Protein AF-A0A482X8L8-F1 (afdb_monomer)

Foldseek 3Di:
DDDDDDDDDPPPVDDDDDDDDDDPDDDPDPDDPPPDPDDPDDDDDQDDDPVVVVVVPPPDPDDDDDDPVDDPDDPPPVPPDDDRDPLVVDDPLPNDPPDDPVVCPVVVVCVVCCVVVVVVVVVVVVVVVVVVVVVVVLDDDPVVVVLQDDDDDPVVDDAQDWDWDQRPNWTKIKHQYDPVRLVVQQPDDQVPDPHRDHVVVQDVDSRIGIDTPDDCVVVVVVVVVVVVVVVVVVVPDPDDDDDDDDPVVVVVVVVVVVSVVSVLDDDPDDPVVLVVLLVVLLVVLVVPDPPPLVPLQSSLVSLLVLQPDDDVPDRVVLVVCLVPVVSLLVLLCCLVPPSNLLSSLSNLLSLLLDPSNLLSCLPDPSLLCLLVQLQDPPPVRNVSSLVSNLSSLPVPLLSNLVSCVVCVVVVVVSLVCQCVHPDPVSNLSSLLSVLVQLPDPSNVVSVVVQLQDLVSLVSLVVQCVDPDLSSVVSSLSSNLSNLPDPDHDQSSLVVLLVCLVVLLVSLVPRPPVPPVCPVVVVSSVVSSVSSVPRDHDDDDPDD

Sequence (543 aa):
MNIVSKSGNISPFIKATSQTVASSIKPLIPPCVVKSESISVDPKPTSVLSYKLSKLLPNRDIKLQHGVPVTTQVRWAHTDLKVPSFDDYRKKSTLDPTAKNAKTADERRNFTYFIVGGGSVLGVYSAKTVVYDLVSYLSASADVLAMAKIEVKLNEIPEGKNVTFKWRGKPLFIRHRAPAEISNEQAVDVASLRDPQHDSERARNPEWLVVIGVNSVATTALVTALTTMLQAESARGQHPPTWKFLPTSLSAITCLFLLTMPLFGKSQKSPAEVVKALKEAVNCLERGDKKADKGKKDVAQVFNNILRRQIGTRSPTVEYICTKPEILFTLMNGYEHQDIALNCGTMLRECARYEALAKIMLHSEDFFNFFRYVEVSTFDIASDAFSTFKELLTRHKLLCAEFLELNYDKVFSHYQRLLNSENYVTRRQSLKLLGELLLDRHNFTVMTRYISNPDNLKLMMNMLKEKSRNIQFEAFHVFKVFVANPNKPKPILEILLRNQDKLVEFLTKFHTDRSEDEQFNDEKAYLIKQIKELKPLPSPPDH

Secondary structure (DSSP, 8-state):
----------TTS-------PPP----SS-----------PPPPPPP--HHHHHHHS--S-------TT--------TTS-PPPP-GGGS-GGG--SSS-GGGGHHHHHHHHHHHHHHHHHHHHHHHHHHHHHHHHHHSPPHHHHHTT-----GGGS-TT-EEEEEETTEEEEEEE--HHHHHHHHTS-GGGSSS---HHHH-SSTTEEEEE---HHHHHHHHHHHHHHHHHHHTTS-S-------THHHHHHHHHHHHHTT-SS-----HHHHHHHHHHHHHHHHT--TT-HHHHHHHHHHHHHHHT--BTTB-HHHHHHHH-THHHHHHHHGGGSHHHHHHHHHHHHHHHTSHHHHHHHHSSGGGGGHHHHTT-S-HHHHHHHHHHHHHHHHSSHHHHHHHHHHTHHHHHHHHHHHHT-S-HHHHHHHHHHHHHHHS-GGGHHHHHHHHT-HHHHHHHHHHTTSS-HHHHHHHHHHHHHHHH-SS--HHHHHHHHHTHHHHHHHHHTTTTT-TT-HHHHHHHHHHHHHHHT--PPPPPPP-

Nearest PDB structures (foldseek):
  1upk-assembly1_A  TM=9.303E-01  e=1.492E-25  Homo sapiens
  4kzg-assembly3_C  TM=9.298E-01  e=7.968E-25  Danio rerio
  3zhp-assembly1_A  TM=9.200E-01  e=1.544E-24  Homo sapiens
  4kzg-assembly2_B  TM=9.228E-01  e=3.266E-24  Danio rerio
  3zhp-assembly2_B  TM=9.152E-01  e=2.296E-24  Homo sapiens

Solvent-accessible surface area (backbone atoms only — not comparable to full-atom values): 33349 Å² total; per-residue (Å²): 135,89,80,90,78,90,81,76,90,72,81,81,81,82,76,94,70,94,71,85,79,86,71,95,67,85,75,96,62,84,82,80,78,77,77,73,79,78,78,83,71,75,80,78,76,83,85,88,50,72,79,57,54,64,67,70,44,83,89,58,87,86,76,86,81,85,53,96,90,58,84,90,74,83,80,81,68,81,81,78,73,73,79,75,86,57,62,94,78,41,54,82,89,60,58,60,89,86,59,66,67,74,81,48,43,60,64,56,49,49,53,52,48,48,54,54,51,54,51,47,54,55,50,51,51,52,49,48,52,54,53,49,51,56,52,56,71,72,42,82,51,69,70,58,57,50,55,70,59,82,89,76,76,66,88,80,59,58,76,68,44,75,49,79,44,80,48,87,90,37,49,31,39,42,31,30,49,42,74,71,54,49,58,53,58,66,68,53,66,41,88,79,43,98,73,70,64,59,56,76,79,72,25,93,47,79,53,46,46,76,46,68,71,67,74,62,71,62,55,54,52,50,52,52,53,51,51,52,51,53,54,59,57,58,73,77,54,97,72,86,91,87,75,88,80,62,81,63,56,62,55,50,52,53,46,51,57,64,61,51,73,58,71,83,68,82,82,89,60,52,76,67,51,43,52,49,50,48,53,49,45,52,53,57,62,75,63,68,64,87,90,40,75,70,54,51,56,53,40,35,52,50,52,49,55,51,56,67,40,63,61,87,94,44,41,65,49,54,57,50,41,68,78,42,56,63,62,57,53,54,38,62,57,28,60,79,39,79,94,45,20,68,48,27,43,56,42,47,47,58,44,47,71,38,66,76,51,32,50,56,51,64,76,36,77,70,43,63,50,49,73,56,42,36,67,43,88,54,59,70,56,11,53,46,43,41,52,42,53,50,48,60,63,59,66,54,52,68,65,29,30,56,52,47,58,76,40,37,73,64,52,52,58,55,47,53,48,43,61,68,41,89,50,66,65,47,20,42,52,48,41,44,50,49,28,57,51,49,72,33,81,72,24,48,69,51,29,54,58,52,61,60,37,53,65,55,53,53,50,34,59,50,34,53,68,45,93,47,69,68,45,20,54,35,25,45,61,44,46,49,54,54,69,68,42,88,83,62,45,69,70,47,47,54,56,49,62,78,39,35,70,62,50,44,57,48,58,71,66,51,70,70,86,53,72,85,42,56,69,59,51,51,54,51,53,51,49,45,50,52,56,70,68,64,71,83,78,81,75,78,79,91,127

pLDDT: mean 75.75, std 21.17, range [27.45, 96.94]

Organism: Laodelphax striatellus (NCBI:txid195883)

Structure (mmCIF, N/CA/C/O backbone):
data_AF-A0A482X8L8-F1
#
_entry.id   AF-A0A482X8L8-F1
#
loop_
_atom_site.group_PDB
_atom_site.id
_atom_site.type_symbol
_atom_site.label_atom_id
_atom_site.label_alt_id
_atom_site.label_comp_id
_atom_site.label_asym_id
_atom_site.label_entity_id
_atom_site.label_seq_id
_atom_site.pdbx_PDB_ins_code
_atom_site.Cartn_x
_atom_site.Cartn_y
_atom_site.Cartn_z
_atom_site.occupancy
_atom_site.B_iso_or_equiv
_atom_site.auth_seq_id
_atom_site.auth_comp_id
_atom_site.auth_asym_id
_atom_site.auth_atom_id
_atom_site.pdbx_PDB_model_num
ATOM 1 N N . MET A 1 1 ? 107.599 11.763 -59.116 1.00 37.16 1 MET A N 1
ATOM 2 C CA . MET A 1 1 ? 108.138 11.098 -60.321 1.00 37.16 1 MET A CA 1
ATOM 3 C C . MET A 1 1 ? 106.970 10.583 -61.138 1.00 37.16 1 MET A C 1
ATOM 5 O O . MET A 1 1 ? 106.258 9.706 -60.672 1.00 37.16 1 MET A O 1
ATOM 9 N N . ASN A 1 2 ? 106.743 11.189 -62.303 1.00 29.38 2 ASN A N 1
ATOM 10 C CA . ASN A 1 2 ? 105.783 10.717 -63.297 1.00 29.38 2 ASN A CA 1
ATOM 11 C C . ASN A 1 2 ? 106.365 9.496 -64.009 1.00 29.38 2 ASN A C 1
ATOM 13 O O . ASN A 1 2 ? 107.455 9.591 -64.567 1.00 29.38 2 ASN A O 1
ATOM 17 N N . ILE A 1 3 ? 105.620 8.395 -64.045 1.00 33.38 3 ILE A N 1
ATOM 18 C CA . ILE A 1 3 ? 105.828 7.329 -65.025 1.00 33.38 3 ILE A CA 1
ATOM 19 C C . ILE A 1 3 ? 104.497 7.128 -65.738 1.00 33.38 3 ILE A C 1
ATOM 21 O O . ILE A 1 3 ? 103.538 6.591 -65.191 1.00 33.38 3 ILE A O 1
ATOM 25 N N . VAL A 1 4 ? 104.454 7.632 -66.967 1.00 32.22 4 VAL A N 1
ATOM 26 C CA . VAL A 1 4 ? 103.414 7.360 -67.953 1.00 32.22 4 VAL A CA 1
ATOM 27 C C . VAL A 1 4 ? 103.827 6.079 -68.671 1.00 32.22 4 VAL A C 1
ATOM 29 O O . VAL A 1 4 ? 104.802 6.086 -69.417 1.00 32.22 4 VAL A O 1
ATOM 32 N N . SER A 1 5 ? 103.090 4.988 -68.472 1.00 37.38 5 SER A N 1
ATOM 33 C CA . SER A 1 5 ? 103.145 3.818 -69.350 1.00 37.38 5 SER A CA 1
ATOM 34 C C . SER A 1 5 ? 101.771 3.621 -69.996 1.00 37.38 5 SER A C 1
ATOM 36 O O . SER A 1 5 ? 100.755 3.426 -69.334 1.00 37.38 5 SER A O 1
ATOM 38 N N . LYS A 1 6 ? 101.729 3.748 -71.325 1.00 36.88 6 LYS A N 1
ATOM 39 C CA . LYS A 1 6 ? 100.557 3.423 -72.145 1.00 36.88 6 LYS A CA 1
ATOM 40 C C . LYS A 1 6 ? 100.391 1.901 -72.162 1.00 36.88 6 LYS A C 1
ATOM 42 O O . LYS A 1 6 ? 101.229 1.216 -72.742 1.00 36.88 6 LYS A O 1
ATOM 47 N N . SER A 1 7 ? 99.318 1.376 -71.577 1.00 42.09 7 SER A N 1
ATOM 48 C CA . SER A 1 7 ? 98.865 0.005 -71.829 1.00 42.09 7 SER A CA 1
ATOM 49 C C . SER A 1 7 ? 97.928 -0.011 -73.042 1.00 42.09 7 SER A C 1
ATOM 51 O O . SER A 1 7 ? 97.001 0.792 -73.156 1.00 42.09 7 SER A O 1
ATOM 53 N N . GLY A 1 8 ? 98.241 -0.880 -74.005 1.00 40.50 8 GLY A N 1
ATOM 54 C CA . GLY A 1 8 ? 97.512 -1.034 -75.262 1.00 40.50 8 GLY A CA 1
ATOM 55 C C . GLY A 1 8 ? 96.146 -1.710 -75.102 1.00 40.50 8 GLY A C 1
ATOM 56 O O . GLY A 1 8 ? 95.879 -2.395 -74.120 1.00 40.50 8 GLY A O 1
ATOM 57 N N . ASN A 1 9 ? 95.294 -1.507 -76.109 1.00 45.25 9 ASN A N 1
ATOM 58 C CA . ASN A 1 9 ? 93.957 -2.084 -76.275 1.00 45.25 9 ASN A CA 1
ATOM 59 C C . ASN A 1 9 ? 93.922 -3.610 -76.048 1.00 45.25 9 ASN A C 1
ATOM 61 O O . ASN A 1 9 ? 94.305 -4.376 -76.929 1.00 45.25 9 ASN A O 1
ATOM 65 N N . ILE A 1 10 ? 93.366 -4.057 -74.917 1.00 46.81 10 ILE A N 1
ATOM 66 C CA . ILE A 1 10 ? 93.019 -5.474 -74.652 1.00 46.81 10 ILE A CA 1
ATOM 67 C C . ILE A 1 10 ? 91.521 -5.735 -74.932 1.00 46.81 10 ILE A C 1
ATOM 69 O O . ILE A 1 10 ? 90.917 -6.703 -74.481 1.00 46.81 10 ILE A O 1
ATOM 73 N N . SER A 1 11 ? 90.894 -4.866 -75.723 1.00 47.69 11 SER A N 1
ATOM 74 C CA . SER A 1 11 ? 89.475 -4.909 -76.080 1.00 47.69 11 SER A CA 1
ATOM 75 C C . SER A 1 11 ? 89.018 -6.022 -77.054 1.00 47.69 11 SER A C 1
ATOM 77 O O . SER A 1 11 ? 87.801 -6.178 -77.163 1.00 47.69 11 SER A O 1
ATOM 79 N N . PRO A 1 12 ? 89.869 -6.852 -77.708 1.00 44.19 12 PRO A N 1
ATOM 80 C CA . PRO A 1 12 ? 89.365 -7.968 -78.518 1.00 44.19 12 PRO A CA 1
ATOM 81 C C . PRO A 1 12 ? 89.441 -9.356 -77.853 1.00 44.19 12 PRO A C 1
ATOM 83 O O . PRO A 1 12 ? 88.931 -10.312 -78.428 1.00 44.19 12 PRO A O 1
ATOM 86 N N . PHE A 1 13 ? 90.019 -9.511 -76.654 1.00 48.56 13 PHE A N 1
ATOM 87 C CA . PHE A 1 13 ? 90.291 -10.846 -76.084 1.00 48.56 13 PHE A CA 1
ATOM 88 C C . PHE A 1 13 ? 89.224 -11.417 -75.137 1.00 48.56 13 PHE A C 1
ATOM 90 O O . PHE A 1 13 ? 89.439 -12.475 -74.552 1.00 48.56 13 PHE A O 1
ATOM 97 N N . ILE A 1 14 ? 88.052 -10.788 -74.997 1.00 41.75 14 ILE A N 1
ATOM 98 C CA . ILE A 1 14 ? 86.962 -11.347 -74.176 1.00 41.75 14 ILE A CA 1
ATOM 99 C C . ILE A 1 14 ? 85.627 -11.258 -74.923 1.00 41.75 14 ILE A C 1
ATOM 101 O O . ILE A 1 14 ? 84.777 -10.418 -74.642 1.00 41.75 14 ILE A O 1
ATOM 105 N N . LYS A 1 15 ? 85.437 -12.159 -75.890 1.00 40.97 15 LYS A N 1
ATOM 106 C CA . LYS A 1 15 ? 84.119 -12.594 -76.380 1.00 40.97 15 LYS A CA 1
ATOM 107 C C . LYS A 1 15 ? 84.183 -14.091 -76.680 1.00 40.97 15 LYS A C 1
ATOM 109 O O . LYS A 1 15 ? 84.616 -14.508 -77.749 1.00 40.97 15 LYS A O 1
ATOM 114 N N . ALA A 1 16 ? 83.768 -14.900 -75.708 1.00 35.28 16 ALA A N 1
ATOM 115 C CA . ALA A 1 16 ? 83.540 -16.325 -75.896 1.00 35.28 16 ALA A CA 1
ATOM 116 C C . ALA A 1 16 ? 82.186 -16.518 -76.597 1.00 35.28 16 ALA A C 1
ATOM 118 O O . ALA A 1 16 ? 81.128 -16.406 -75.983 1.00 35.28 16 ALA A O 1
ATOM 119 N N . THR A 1 17 ? 82.232 -16.788 -77.897 1.00 38.38 17 THR A N 1
ATOM 120 C CA . THR A 1 17 ? 81.098 -17.282 -78.686 1.00 38.38 17 THR A CA 1
ATOM 121 C C . THR A 1 17 ? 81.432 -18.710 -79.090 1.00 38.38 17 THR A C 1
ATOM 123 O O . THR A 1 17 ? 82.432 -18.934 -79.766 1.00 38.38 17 THR A O 1
ATOM 126 N N . SER A 1 18 ? 80.620 -19.673 -78.650 1.00 35.91 18 SER A N 1
ATOM 127 C CA . SER A 1 18 ? 80.704 -21.063 -79.098 1.00 35.91 18 SER A CA 1
ATOM 128 C C . SER A 1 18 ? 80.337 -21.118 -80.581 1.00 35.91 18 SER A C 1
ATOM 130 O O . SER A 1 18 ? 79.173 -20.954 -80.941 1.00 35.91 18 SER A O 1
ATOM 132 N N . GLN A 1 19 ? 81.338 -21.281 -81.444 1.00 36.78 19 GLN A N 1
ATOM 133 C CA . GLN A 1 19 ? 81.144 -21.677 -82.833 1.00 36.78 19 GLN A CA 1
ATOM 134 C C . GLN A 1 19 ? 81.450 -23.168 -82.939 1.00 36.78 19 GLN A C 1
ATOM 136 O O . GLN A 1 19 ? 82.583 -23.607 -82.755 1.00 36.78 19 GLN A O 1
ATOM 141 N N . THR A 1 20 ? 80.421 -23.951 -83.243 1.00 36.94 20 THR A N 1
ATOM 142 C CA . THR A 1 20 ? 80.561 -25.315 -83.748 1.00 36.94 20 THR A CA 1
ATOM 143 C C . THR A 1 20 ? 81.245 -25.255 -85.113 1.00 36.94 20 THR A C 1
ATOM 145 O O . THR A 1 20 ? 80.652 -24.782 -86.083 1.00 36.94 20 THR A O 1
ATOM 148 N N . VAL A 1 21 ? 82.495 -25.706 -85.194 1.00 38.44 21 VAL A N 1
ATOM 149 C CA . VAL A 1 21 ? 83.221 -25.866 -86.460 1.00 38.44 21 VAL A CA 1
ATOM 150 C C . VAL A 1 21 ? 82.675 -27.103 -87.175 1.00 38.44 21 VAL A C 1
ATOM 152 O O . VAL A 1 21 ? 82.740 -28.208 -86.641 1.00 38.44 21 VAL A O 1
ATOM 155 N N . ALA A 1 22 ? 82.134 -26.926 -88.381 1.00 38.94 22 ALA A N 1
ATOM 156 C CA . ALA A 1 22 ? 81.780 -28.035 -89.259 1.00 38.94 22 ALA A CA 1
ATOM 157 C C . ALA A 1 22 ? 83.065 -28.644 -89.847 1.00 38.94 22 ALA A C 1
ATOM 159 O O . ALA A 1 22 ? 83.812 -27.954 -90.539 1.00 38.94 22 ALA A O 1
ATOM 160 N N . SER A 1 23 ? 83.334 -29.923 -89.572 1.00 45.25 23 SER A N 1
ATOM 161 C CA . SER A 1 23 ? 84.402 -30.676 -90.236 1.00 45.25 23 SER A CA 1
ATOM 162 C C . SER A 1 23 ? 83.839 -31.450 -91.434 1.00 45.25 23 SER A C 1
ATOM 164 O O . SER A 1 23 ? 82.775 -32.062 -91.361 1.00 45.25 23 SER A O 1
ATOM 166 N N . SER A 1 24 ? 84.555 -31.427 -92.560 1.00 49.06 24 SER A N 1
ATOM 167 C CA . SER A 1 24 ? 84.141 -32.039 -93.835 1.00 49.06 24 SER A CA 1
ATOM 168 C C . SER A 1 24 ? 84.438 -33.544 -93.935 1.00 49.06 24 SER A C 1
ATOM 170 O O . SER A 1 24 ? 84.720 -34.048 -95.021 1.00 49.06 24 SER A O 1
ATOM 172 N N . ILE A 1 25 ? 84.389 -34.285 -92.825 1.00 51.94 25 ILE A N 1
ATOM 173 C CA . ILE A 1 25 ? 84.557 -35.745 -92.831 1.00 51.94 25 ILE A CA 1
ATOM 174 C C . ILE A 1 25 ? 83.178 -36.375 -92.637 1.00 51.94 25 ILE A C 1
ATOM 176 O O . ILE A 1 25 ? 82.549 -36.187 -91.599 1.00 51.94 25 ILE A O 1
ATOM 180 N N . LYS A 1 26 ? 82.695 -37.113 -93.645 1.00 51.47 26 LYS A N 1
ATOM 181 C CA . LYS A 1 26 ? 81.429 -37.859 -93.569 1.00 51.47 26 LYS A CA 1
ATOM 182 C C . LYS A 1 26 ? 81.477 -38.851 -92.392 1.00 51.47 26 LYS A C 1
ATOM 184 O O . LYS A 1 26 ? 82.320 -39.748 -92.421 1.00 51.47 26 LYS A O 1
ATOM 189 N N . PRO A 1 27 ? 80.584 -38.754 -91.391 1.00 49.16 27 PRO A N 1
ATOM 190 C CA . PRO A 1 27 ? 80.461 -39.783 -90.366 1.00 49.16 27 PRO A CA 1
ATOM 191 C C . PRO A 1 27 ? 79.816 -41.040 -90.971 1.00 49.16 27 PRO A C 1
ATOM 193 O O . PRO A 1 27 ? 78.767 -40.971 -91.606 1.00 49.16 27 PRO A O 1
ATOM 196 N N . LEU A 1 28 ? 80.461 -42.193 -90.784 1.00 51.97 28 LEU A N 1
ATOM 197 C CA . LEU A 1 28 ? 80.075 -43.497 -91.347 1.00 51.97 28 LEU A CA 1
ATOM 198 C C . LEU A 1 28 ? 78.960 -44.223 -90.567 1.00 51.97 28 LEU A C 1
ATOM 200 O O . LEU A 1 28 ? 78.633 -45.359 -90.891 1.00 51.97 28 LEU A O 1
ATOM 204 N N . ILE A 1 29 ? 78.360 -43.591 -89.552 1.00 57.75 29 ILE A N 1
ATOM 205 C CA . ILE A 1 29 ? 77.257 -44.154 -88.758 1.00 57.75 29 ILE A CA 1
ATOM 206 C C . ILE A 1 29 ? 76.331 -42.994 -88.346 1.00 57.75 29 ILE A C 1
ATOM 208 O O . ILE A 1 29 ? 76.842 -41.980 -87.859 1.00 57.75 29 ILE A O 1
ATOM 212 N N . PRO A 1 30 ? 74.998 -43.082 -88.526 1.00 57.19 30 PRO A N 1
ATOM 213 C CA . PRO A 1 30 ? 74.097 -42.054 -88.016 1.00 57.19 30 PRO A CA 1
ATOM 214 C C . PRO A 1 30 ? 74.193 -41.989 -86.479 1.00 57.19 30 PRO A C 1
ATOM 216 O O . PRO A 1 30 ? 74.179 -43.036 -85.826 1.00 57.19 30 PRO A O 1
ATOM 219 N N . PRO A 1 31 ? 74.290 -40.791 -85.873 1.00 48.12 31 PRO A N 1
ATOM 220 C CA . PRO A 1 31 ? 74.308 -40.655 -84.424 1.00 48.12 31 PRO A CA 1
ATOM 221 C C . PRO A 1 31 ? 72.989 -41.179 -83.845 1.00 48.12 31 PRO A C 1
ATOM 223 O O . PRO A 1 31 ? 71.910 -40.669 -84.146 1.00 48.12 31 PRO A O 1
ATOM 226 N N . CYS A 1 32 ? 73.080 -42.212 -83.008 1.00 46.75 32 CYS A N 1
ATOM 227 C CA . CYS A 1 32 ? 71.961 -42.680 -82.204 1.00 46.75 32 CYS A CA 1
ATOM 228 C C . CYS A 1 32 ? 71.608 -41.580 -81.195 1.00 46.75 32 CYS A C 1
ATOM 230 O O . CYS A 1 32 ? 72.358 -41.321 -80.253 1.00 46.75 32 CYS A O 1
ATOM 232 N N . VAL A 1 33 ? 70.478 -40.904 -81.408 1.00 48.75 33 VAL A N 1
ATOM 233 C CA . VAL A 1 33 ? 69.901 -40.005 -80.409 1.00 48.75 33 VAL A CA 1
ATOM 234 C C . VAL A 1 33 ? 69.373 -40.884 -79.282 1.00 48.75 33 VAL A C 1
ATOM 236 O O . VAL A 1 33 ? 68.290 -41.460 -79.387 1.00 48.75 33 VAL A O 1
ATOM 239 N N . VAL A 1 34 ? 70.141 -41.001 -78.199 1.00 49.34 34 VAL A N 1
ATOM 240 C CA . VAL A 1 34 ? 69.615 -41.531 -76.941 1.00 49.34 34 VAL A CA 1
ATOM 241 C C . VAL A 1 34 ? 68.516 -40.567 -76.504 1.00 49.34 34 VAL A C 1
ATOM 243 O O . VAL A 1 34 ? 68.794 -39.434 -76.112 1.00 49.34 34 VAL A O 1
ATOM 246 N N . LYS A 1 35 ? 67.250 -40.983 -76.629 1.00 47.75 35 LYS A N 1
ATOM 247 C CA . LYS A 1 35 ? 66.127 -40.255 -76.037 1.00 47.75 35 LYS A CA 1
ATOM 248 C C . LYS A 1 35 ? 66.343 -40.273 -74.527 1.00 47.75 35 LYS A C 1
ATOM 250 O O . LYS A 1 35 ? 66.110 -41.295 -73.891 1.00 47.75 35 LYS A O 1
ATOM 255 N N . SER A 1 36 ? 66.809 -39.166 -73.956 1.00 52.72 36 SER A N 1
ATOM 256 C CA . SER A 1 36 ? 66.722 -38.975 -72.513 1.00 52.72 36 SER A CA 1
ATOM 257 C C . SER A 1 36 ? 65.238 -38.986 -72.149 1.00 52.72 36 SER A C 1
ATOM 259 O O . SER A 1 36 ? 64.477 -38.198 -72.720 1.00 52.72 36 SER A O 1
ATOM 261 N N . GLU A 1 37 ? 64.819 -39.871 -71.246 1.00 47.41 37 GLU A N 1
ATOM 262 C CA . GLU A 1 37 ? 63.479 -39.810 -70.663 1.00 47.41 37 GLU A CA 1
ATOM 263 C C . GLU A 1 37 ? 63.216 -38.391 -70.155 1.00 47.41 37 GLU A C 1
ATOM 265 O O . GLU A 1 37 ? 63.985 -37.832 -69.370 1.00 47.41 37 GLU A O 1
ATOM 270 N N . SER A 1 38 ? 62.140 -37.775 -70.644 1.00 48.16 38 SER A N 1
ATOM 271 C CA . SER A 1 38 ? 61.679 -36.499 -70.122 1.00 48.16 38 SER A CA 1
ATOM 272 C C . SER A 1 38 ? 61.256 -36.719 -68.676 1.00 48.16 38 SER A C 1
ATOM 274 O O . SER A 1 38 ? 60.225 -37.344 -68.423 1.00 48.16 38 SER A O 1
ATOM 276 N N . ILE A 1 39 ? 62.041 -36.210 -67.729 1.00 49.22 39 ILE A N 1
ATOM 277 C CA . ILE A 1 39 ? 61.629 -36.140 -66.330 1.00 49.22 39 ILE A CA 1
ATOM 278 C C . ILE A 1 39 ? 60.354 -35.293 -66.302 1.00 49.22 39 ILE A C 1
ATOM 280 O O . ILE A 1 39 ? 60.390 -34.094 -66.585 1.00 49.22 39 ILE A O 1
ATOM 284 N N . SER A 1 40 ? 59.223 -35.933 -66.007 1.00 49.34 40 SER A N 1
ATOM 285 C CA . SER A 1 40 ? 57.955 -35.260 -65.742 1.00 49.34 40 SER A CA 1
ATOM 286 C C . SER A 1 40 ? 58.122 -34.427 -64.476 1.00 49.34 40 SER A C 1
ATOM 288 O O . SER A 1 40 ? 57.978 -34.931 -63.365 1.00 49.34 40 SER A O 1
ATOM 290 N N . VAL A 1 41 ? 58.478 -33.155 -64.636 1.00 54.34 41 VAL A N 1
ATOM 291 C CA . VAL A 1 41 ? 58.401 -32.188 -63.544 1.00 54.34 41 VAL A CA 1
ATOM 292 C C . VAL A 1 41 ? 56.940 -31.774 -63.437 1.00 54.34 41 VAL A C 1
ATOM 294 O O . VAL A 1 41 ? 56.401 -31.199 -64.385 1.00 54.34 41 VAL A O 1
ATOM 297 N N . ASP A 1 42 ? 56.309 -32.074 -62.300 1.00 42.53 42 ASP A N 1
ATOM 298 C CA . ASP A 1 42 ? 54.946 -31.630 -62.002 1.00 42.53 42 ASP A CA 1
ATOM 299 C C . ASP A 1 42 ? 54.795 -30.130 -62.314 1.00 42.53 42 ASP A C 1
ATOM 301 O O . ASP A 1 42 ? 55.689 -29.338 -61.972 1.00 42.53 42 ASP A O 1
ATOM 305 N N . PRO A 1 43 ? 53.693 -29.697 -62.956 1.00 54.78 43 PRO A N 1
ATOM 306 C CA . PRO A 1 43 ? 53.496 -28.289 -63.256 1.00 54.78 43 PRO A CA 1
ATOM 307 C C . PRO A 1 43 ? 53.547 -27.497 -61.950 1.00 54.78 43 PRO A C 1
ATOM 309 O O . PRO A 1 43 ? 52.800 -27.760 -61.006 1.00 54.78 43 PRO A O 1
ATOM 312 N N . LYS A 1 44 ? 54.468 -26.529 -61.887 1.00 50.06 44 LYS A N 1
ATOM 313 C CA . LYS A 1 44 ? 54.689 -25.712 -60.693 1.00 50.06 44 LYS A CA 1
ATOM 314 C C . LYS A 1 44 ? 53.352 -25.060 -60.304 1.00 50.06 44 LYS A C 1
ATOM 316 O O . LYS A 1 44 ? 52.825 -24.291 -61.110 1.00 50.06 44 LYS A O 1
ATOM 321 N N . PRO A 1 45 ? 52.795 -25.349 -59.113 1.00 46.88 45 PRO A N 1
ATOM 322 C CA . PRO A 1 45 ? 51.458 -24.898 -58.753 1.00 46.88 45 PRO A CA 1
ATOM 323 C C . PRO A 1 45 ? 51.398 -23.372 -58.788 1.00 46.88 45 PRO A C 1
ATOM 325 O O . PRO A 1 45 ? 52.211 -22.687 -58.155 1.00 46.88 45 PRO A O 1
ATOM 328 N N . THR A 1 46 ? 50.451 -22.844 -59.559 1.00 55.53 46 THR A N 1
ATOM 329 C CA . THR A 1 46 ? 50.187 -21.414 -59.677 1.00 55.53 46 THR A CA 1
ATOM 330 C C . THR A 1 46 ? 49.749 -20.862 -58.319 1.00 55.53 46 THR A C 1
ATOM 332 O O . THR A 1 46 ? 48.897 -21.397 -57.615 1.00 55.53 46 THR A O 1
ATOM 335 N N . SER A 1 47 ? 50.467 -19.826 -57.900 1.00 54.50 47 SER A N 1
ATOM 336 C CA . SER A 1 47 ? 50.525 -19.279 -56.546 1.00 54.50 47 SER A CA 1
ATOM 337 C C . SER A 1 47 ? 49.323 -18.383 -56.233 1.00 54.50 47 SER A C 1
ATOM 339 O O . SER A 1 47 ? 49.194 -17.339 -56.864 1.00 54.50 47 SER A O 1
ATOM 341 N N . VAL A 1 48 ? 48.523 -18.706 -55.205 1.00 55.91 48 VAL A N 1
ATOM 342 C CA . VAL A 1 48 ? 47.367 -17.868 -54.794 1.00 55.91 48 VAL A CA 1
ATOM 343 C C . VAL A 1 48 ? 47.341 -17.519 -53.293 1.00 55.91 48 VAL A C 1
ATOM 345 O O . VAL A 1 48 ? 46.345 -17.019 -52.786 1.00 55.91 48 VAL A O 1
ATOM 348 N N . LEU A 1 49 ? 48.427 -17.732 -52.536 1.00 61.97 49 LEU A N 1
ATOM 349 C CA . LEU A 1 49 ? 48.441 -17.384 -51.105 1.00 61.97 49 LEU A CA 1
ATOM 350 C C . LEU A 1 49 ? 49.717 -16.645 -50.686 1.00 61.97 49 LEU A C 1
ATOM 352 O O . LEU A 1 49 ? 50.832 -17.124 -50.911 1.00 61.97 49 LEU A O 1
ATOM 356 N N . SER A 1 50 ? 49.540 -15.504 -50.012 1.00 60.66 50 SER A N 1
ATOM 357 C CA . SER A 1 50 ? 50.601 -14.640 -49.457 1.00 60.66 50 SER A CA 1
ATOM 358 C C . SER A 1 50 ? 51.638 -15.413 -48.632 1.00 60.66 50 SER A C 1
ATOM 360 O O . SER A 1 50 ? 52.831 -15.121 -48.683 1.00 60.66 50 SER A O 1
ATOM 362 N N . TYR A 1 51 ? 51.192 -16.46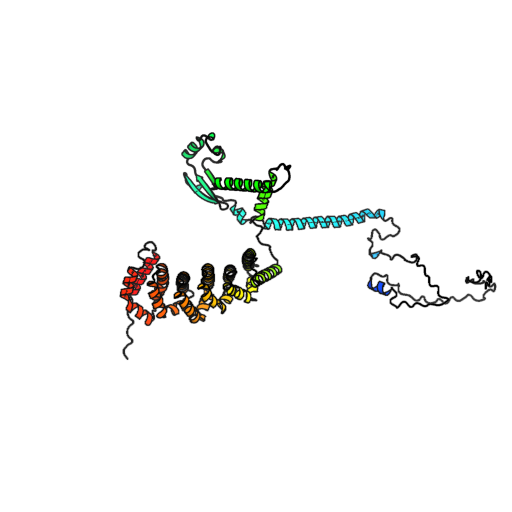9 -47.950 1.00 60.12 51 TYR A N 1
ATOM 363 C CA . TYR A 1 51 ? 52.013 -17.364 -47.138 1.00 60.12 51 TYR A CA 1
ATOM 364 C C . TYR A 1 51 ? 53.085 -18.150 -47.918 1.00 60.12 51 TYR A C 1
ATOM 366 O O . TYR A 1 51 ? 54.123 -18.491 -47.357 1.00 60.12 51 TYR A O 1
ATOM 374 N N . LYS A 1 52 ? 52.874 -18.467 -49.205 1.00 58.34 52 LYS A N 1
ATOM 375 C CA . LYS A 1 52 ? 53.908 -19.130 -50.029 1.00 58.34 52 LYS A CA 1
ATOM 376 C C . LYS A 1 52 ? 54.755 -18.137 -50.824 1.00 58.34 52 LYS A C 1
ATOM 378 O O . LYS A 1 52 ? 55.904 -18.452 -51.125 1.00 58.34 52 LYS A O 1
ATOM 383 N N . LEU A 1 53 ? 54.244 -16.929 -51.079 1.00 58.25 53 LEU A N 1
ATOM 384 C CA . LEU A 1 53 ? 55.027 -15.825 -51.642 1.00 58.25 53 LEU A CA 1
ATOM 385 C C . LEU A 1 53 ? 56.170 -15.418 -50.693 1.00 58.25 53 LEU A C 1
ATOM 387 O O . LEU A 1 53 ? 57.301 -15.231 -51.132 1.00 58.25 53 LEU A O 1
ATOM 391 N N . SER A 1 54 ? 55.911 -15.398 -49.380 1.00 60.06 54 SER A N 1
ATOM 392 C CA . SER A 1 54 ? 56.943 -15.150 -48.362 1.00 60.06 54 SER A CA 1
ATOM 393 C C . SER A 1 54 ? 58.010 -16.249 -48.285 1.00 60.06 54 SER A C 1
ATOM 395 O O . SER A 1 54 ? 59.103 -16.007 -47.782 1.00 60.06 54 SER A O 1
ATOM 397 N N . LYS A 1 55 ? 57.736 -17.448 -48.818 1.00 54.47 55 LYS A N 1
ATOM 398 C CA . LYS A 1 55 ? 58.726 -18.529 -48.948 1.00 54.47 55 LYS A CA 1
ATOM 399 C C . LYS A 1 55 ? 59.548 -18.474 -50.239 1.00 54.47 55 LYS A C 1
ATOM 401 O O . LYS A 1 55 ? 60.553 -19.173 -50.321 1.00 54.47 55 LYS A O 1
ATOM 406 N N . LEU A 1 56 ? 59.128 -17.684 -51.230 1.00 53.59 56 LEU A N 1
ATOM 407 C CA . LEU A 1 56 ? 59.882 -17.434 -52.467 1.00 53.59 56 LEU A CA 1
ATOM 408 C C . LEU A 1 56 ? 60.855 -16.258 -52.336 1.00 53.59 56 LEU A C 1
ATOM 410 O O . LEU A 1 56 ? 61.810 -16.175 -53.105 1.00 53.59 56 LEU A O 1
ATOM 414 N N . LEU A 1 57 ? 60.634 -15.372 -51.363 1.00 57.88 57 LEU A N 1
ATOM 415 C CA . LEU A 1 57 ? 61.629 -14.382 -50.973 1.00 57.88 57 LEU A CA 1
ATOM 416 C C . LEU A 1 57 ? 62.840 -15.105 -50.354 1.00 57.88 57 LEU A C 1
ATOM 418 O O . LEU A 1 57 ? 62.655 -16.077 -49.613 1.00 57.88 57 LEU A O 1
ATOM 422 N N . PRO A 1 58 ? 64.077 -14.686 -50.667 1.00 57.81 58 PRO A N 1
ATOM 423 C CA . PRO A 1 58 ? 65.273 -15.321 -50.127 1.00 57.81 58 PRO A CA 1
ATOM 424 C C . PRO A 1 58 ? 65.308 -15.177 -48.594 1.00 57.81 58 PRO A C 1
ATOM 426 O O . PRO A 1 58 ? 65.709 -14.152 -48.065 1.00 57.81 58 PRO A O 1
ATOM 429 N N . ASN A 1 59 ? 64.892 -16.228 -47.880 1.00 55.16 59 ASN A N 1
ATOM 430 C CA . ASN A 1 59 ? 64.860 -16.310 -46.409 1.00 55.16 59 ASN A CA 1
ATOM 431 C C . ASN A 1 59 ? 66.199 -16.765 -45.795 1.00 55.16 59 ASN A C 1
ATOM 433 O O . ASN A 1 59 ? 66.233 -17.268 -44.674 1.00 55.16 59 ASN A O 1
ATOM 437 N N . ARG A 1 60 ? 67.300 -16.671 -46.546 1.00 57.00 60 ARG A N 1
ATOM 438 C CA . ARG A 1 60 ? 68.650 -16.955 -46.042 1.00 57.00 60 ARG A CA 1
ATOM 439 C C . ARG A 1 60 ? 69.408 -15.646 -45.896 1.00 57.00 60 ARG A C 1
ATOM 441 O O . ARG A 1 60 ? 69.235 -14.759 -46.728 1.00 57.00 60 ARG A O 1
ATOM 448 N N . ASP A 1 61 ? 70.263 -15.567 -44.879 1.00 50.03 61 ASP A N 1
ATOM 449 C CA . ASP A 1 61 ? 71.127 -14.411 -44.649 1.00 50.03 61 ASP A CA 1
ATOM 450 C C . ASP A 1 61 ? 71.882 -14.040 -45.927 1.00 50.03 61 ASP A C 1
ATOM 452 O O . ASP A 1 61 ? 72.554 -14.873 -46.548 1.00 50.03 61 ASP A O 1
ATOM 456 N N . ILE A 1 62 ? 71.748 -12.778 -46.329 1.00 57.09 62 ILE A N 1
ATOM 457 C CA . ILE A 1 62 ? 72.428 -12.219 -47.493 1.00 57.09 62 ILE A CA 1
ATOM 458 C C . ILE A 1 62 ? 73.926 -12.201 -47.177 1.00 57.09 62 ILE A C 1
ATOM 460 O O . ILE A 1 62 ? 74.401 -11.370 -46.406 1.00 57.09 62 ILE A O 1
ATOM 464 N N . LYS A 1 63 ? 74.687 -13.131 -47.760 1.00 51.38 63 LYS A N 1
ATOM 465 C CA . LYS A 1 63 ? 76.147 -13.152 -47.633 1.00 51.38 63 LYS A CA 1
ATOM 466 C C . LYS A 1 63 ? 76.770 -12.319 -48.748 1.00 51.38 63 LYS A C 1
ATOM 468 O O . LYS A 1 63 ? 76.689 -12.678 -49.920 1.00 51.38 63 LYS A O 1
ATOM 473 N N . LEU A 1 64 ? 77.407 -11.216 -48.366 1.00 47.78 64 LEU A N 1
ATOM 474 C CA . LEU A 1 64 ? 78.258 -10.416 -49.243 1.00 47.78 64 LEU A CA 1
ATOM 475 C C . LEU A 1 64 ? 79.581 -11.157 -49.472 1.00 47.78 64 LEU A C 1
ATOM 477 O O . LEU A 1 64 ? 80.357 -11.345 -48.539 1.00 47.78 64 LEU A O 1
ATOM 481 N N . GLN A 1 65 ? 79.851 -11.565 -50.710 1.00 52.03 65 GLN A N 1
ATOM 482 C CA . GLN A 1 65 ? 81.200 -11.935 -51.140 1.00 52.03 65 GLN A CA 1
ATOM 483 C C . GLN A 1 65 ? 81.843 -10.725 -51.816 1.00 52.03 65 GLN A C 1
ATOM 485 O O . GLN A 1 65 ? 81.324 -10.220 -52.810 1.00 52.03 65 GLN A O 1
ATOM 490 N N . HIS A 1 66 ? 82.969 -10.261 -51.276 1.00 46.41 66 HIS A N 1
ATOM 491 C CA . HIS A 1 66 ? 83.788 -9.216 -51.883 1.00 46.41 66 HIS A CA 1
ATOM 492 C C . HIS A 1 66 ? 85.087 -9.824 -52.428 1.00 46.41 66 HIS A C 1
ATOM 494 O O . HIS A 1 66 ? 85.753 -10.611 -51.758 1.00 46.41 66 HIS A O 1
ATOM 500 N N . GLY A 1 67 ? 85.463 -9.459 -53.651 1.00 56.34 67 GLY A N 1
ATOM 501 C CA . GLY A 1 67 ? 86.694 -9.913 -54.292 1.00 56.34 67 GLY A CA 1
ATOM 502 C C . GLY A 1 67 ? 86.931 -9.182 -55.609 1.00 56.34 67 GLY A C 1
ATOM 503 O O . GLY A 1 67 ? 85.994 -8.677 -56.219 1.00 56.34 67 GLY A O 1
ATOM 504 N N . VAL A 1 68 ? 88.185 -9.154 -56.059 1.00 53.22 68 VAL A N 1
ATOM 505 C CA . VAL A 1 68 ? 88.619 -8.471 -57.292 1.00 53.22 68 VAL A CA 1
ATOM 506 C C . VAL A 1 68 ? 87.880 -8.929 -58.574 1.00 53.22 68 VAL A C 1
ATOM 508 O O . VAL A 1 68 ? 87.732 -8.091 -59.460 1.00 53.22 68 VAL A O 1
ATOM 511 N N . PRO A 1 69 ? 87.338 -10.166 -58.707 1.00 51.59 69 PRO A N 1
ATOM 512 C CA . PRO A 1 69 ? 86.535 -10.531 -59.878 1.00 51.59 69 PRO A CA 1
ATOM 513 C C . PRO A 1 69 ? 85.019 -10.307 -59.702 1.00 51.59 69 PRO A C 1
ATOM 515 O O . PRO A 1 69 ? 84.250 -10.699 -60.576 1.00 51.59 69 PRO A O 1
ATOM 518 N N . VAL A 1 70 ? 84.551 -9.724 -58.590 1.00 51.66 70 VAL A N 1
ATOM 519 C CA . VAL A 1 70 ? 83.112 -9.632 -58.286 1.00 51.66 70 VAL A CA 1
ATOM 520 C C . VAL A 1 70 ? 82.569 -8.250 -58.657 1.00 51.66 70 VAL A C 1
ATOM 522 O O . VAL A 1 70 ? 82.878 -7.247 -58.019 1.00 51.66 70 VAL A O 1
ATOM 525 N N . THR A 1 71 ? 81.723 -8.191 -59.688 1.00 55.16 71 THR A N 1
ATOM 526 C CA . THR A 1 71 ? 81.020 -6.969 -60.107 1.00 55.16 71 THR A CA 1
ATOM 527 C C . THR A 1 71 ? 79.940 -6.595 -59.087 1.00 55.16 71 THR A C 1
ATOM 529 O O . THR A 1 71 ? 78.925 -7.279 -58.974 1.00 55.16 71 THR A O 1
ATOM 532 N N . THR A 1 72 ? 80.126 -5.496 -58.356 1.00 51.34 72 THR A N 1
ATOM 533 C CA . THR A 1 72 ? 79.244 -5.049 -57.258 1.00 51.34 72 THR A CA 1
ATOM 534 C C . THR A 1 72 ? 78.050 -4.189 -57.690 1.00 51.34 72 THR A C 1
ATOM 536 O O . THR A 1 72 ? 77.389 -3.592 -56.844 1.00 51.34 72 THR A O 1
ATOM 539 N N . GLN A 1 73 ? 77.704 -4.132 -58.980 1.00 50.41 73 GLN A N 1
ATOM 540 C CA . GLN A 1 73 ? 76.579 -3.317 -59.450 1.00 50.41 73 GLN A CA 1
ATOM 541 C C . GLN A 1 73 ? 75.642 -4.100 -60.377 1.00 50.41 73 GLN A C 1
ATOM 543 O O . GLN A 1 73 ? 75.837 -4.148 -61.588 1.00 50.41 73 GLN A O 1
ATOM 548 N N . VAL A 1 74 ? 74.573 -4.669 -59.812 1.00 51.16 74 VAL A N 1
ATOM 549 C CA . VAL A 1 74 ? 73.403 -5.115 -60.585 1.00 51.16 74 VAL A CA 1
ATOM 550 C C . VAL A 1 74 ? 72.460 -3.921 -60.701 1.00 51.16 74 VAL A C 1
ATOM 552 O O . VAL A 1 74 ? 71.854 -3.498 -59.718 1.00 51.16 74 VAL A O 1
ATOM 555 N N . ARG A 1 75 ? 72.352 -3.328 -61.893 1.00 49.34 75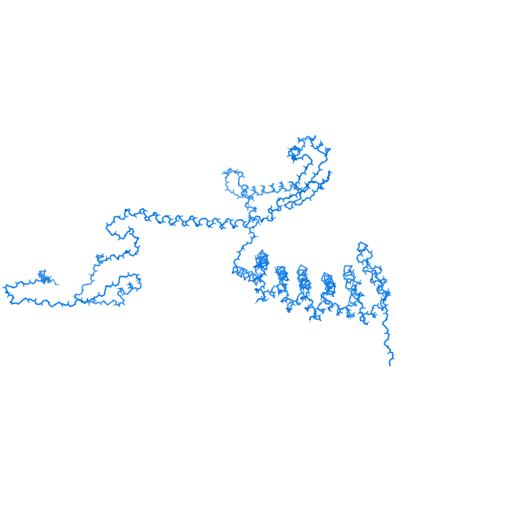 ARG A N 1
ATOM 556 C CA . ARG A 1 75 ? 71.323 -2.323 -62.176 1.00 49.34 75 ARG A CA 1
ATOM 557 C C . ARG A 1 75 ? 70.028 -3.082 -62.482 1.00 49.34 75 ARG A C 1
ATOM 559 O O . ARG A 1 75 ? 69.870 -3.594 -63.585 1.00 49.34 75 ARG A O 1
ATOM 566 N N . TRP A 1 76 ? 69.138 -3.191 -61.497 1.00 47.81 76 TRP A N 1
ATOM 567 C CA . TRP A 1 76 ? 67.819 -3.810 -61.651 1.00 47.81 76 TRP A CA 1
ATOM 568 C C . TRP A 1 76 ? 66.937 -2.891 -62.503 1.00 47.81 76 TRP A C 1
ATOM 570 O O . TRP A 1 76 ? 66.175 -2.078 -61.987 1.00 47.81 76 TRP A O 1
ATOM 580 N N . ALA A 1 77 ? 67.069 -2.959 -63.827 1.00 59.41 77 ALA A N 1
ATOM 581 C CA . ALA A 1 77 ? 65.969 -2.534 -64.676 1.00 59.41 77 ALA A CA 1
ATOM 582 C C . ALA A 1 77 ? 64.835 -3.531 -64.412 1.00 59.41 77 ALA A C 1
ATOM 584 O O . ALA A 1 77 ? 65.045 -4.729 -64.566 1.00 59.41 77 ALA A O 1
ATOM 585 N N . HIS A 1 78 ? 63.668 -3.054 -63.979 1.00 59.94 78 HIS A N 1
ATOM 586 C CA . HIS A 1 78 ? 62.463 -3.861 -63.738 1.00 59.94 78 HIS A CA 1
ATOM 587 C C . HIS A 1 78 ? 61.868 -4.436 -65.046 1.00 59.94 78 HIS A C 1
ATOM 589 O O . HIS A 1 78 ? 60.668 -4.346 -65.289 1.00 59.94 78 HIS A O 1
ATOM 595 N N . THR A 1 79 ? 62.704 -4.968 -65.936 1.00 62.41 79 THR A N 1
ATOM 596 C CA . THR A 1 79 ? 62.337 -5.579 -67.220 1.00 62.41 79 THR A CA 1
ATOM 597 C C . THR A 1 79 ? 62.050 -7.078 -67.092 1.00 62.41 79 THR A C 1
ATOM 599 O O . THR A 1 79 ? 61.584 -7.700 -68.042 1.00 62.41 79 THR A O 1
ATOM 602 N N . ASP A 1 80 ? 62.297 -7.658 -65.918 1.00 62.22 80 ASP A N 1
ATOM 603 C CA . ASP A 1 80 ? 62.119 -9.068 -65.558 1.00 62.22 80 ASP A CA 1
ATOM 604 C C . ASP A 1 80 ? 60.849 -9.342 -64.724 1.00 62.22 80 ASP A C 1
ATOM 606 O O . ASP A 1 80 ? 60.459 -10.499 -64.533 1.00 62.22 80 ASP A O 1
ATOM 610 N N . LEU A 1 81 ? 60.151 -8.292 -64.282 1.00 65.00 81 LEU A N 1
ATOM 611 C CA . LEU A 1 81 ? 58.865 -8.386 -63.590 1.00 65.00 81 LEU A CA 1
ATOM 612 C C . LEU A 1 81 ? 57.746 -8.777 -64.568 1.00 65.00 81 LEU A C 1
ATOM 614 O O . LEU A 1 81 ? 57.101 -7.940 -65.197 1.00 65.00 81 LEU A O 1
ATOM 618 N N . LYS A 1 82 ? 57.479 -10.082 -64.670 1.00 69.12 82 LYS A N 1
ATOM 619 C CA . LYS A 1 82 ? 56.265 -10.595 -65.316 1.00 69.12 82 LYS A CA 1
ATOM 620 C C . LYS A 1 82 ? 55.078 -10.402 -64.374 1.00 69.12 82 LYS A C 1
ATOM 622 O O . LYS A 1 82 ? 55.049 -10.987 -63.293 1.00 69.12 82 LYS A O 1
ATOM 627 N N . VAL A 1 83 ? 54.103 -9.592 -64.791 1.00 76.25 83 VAL A N 1
ATOM 628 C CA . VAL A 1 83 ? 52.853 -9.399 -64.043 1.00 76.25 83 VAL A CA 1
ATOM 629 C C . VAL A 1 83 ? 52.156 -10.760 -63.897 1.00 76.25 83 VAL A C 1
ATOM 631 O O . VAL A 1 83 ? 51.935 -11.427 -64.912 1.00 76.25 83 VAL A O 1
ATOM 634 N N . PRO A 1 84 ? 51.826 -11.200 -62.669 1.00 80.12 84 PRO A N 1
ATOM 635 C CA . PRO A 1 84 ? 51.067 -12.428 -62.459 1.00 80.12 84 PRO A CA 1
ATOM 636 C C . PRO A 1 84 ? 49.717 -12.387 -63.187 1.00 80.12 84 PRO A C 1
ATOM 638 O O . PRO A 1 84 ? 49.105 -11.324 -63.305 1.00 80.12 84 PRO A O 1
ATOM 641 N N . SER A 1 85 ? 49.233 -13.539 -63.662 1.00 80.06 85 SER A N 1
ATOM 642 C CA . SER A 1 85 ? 47.865 -13.614 -64.185 1.00 80.06 85 SER A CA 1
ATOM 643 C C . SER A 1 85 ? 46.859 -13.397 -63.049 1.00 80.06 85 SER A C 1
ATOM 645 O O . SER A 1 85 ? 47.019 -13.928 -61.951 1.00 80.06 85 SER A O 1
ATOM 647 N N . PHE A 1 86 ? 45.820 -12.613 -63.337 1.00 81.44 86 PHE A N 1
ATOM 648 C CA . PHE A 1 86 ? 44.678 -12.369 -62.453 1.00 81.44 86 PHE A CA 1
ATOM 649 C C . PHE A 1 86 ? 43.395 -13.005 -63.002 1.00 81.44 86 PHE A C 1
ATOM 651 O O . PHE A 1 86 ? 42.303 -12.581 -62.628 1.00 81.44 86 PHE A O 1
ATOM 658 N N . ASP A 1 87 ? 43.503 -13.974 -63.914 1.00 84.00 87 ASP A N 1
ATOM 659 C CA . ASP A 1 87 ? 42.343 -14.512 -64.634 1.00 84.00 87 ASP A CA 1
ATOM 660 C C . ASP A 1 87 ? 41.299 -15.128 -63.689 1.00 84.00 87 ASP A C 1
ATOM 662 O O . ASP A 1 87 ? 40.109 -14.897 -63.881 1.00 84.00 87 ASP A O 1
ATOM 666 N N . ASP A 1 88 ? 41.724 -15.739 -62.579 1.00 84.12 88 ASP A N 1
ATOM 667 C CA . ASP A 1 88 ? 40.824 -16.266 -61.539 1.00 84.12 88 ASP A CA 1
ATOM 668 C C . ASP A 1 88 ? 39.963 -15.187 -60.854 1.00 84.12 88 ASP A C 1
ATOM 670 O O . ASP A 1 88 ? 38.855 -15.459 -60.392 1.00 84.12 88 ASP A O 1
ATOM 674 N N . TYR A 1 89 ? 40.450 -13.944 -60.793 1.00 81.88 89 TYR A N 1
ATOM 675 C CA . TYR A 1 89 ? 39.743 -12.809 -60.188 1.00 81.88 89 TYR A CA 1
ATOM 676 C C . TYR A 1 89 ? 38.965 -11.977 -61.214 1.00 81.88 89 TYR A C 1
ATOM 678 O O . TYR A 1 89 ? 38.207 -11.071 -60.847 1.00 81.88 89 TYR A O 1
ATOM 686 N N . ARG A 1 90 ? 39.163 -12.235 -62.511 1.00 85.25 90 ARG A N 1
ATOM 687 C CA . ARG A 1 90 ? 38.496 -11.494 -63.581 1.00 85.25 90 ARG A CA 1
ATOM 688 C C . ARG A 1 90 ? 37.068 -11.994 -63.751 1.00 85.25 90 ARG A C 1
ATOM 690 O O . ARG A 1 90 ? 36.758 -13.177 -63.657 1.00 85.25 90 ARG A O 1
ATOM 697 N N . LYS A 1 91 ? 36.165 -11.064 -64.061 1.00 83.38 91 LYS A N 1
ATOM 698 C CA . LYS A 1 91 ? 34.804 -11.424 -64.474 1.00 83.38 91 LYS A CA 1
ATOM 699 C C . LYS A 1 91 ? 34.881 -12.179 -65.800 1.00 83.38 91 LYS A C 1
ATOM 701 O O . LYS A 1 91 ? 35.726 -11.851 -66.636 1.00 83.38 91 LYS A O 1
ATOM 706 N N . LYS A 1 92 ? 33.948 -13.111 -66.027 1.00 87.12 92 LYS A N 1
ATOM 707 C CA . LYS A 1 92 ? 33.870 -13.905 -67.268 1.00 87.12 92 LYS A CA 1
ATOM 708 C C . LYS A 1 92 ? 33.905 -13.038 -68.537 1.00 87.12 92 LYS A C 1
ATOM 710 O O . LYS A 1 92 ? 34.553 -13.408 -69.505 1.00 87.12 92 LYS A O 1
ATOM 715 N N . SER A 1 93 ? 33.311 -11.842 -68.489 1.00 84.75 93 SER A N 1
ATOM 716 C CA . SER A 1 93 ? 33.303 -10.855 -69.581 1.00 84.75 93 SER A CA 1
ATOM 717 C C . SER A 1 93 ? 34.666 -10.204 -69.897 1.00 84.75 93 SER A C 1
ATOM 719 O O . SER A 1 93 ? 34.777 -9.440 -70.852 1.00 84.75 93 SER A O 1
ATOM 721 N N . THR A 1 94 ? 35.700 -10.455 -69.088 1.00 86.06 94 THR A N 1
ATOM 722 C CA . THR A 1 94 ? 37.049 -9.859 -69.196 1.00 86.06 94 THR A CA 1
ATOM 723 C C . THR A 1 94 ? 38.175 -10.896 -69.195 1.00 86.06 94 THR A C 1
ATOM 725 O O . THR A 1 94 ? 39.333 -10.528 -69.020 1.00 86.06 94 THR A O 1
ATOM 728 N N . LEU A 1 95 ? 37.846 -12.183 -69.349 1.00 87.31 95 LEU A N 1
ATOM 729 C CA . LEU A 1 95 ? 38.836 -13.266 -69.373 1.00 87.31 95 LEU A CA 1
ATOM 730 C C . LEU A 1 95 ? 39.675 -13.277 -70.657 1.00 87.31 95 LEU A C 1
ATOM 732 O O . LEU A 1 95 ? 40.832 -13.674 -70.613 1.00 87.31 95 LEU A O 1
ATOM 736 N N . ASP A 1 96 ? 39.115 -12.834 -71.785 1.00 87.12 96 ASP A N 1
ATOM 737 C CA . ASP A 1 96 ? 39.842 -12.771 -73.056 1.00 87.12 96 ASP A CA 1
ATOM 738 C C . ASP A 1 96 ? 40.853 -11.601 -73.052 1.00 87.12 96 ASP A C 1
ATOM 740 O O . ASP A 1 96 ? 40.436 -10.437 -72.987 1.00 87.12 96 ASP A O 1
ATOM 744 N N . PRO A 1 97 ? 42.173 -11.870 -73.141 1.00 81.75 97 PRO A N 1
ATOM 745 C CA . PRO A 1 97 ? 43.206 -10.837 -73.105 1.00 81.75 97 PRO A CA 1
ATOM 746 C C . PRO A 1 97 ? 43.313 -10.024 -74.404 1.00 81.75 97 PRO A C 1
ATOM 748 O O . PRO A 1 97 ? 43.940 -8.966 -74.405 1.00 81.75 97 PRO A O 1
ATOM 751 N N . THR A 1 98 ? 42.732 -10.500 -75.510 1.00 86.69 98 THR A N 1
ATOM 752 C CA . THR A 1 98 ? 42.818 -9.849 -76.830 1.00 86.69 98 THR A CA 1
ATOM 753 C C . THR A 1 98 ? 41.632 -8.928 -77.121 1.00 86.69 98 THR A C 1
ATOM 755 O O . THR A 1 98 ? 41.703 -8.052 -77.991 1.00 86.69 98 THR A O 1
ATOM 758 N N . ALA A 1 99 ? 40.543 -9.074 -76.365 1.00 87.62 99 ALA A N 1
ATOM 759 C CA . ALA A 1 99 ? 39.345 -8.268 -76.514 1.00 87.62 99 ALA A CA 1
ATOM 760 C C . ALA A 1 99 ? 39.521 -6.846 -75.948 1.00 87.62 99 ALA A C 1
ATOM 762 O O . ALA A 1 99 ? 40.108 -6.612 -74.889 1.00 87.62 99 ALA A O 1
ATOM 763 N N . LYS A 1 100 ? 38.938 -5.851 -76.631 1.00 88.38 100 LYS A N 1
ATOM 764 C CA . LYS A 1 100 ? 38.927 -4.463 -76.143 1.00 88.38 100 LYS A CA 1
ATOM 765 C C . LYS A 1 100 ? 38.037 -4.339 -74.902 1.00 88.38 100 LYS A C 1
ATOM 767 O O . LYS A 1 100 ? 36.815 -4.404 -75.009 1.00 88.38 100 LYS A O 1
ATOM 772 N N . ASN A 1 101 ? 38.644 -4.016 -73.762 1.00 84.94 101 ASN A N 1
ATOM 773 C CA . ASN A 1 101 ? 37.979 -3.814 -72.465 1.00 84.94 101 ASN A CA 1
ATOM 774 C C . ASN A 1 101 ? 36.839 -2.764 -72.490 1.00 84.94 101 ASN A C 1
ATOM 776 O O . ASN A 1 101 ? 35.903 -2.826 -71.694 1.00 84.94 101 ASN A O 1
ATOM 780 N N . ALA A 1 102 ? 36.895 -1.805 -73.423 1.00 88.19 102 ALA A N 1
ATOM 781 C CA . ALA A 1 102 ? 35.854 -0.792 -73.609 1.00 88.19 102 ALA A CA 1
ATOM 782 C C . ALA A 1 102 ? 34.497 -1.391 -74.021 1.00 88.19 102 ALA A C 1
ATOM 784 O O . ALA A 1 102 ? 33.464 -0.877 -73.608 1.00 88.19 102 ALA A O 1
ATOM 785 N N . LYS A 1 103 ? 34.485 -2.500 -74.779 1.00 87.94 103 LYS A N 1
ATOM 786 C CA . LYS A 1 103 ? 33.241 -3.126 -75.261 1.00 87.94 103 LYS A CA 1
ATOM 787 C C . LYS A 1 103 ? 32.407 -3.747 -74.134 1.00 87.94 103 LYS A C 1
ATOM 789 O O . LYS A 1 103 ? 31.196 -3.838 -74.262 1.00 87.94 103 LYS A O 1
ATOM 794 N N . THR A 1 104 ? 33.043 -4.154 -73.035 1.00 86.38 104 THR A N 1
ATOM 795 C CA . THR A 1 104 ? 32.396 -4.810 -71.881 1.00 86.38 104 THR A CA 1
ATOM 796 C C . THR A 1 104 ? 32.362 -3.911 -70.639 1.00 86.38 104 THR A C 1
ATOM 798 O O . THR A 1 104 ? 32.137 -4.367 -69.514 1.00 86.38 104 THR A O 1
ATOM 801 N N . ALA A 1 105 ? 32.632 -2.610 -70.799 1.00 88.00 105 ALA A N 1
ATOM 802 C CA . ALA A 1 105 ? 32.627 -1.651 -69.698 1.00 88.00 105 ALA A CA 1
ATOM 803 C C . ALA A 1 105 ? 31.215 -1.425 -69.136 1.00 88.00 105 ALA A C 1
ATOM 805 O O . ALA A 1 105 ? 31.042 -1.451 -67.915 1.00 88.00 105 ALA A O 1
ATOM 806 N N . ASP A 1 106 ? 30.220 -1.273 -70.009 1.00 89.38 106 ASP A N 1
ATOM 807 C CA . ASP A 1 106 ? 28.853 -0.933 -69.607 1.00 89.38 106 ASP A CA 1
ATOM 808 C C . ASP A 1 106 ? 28.159 -2.089 -68.888 1.00 89.38 106 ASP A C 1
ATOM 810 O O . ASP A 1 106 ? 27.592 -1.887 -67.821 1.00 89.38 106 ASP A O 1
ATOM 814 N N . GLU A 1 107 ? 28.305 -3.325 -69.372 1.00 88.19 107 GLU A N 1
ATOM 815 C CA . GLU A 1 107 ? 27.778 -4.526 -68.708 1.00 88.19 107 GLU A CA 1
ATOM 816 C C . GLU A 1 107 ? 28.278 -4.646 -67.257 1.00 88.19 107 GLU A C 1
ATOM 818 O O . GLU A 1 107 ? 27.506 -4.875 -66.322 1.00 88.19 107 GLU A O 1
ATOM 823 N N . ARG A 1 108 ? 29.580 -4.422 -67.036 1.00 87.44 108 ARG A N 1
ATOM 824 C CA . ARG A 1 108 ? 30.182 -4.512 -65.699 1.00 87.44 108 ARG A CA 1
ATOM 825 C C . ARG A 1 108 ? 29.714 -3.397 -64.773 1.00 87.44 108 ARG A C 1
ATOM 827 O O . ARG A 1 108 ? 29.538 -3.665 -63.585 1.00 87.44 108 ARG A O 1
ATOM 834 N N . ARG A 1 109 ? 29.552 -2.177 -65.296 1.00 89.69 109 ARG A N 1
ATOM 835 C CA . ARG A 1 109 ? 29.032 -1.026 -64.545 1.00 89.69 109 ARG A CA 1
ATOM 836 C C . ARG A 1 109 ? 27.567 -1.238 -64.190 1.00 89.69 109 ARG A C 1
ATOM 838 O O . ARG A 1 109 ? 27.221 -1.103 -63.023 1.00 89.69 109 ARG A O 1
ATOM 845 N N . ASN A 1 110 ? 26.754 -1.669 -65.151 1.00 92.31 110 ASN A N 1
ATOM 846 C CA . ASN A 1 110 ? 25.334 -1.947 -64.965 1.00 92.31 110 ASN A CA 1
ATOM 847 C C . ASN A 1 110 ? 25.108 -3.031 -63.914 1.00 92.31 110 ASN A C 1
ATOM 849 O O . ASN A 1 110 ? 24.290 -2.840 -63.025 1.00 92.31 110 ASN A O 1
ATOM 853 N N . PHE A 1 111 ? 25.877 -4.123 -63.944 1.00 89.06 111 PHE A N 1
ATOM 854 C CA . PHE A 1 111 ? 25.791 -5.162 -62.915 1.00 89.06 111 PHE A CA 1
ATOM 855 C C . PHE A 1 111 ? 26.116 -4.623 -61.514 1.00 89.06 111 PHE A C 1
ATOM 857 O O . PHE A 1 111 ? 25.381 -4.872 -60.560 1.00 89.06 111 PHE A O 1
ATOM 864 N N . THR A 1 112 ? 27.198 -3.850 -61.380 1.00 89.12 112 THR A N 1
ATOM 865 C CA . THR A 1 112 ? 27.579 -3.256 -60.092 1.00 89.12 112 THR A CA 1
ATOM 866 C C . THR A 1 112 ? 26.527 -2.253 -59.607 1.00 89.12 112 THR A C 1
ATOM 868 O O . THR A 1 112 ? 26.134 -2.301 -58.444 1.00 89.12 112 THR A O 1
ATOM 871 N N . TYR A 1 113 ? 26.025 -1.379 -60.482 1.00 94.25 113 TYR A N 1
ATOM 872 C CA . TYR A 1 113 ? 24.983 -0.408 -60.141 1.00 94.25 113 TYR A CA 1
ATOM 873 C C . TYR A 1 113 ? 23.640 -1.061 -59.840 1.00 94.25 113 TYR A C 1
ATOM 875 O O . TYR A 1 113 ? 22.931 -0.580 -58.965 1.00 94.25 113 TYR A O 1
ATOM 883 N N . PHE A 1 114 ? 23.307 -2.171 -60.493 1.00 95.31 114 PHE A N 1
ATOM 884 C CA . PHE A 1 114 ? 22.102 -2.931 -60.192 1.00 95.31 114 PHE A CA 1
ATOM 885 C C . PHE A 1 114 ? 22.167 -3.547 -58.793 1.00 95.31 114 PHE A C 1
ATOM 887 O O . PHE A 1 114 ? 21.215 -3.421 -58.031 1.00 95.31 114 PHE A O 1
ATOM 894 N N . ILE A 1 115 ? 23.300 -4.147 -58.411 1.00 94.25 115 ILE A N 1
ATOM 895 C CA . ILE A 1 115 ? 23.479 -4.690 -57.055 1.00 94.25 115 ILE A CA 1
ATOM 896 C C . ILE A 1 115 ? 23.432 -3.573 -56.009 1.00 94.25 115 ILE A C 1
ATOM 898 O O . ILE A 1 115 ? 22.721 -3.695 -55.013 1.00 94.25 115 ILE A O 1
ATOM 902 N N . VAL A 1 116 ? 24.161 -2.476 -56.234 1.00 94.31 116 VAL A N 1
ATOM 903 C CA . VAL A 1 116 ? 24.199 -1.343 -55.296 1.00 94.31 116 VAL A CA 1
ATOM 904 C C . VAL A 1 116 ? 22.830 -0.663 -55.196 1.00 94.31 116 VAL A C 1
ATOM 906 O O . VAL A 1 116 ? 22.376 -0.364 -54.096 1.00 94.31 116 VAL A O 1
ATOM 909 N N . GLY A 1 117 ? 22.151 -0.455 -56.324 1.00 94.62 117 GLY A N 1
ATOM 910 C CA . GLY A 1 117 ? 20.823 0.152 -56.392 1.00 94.62 117 GLY A CA 1
ATOM 911 C C . GLY A 1 117 ? 19.728 -0.734 -55.798 1.00 94.62 117 GLY A C 1
ATOM 912 O O . GLY A 1 117 ? 18.912 -0.264 -55.014 1.00 94.62 117 GLY A O 1
ATOM 913 N N . GLY A 1 118 ? 19.728 -2.033 -56.103 1.00 95.06 118 GLY A N 1
ATOM 914 C CA . GLY A 1 118 ? 18.782 -2.984 -55.516 1.00 95.06 118 GLY A CA 1
ATOM 915 C C . GLY A 1 118 ? 18.975 -3.127 -54.004 1.00 95.06 118 GLY A C 1
ATOM 916 O O . GLY A 1 118 ? 18.007 -3.079 -53.244 1.00 95.06 118 GLY A O 1
ATOM 917 N N . GLY A 1 119 ? 20.230 -3.224 -53.555 1.00 94.81 119 GLY A N 1
ATOM 918 C CA . GLY A 1 119 ? 20.569 -3.275 -52.134 1.00 94.81 119 GLY A CA 1
ATOM 919 C C . GLY A 1 119 ? 20.179 -2.000 -51.381 1.00 94.81 119 GLY A C 1
ATOM 920 O O . GLY A 1 119 ? 19.659 -2.084 -50.268 1.00 94.81 119 GLY A O 1
ATOM 921 N N . SER A 1 120 ? 20.366 -0.822 -51.985 1.00 92.12 120 SER A N 1
ATOM 922 C CA . SER A 1 120 ? 20.020 0.450 -51.345 1.00 92.12 120 SER A CA 1
ATOM 923 C C . SER A 1 120 ? 18.511 0.635 -51.185 1.00 92.12 120 SER A C 1
ATOM 925 O O . SER A 1 120 ? 18.075 1.050 -50.115 1.00 92.12 120 SER A O 1
ATOM 927 N N . VAL A 1 121 ? 17.696 0.263 -52.179 1.00 95.19 121 VAL A N 1
ATOM 928 C CA . VAL A 1 121 ? 16.226 0.339 -52.081 1.00 95.19 121 VAL A CA 1
ATOM 929 C C . VAL A 1 121 ? 15.699 -0.551 -50.955 1.00 95.19 121 VAL A C 1
ATOM 931 O O . VAL A 1 121 ? 14.896 -0.096 -50.140 1.00 95.19 121 VAL A O 1
ATOM 934 N N . LEU A 1 122 ? 16.183 -1.794 -50.861 1.00 93.25 122 LEU A N 1
ATOM 935 C CA . LEU A 1 122 ? 15.811 -2.707 -49.776 1.00 93.25 122 LEU A CA 1
ATOM 936 C C . LEU A 1 122 ? 16.247 -2.173 -48.404 1.00 93.25 122 LEU A C 1
ATOM 938 O O . LEU A 1 122 ? 15.480 -2.247 -47.444 1.00 93.25 122 LEU A O 1
ATOM 942 N N . GLY A 1 123 ? 17.450 -1.597 -48.319 1.00 93.62 123 GLY A N 1
ATOM 943 C CA . GLY A 1 123 ? 17.959 -0.967 -47.100 1.00 93.62 123 GLY A CA 1
ATOM 944 C C . GLY A 1 123 ? 17.138 0.250 -46.665 1.00 93.62 123 GLY A C 1
ATOM 945 O O . GLY A 1 123 ? 16.817 0.392 -45.490 1.00 93.62 123 GLY A O 1
ATOM 946 N N . VAL A 1 124 ? 16.738 1.111 -47.604 1.00 94.62 124 VAL A N 1
ATOM 947 C CA . VAL A 1 124 ? 15.881 2.271 -47.308 1.00 94.62 124 VAL A CA 1
ATOM 948 C C . VAL A 1 124 ? 14.483 1.824 -46.889 1.00 94.62 124 VAL A C 1
ATOM 950 O O . VAL A 1 124 ? 13.913 2.403 -45.967 1.00 94.62 124 VAL A O 1
ATOM 953 N N . TYR A 1 125 ? 13.928 0.788 -47.521 1.00 92.88 125 TYR A N 1
ATOM 954 C CA . TYR A 1 125 ? 12.610 0.272 -47.160 1.00 92.88 125 TYR A CA 1
ATOM 955 C C . TYR A 1 125 ? 12.595 -0.319 -45.745 1.00 92.88 125 TYR A C 1
ATOM 957 O O . TYR A 1 125 ? 11.714 0.020 -44.957 1.00 92.88 125 TYR A O 1
ATOM 965 N N . SER A 1 126 ? 13.597 -1.129 -45.389 1.00 89.62 126 SER A N 1
ATOM 966 C CA . SER A 1 126 ? 13.714 -1.693 -44.039 1.00 89.62 126 SER A CA 1
ATOM 967 C C . SER A 1 126 ? 13.994 -0.622 -42.981 1.00 89.62 126 SER A C 1
ATOM 969 O O . SER A 1 126 ? 13.401 -0.641 -41.903 1.00 89.62 126 SER A O 1
ATOM 971 N N . ALA A 1 127 ? 14.830 0.371 -43.294 1.00 90.81 127 ALA A N 1
ATOM 972 C CA . ALA A 1 127 ? 15.041 1.514 -42.414 1.00 90.81 127 ALA A CA 1
ATOM 973 C C . ALA A 1 127 ? 13.742 2.308 -42.208 1.00 90.81 127 ALA A C 1
ATOM 975 O O . ALA A 1 127 ? 13.410 2.663 -41.078 1.00 90.81 127 ALA A O 1
ATOM 976 N N . LYS A 1 128 ? 12.968 2.540 -43.278 1.00 92.06 128 LYS A N 1
ATOM 977 C CA . LYS A 1 128 ? 11.675 3.227 -43.204 1.00 92.06 128 LYS A CA 1
ATOM 978 C C . LYS A 1 128 ? 10.702 2.490 -42.291 1.00 92.06 128 LYS A C 1
ATOM 980 O O . LYS A 1 128 ? 10.070 3.153 -41.477 1.00 92.06 128 LYS A O 1
ATOM 985 N N . THR A 1 129 ? 10.572 1.167 -42.404 1.00 90.00 129 THR A N 1
ATOM 986 C CA . THR A 1 129 ? 9.657 0.401 -41.541 1.00 90.00 129 THR A CA 1
ATOM 987 C C . THR A 1 129 ? 10.089 0.468 -40.080 1.00 90.00 129 THR A C 1
ATOM 989 O O . THR A 1 129 ? 9.271 0.787 -39.229 1.00 90.00 129 THR A O 1
ATOM 992 N N . VAL A 1 130 ? 11.383 0.297 -39.787 1.00 88.56 130 VAL A N 1
ATOM 993 C CA . VAL A 1 130 ? 11.897 0.372 -38.407 1.00 88.56 130 VAL A CA 1
ATOM 994 C C . VAL A 1 130 ? 11.686 1.760 -37.799 1.00 88.56 130 VAL A C 1
ATOM 996 O O . VAL A 1 130 ? 11.248 1.877 -36.657 1.00 88.56 130 VAL A O 1
ATOM 999 N N . VAL A 1 131 ? 11.975 2.824 -38.555 1.00 87.38 131 VAL A N 1
ATOM 1000 C CA . VAL A 1 131 ? 11.765 4.204 -38.092 1.00 87.38 131 VAL A CA 1
ATOM 1001 C C . VAL A 1 131 ? 10.277 4.497 -37.920 1.00 87.38 131 VAL A C 1
ATOM 1003 O O . VAL A 1 131 ? 9.894 5.105 -36.924 1.00 87.38 131 VAL A O 1
ATOM 1006 N N . TYR A 1 132 ? 9.436 4.058 -38.857 1.00 85.00 132 TYR A N 1
ATOM 1007 C CA . TYR A 1 132 ? 7.988 4.226 -38.770 1.00 85.00 132 TYR A CA 1
ATOM 1008 C C . TYR A 1 132 ? 7.424 3.544 -37.524 1.00 85.00 132 TYR A C 1
ATOM 1010 O O . TYR A 1 132 ? 6.711 4.186 -36.756 1.00 85.00 132 TYR A O 1
ATOM 1018 N N . ASP A 1 133 ? 7.807 2.293 -37.278 1.00 76.56 133 ASP A N 1
ATOM 1019 C CA . ASP A 1 133 ? 7.364 1.542 -36.109 1.00 76.56 133 ASP A CA 1
ATOM 1020 C C . ASP A 1 133 ? 7.824 2.238 -34.826 1.00 76.56 133 ASP A C 1
ATOM 1022 O O . ASP A 1 133 ? 7.015 2.477 -33.932 1.00 76.56 133 ASP A O 1
ATOM 1026 N N . LEU A 1 134 ? 9.085 2.675 -34.758 1.00 77.12 134 LEU A N 1
ATOM 1027 C CA . LEU A 1 134 ? 9.630 3.388 -33.601 1.00 77.12 134 LEU A CA 1
ATOM 1028 C C . LEU A 1 134 ? 8.905 4.715 -33.325 1.00 77.12 134 LEU A C 1
ATOM 1030 O O . LEU A 1 134 ? 8.610 5.022 -32.172 1.00 77.12 134 LEU A O 1
ATOM 1034 N N . VAL A 1 135 ? 8.571 5.483 -34.363 1.00 78.75 135 VAL A N 1
ATOM 1035 C CA . VAL A 1 135 ? 7.782 6.718 -34.225 1.00 78.75 135 VAL A CA 1
ATOM 1036 C C . VAL A 1 135 ? 6.339 6.403 -33.824 1.00 78.75 135 VAL A C 1
ATOM 1038 O O . VAL A 1 135 ? 5.777 7.090 -32.971 1.00 78.75 135 VAL A O 1
ATOM 1041 N N . SER A 1 136 ? 5.741 5.347 -34.377 1.00 71.12 136 SER A N 1
ATOM 1042 C CA . SER A 1 136 ? 4.388 4.918 -34.015 1.00 71.12 136 SER A CA 1
ATOM 1043 C C . SER A 1 136 ? 4.302 4.470 -32.550 1.00 71.12 136 SER A C 1
ATOM 1045 O O . SER A 1 136 ? 3.332 4.805 -31.873 1.00 71.12 136 SER A O 1
ATOM 1047 N N . TYR A 1 137 ? 5.354 3.839 -32.013 1.00 69.00 137 TYR A N 1
ATOM 1048 C CA . TYR A 1 137 ? 5.457 3.477 -30.596 1.00 69.00 137 TYR A CA 1
ATOM 1049 C C . TYR A 1 137 ? 5.506 4.688 -29.658 1.00 69.00 137 TYR A C 1
ATOM 1051 O O . TYR A 1 137 ? 5.106 4.573 -28.500 1.00 69.00 137 TYR A O 1
ATOM 1059 N N . LEU A 1 138 ? 5.984 5.838 -30.139 1.00 72.44 138 LEU A N 1
ATOM 1060 C CA . LEU A 1 138 ? 5.987 7.097 -29.388 1.00 72.44 138 LEU A CA 1
ATOM 1061 C C . LEU A 1 138 ? 4.661 7.864 -29.514 1.00 72.44 138 LEU A C 1
ATOM 1063 O O . LEU A 1 138 ? 4.417 8.801 -28.752 1.00 72.44 138 LEU A O 1
ATOM 1067 N N . SER A 1 139 ? 3.810 7.491 -30.473 1.00 72.19 139 SER A N 1
ATOM 1068 C CA . SER A 1 139 ? 2.498 8.105 -30.663 1.00 72.19 139 SER A CA 1
ATOM 1069 C C . SER A 1 139 ? 1.485 7.620 -29.616 1.00 72.19 139 SER A C 1
ATOM 1071 O O . SER A 1 139 ? 1.697 6.621 -28.927 1.00 72.19 139 SER A O 1
ATOM 1073 N N . ALA A 1 140 ? 0.387 8.364 -29.446 1.00 63.19 140 ALA A N 1
ATOM 1074 C CA . ALA A 1 140 ? -0.639 8.035 -28.460 1.00 63.19 140 ALA A CA 1
ATOM 1075 C C . ALA A 1 140 ? -1.164 6.604 -28.668 1.00 63.19 140 ALA A C 1
ATOM 1077 O O . ALA A 1 140 ? -1.531 6.228 -29.780 1.00 63.19 140 ALA A O 1
ATOM 1078 N N . SER A 1 141 ? -1.221 5.820 -27.588 1.00 65.50 141 SER A N 1
ATOM 1079 C CA . SER A 1 141 ? -1.721 4.447 -27.649 1.00 65.50 141 SER A CA 1
ATOM 1080 C C . SER A 1 141 ? -3.180 4.407 -28.112 1.00 65.50 141 SER A C 1
ATOM 1082 O O . SER A 1 141 ? -3.952 5.345 -27.882 1.00 65.50 141 SER A O 1
ATOM 1084 N N . ALA A 1 142 ? -3.570 3.302 -28.752 1.00 62.59 142 ALA A N 1
ATOM 1085 C CA . ALA A 1 142 ? -4.917 3.118 -29.291 1.00 62.59 142 ALA A CA 1
ATOM 1086 C C . ALA A 1 142 ? -6.015 3.354 -28.237 1.00 62.59 142 ALA A C 1
ATOM 1088 O O . ALA A 1 142 ? -7.025 3.969 -28.554 1.00 62.59 142 ALA A O 1
ATOM 1089 N N . ASP A 1 143 ? -5.778 2.991 -26.974 1.00 55.12 143 ASP A N 1
ATOM 1090 C CA . ASP A 1 143 ? -6.723 3.215 -25.871 1.00 55.12 143 ASP A CA 1
ATOM 1091 C C . ASP A 1 143 ? -6.916 4.708 -25.541 1.00 55.12 143 ASP A C 1
ATOM 1093 O O . ASP A 1 143 ? -8.012 5.146 -25.191 1.00 55.12 143 ASP A O 1
ATOM 1097 N N . VAL A 1 144 ? -5.876 5.535 -25.703 1.00 63.62 144 VAL A N 1
ATOM 1098 C CA . VAL A 1 144 ? -5.966 6.998 -25.532 1.00 63.62 144 VAL A CA 1
ATOM 1099 C C . VAL A 1 144 ? -6.669 7.648 -26.723 1.00 63.62 144 VAL A C 1
ATOM 1101 O O . VAL A 1 144 ? -7.446 8.589 -26.546 1.00 63.62 144 VAL A O 1
ATOM 1104 N N . LEU A 1 145 ? -6.438 7.137 -27.934 1.00 63.31 145 LEU A N 1
ATOM 1105 C CA . LEU A 1 145 ? -7.170 7.559 -29.130 1.00 63.31 145 LEU A CA 1
ATOM 1106 C C . LEU A 1 145 ? -8.640 7.118 -29.081 1.00 63.31 145 LEU A C 1
ATOM 1108 O O . LEU A 1 145 ? -9.505 7.869 -29.525 1.00 63.31 145 LEU A O 1
ATOM 1112 N N . ALA A 1 146 ? -8.941 5.964 -28.485 1.00 59.44 146 ALA A N 1
ATOM 1113 C CA . ALA A 1 146 ? -10.305 5.511 -28.235 1.00 59.44 146 ALA A CA 1
ATOM 1114 C C . ALA A 1 146 ? -11.016 6.450 -27.248 1.00 59.44 146 ALA A C 1
ATOM 1116 O O . ALA A 1 146 ? -12.122 6.899 -27.525 1.00 59.44 146 ALA A O 1
ATOM 1117 N N . MET A 1 147 ? -10.333 6.890 -26.181 1.00 59.69 147 MET A N 1
ATOM 1118 C CA . MET A 1 147 ? -10.833 7.945 -25.282 1.00 59.69 147 MET A CA 1
ATOM 1119 C C . MET A 1 147 ? -10.984 9.330 -25.946 1.00 59.69 147 MET A C 1
ATOM 1121 O O . MET A 1 147 ? -11.540 10.249 -25.339 1.00 59.69 147 MET A O 1
ATOM 1125 N N . ALA A 1 148 ? -10.497 9.528 -27.177 1.00 64.88 148 ALA A N 1
ATOM 1126 C CA . ALA A 1 148 ? -10.684 10.782 -27.902 1.00 64.88 148 ALA A CA 1
ATOM 1127 C C . ALA A 1 148 ? -12.090 10.926 -28.501 1.00 64.88 148 ALA A C 1
ATOM 1129 O O . ALA A 1 148 ? -12.468 12.047 -28.846 1.00 64.88 148 ALA A O 1
ATOM 1130 N N . LYS A 1 149 ? -12.864 9.843 -28.606 1.00 70.69 149 LYS A N 1
ATOM 1131 C CA . LYS A 1 149 ? -14.249 9.857 -29.086 1.00 70.69 149 LYS A CA 1
ATOM 1132 C C . LYS A 1 149 ? -15.147 9.330 -27.970 1.00 70.69 149 LYS A C 1
ATOM 1134 O O . LYS A 1 149 ? -14.945 8.223 -27.493 1.00 70.69 149 LYS A O 1
ATOM 1139 N N . ILE A 1 150 ? -16.102 10.142 -27.527 1.00 79.19 150 ILE A N 1
ATOM 1140 C CA . ILE A 1 150 ? -17.102 9.737 -26.534 1.00 79.19 150 ILE A CA 1
ATOM 1141 C C . ILE A 1 150 ? -18.449 9.763 -27.238 1.00 79.19 150 ILE A C 1
ATOM 1143 O O . ILE A 1 150 ? -18.822 10.787 -27.808 1.00 79.19 150 ILE A O 1
ATOM 1147 N N . GLU A 1 151 ? -19.162 8.644 -27.198 1.00 83.81 151 GLU A N 1
ATOM 1148 C CA . GLU A 1 151 ? -20.545 8.559 -27.654 1.00 83.81 151 GLU A CA 1
ATOM 1149 C C . GLU A 1 151 ? -21.461 8.757 -26.448 1.00 83.81 151 GLU A C 1
ATOM 1151 O O . GLU A 1 151 ? -21.351 8.050 -25.446 1.00 83.81 151 GLU A O 1
ATOM 1156 N N . VAL A 1 152 ? -22.341 9.755 -26.527 1.00 84.69 152 VAL A N 1
ATOM 1157 C CA . VAL A 1 152 ? -23.299 10.079 -25.467 1.00 84.69 152 VAL A CA 1
ATOM 1158 C C . VAL A 1 152 ? -24.703 9.863 -26.007 1.00 84.69 152 VAL A C 1
ATOM 1160 O O . VAL A 1 152 ? -25.052 10.371 -27.072 1.00 84.69 152 VAL A O 1
ATOM 1163 N N . LYS A 1 153 ? -25.520 9.117 -25.264 1.00 85.94 153 LYS A N 1
ATOM 1164 C CA . LYS A 1 153 ? -26.932 8.916 -25.590 1.00 85.94 153 LYS A CA 1
ATOM 1165 C C . LYS A 1 153 ? -27.725 10.164 -25.210 1.00 85.94 153 LYS A C 1
ATOM 1167 O O . LYS A 1 153 ? -27.852 10.486 -24.034 1.00 85.94 153 LYS A O 1
ATOM 1172 N N . LEU A 1 154 ? -28.270 10.850 -26.210 1.00 83.62 154 LEU A N 1
ATOM 1173 C CA . LEU A 1 154 ? -29.017 12.098 -26.016 1.00 83.62 154 LEU A CA 1
ATOM 1174 C C . LEU A 1 154 ? -30.397 11.874 -25.366 1.00 83.62 154 LEU A C 1
ATOM 1176 O O . LEU A 1 154 ? -30.855 12.715 -24.603 1.00 83.62 154 LEU A O 1
ATOM 1180 N N . ASN A 1 155 ? -31.017 10.709 -25.587 1.00 85.50 155 ASN A N 1
ATOM 1181 C CA . ASN A 1 155 ? -32.374 10.389 -25.112 1.00 85.50 155 ASN A CA 1
ATOM 1182 C C . ASN A 1 155 ? -32.511 10.316 -23.580 1.00 85.50 155 ASN A C 1
ATOM 1184 O O . ASN A 1 155 ? -33.620 10.354 -23.059 1.00 85.50 155 ASN A O 1
ATOM 1188 N N . GLU A 1 156 ? -31.401 10.170 -22.856 1.00 84.75 156 GLU A N 1
ATOM 1189 C CA . GLU A 1 156 ? -31.392 10.039 -21.393 1.00 84.75 156 GLU A CA 1
ATOM 1190 C C . GLU A 1 156 ? -31.356 11.409 -20.685 1.00 84.75 156 GLU A C 1
ATOM 1192 O O . GLU A 1 156 ? -31.492 11.479 -19.462 1.00 84.75 156 GLU A O 1
ATOM 1197 N N . ILE A 1 157 ? -31.181 12.506 -21.437 1.00 86.56 157 ILE A N 1
ATOM 1198 C CA . ILE A 1 157 ? -31.029 13.861 -20.897 1.00 86.56 157 ILE A CA 1
ATOM 1199 C C . ILE A 1 157 ? -32.355 14.628 -21.038 1.00 86.56 157 ILE A C 1
ATOM 1201 O O . ILE A 1 157 ? -32.712 15.031 -22.149 1.00 86.56 157 ILE A O 1
ATOM 1205 N N . PRO A 1 158 ? -33.090 14.878 -19.937 1.00 87.88 158 PRO A N 1
ATOM 1206 C CA . PRO A 1 158 ? -34.323 15.656 -19.995 1.00 87.88 158 PRO A CA 1
ATOM 1207 C C . PRO A 1 158 ? -34.035 17.134 -20.294 1.00 87.88 158 PRO A C 1
ATOM 1209 O O . PRO A 1 158 ? -32.973 17.659 -19.945 1.00 87.88 158 PRO A O 1
ATOM 1212 N N . GLU A 1 159 ? -35.006 17.803 -20.909 1.00 88.81 159 GLU A N 1
ATOM 1213 C CA . GLU A 1 159 ? -34.949 19.226 -21.257 1.00 88.81 159 GLU A CA 1
ATOM 1214 C C . GLU A 1 159 ? -34.611 20.108 -20.040 1.00 88.81 159 GLU A C 1
ATOM 1216 O O . GLU A 1 159 ? -35.072 19.878 -18.919 1.00 88.81 159 GLU A O 1
ATOM 1221 N N . GLY A 1 160 ? -33.757 21.112 -20.245 1.00 85.50 160 GLY A N 1
ATOM 1222 C CA . GLY A 1 160 ? -33.315 22.069 -19.228 1.00 85.50 160 GLY A CA 1
ATOM 1223 C C . GLY A 1 160 ? -32.204 21.578 -18.288 1.00 85.50 160 GLY A C 1
ATOM 1224 O O . GLY A 1 160 ? -31.676 22.379 -17.508 1.00 85.50 160 GLY A O 1
ATOM 1225 N N . LYS A 1 161 ? -31.807 20.295 -18.344 1.00 86.56 161 LYS A N 1
ATOM 1226 C CA . LYS A 1 161 ? -30.716 19.750 -17.515 1.00 86.56 161 LYS A CA 1
ATOM 1227 C C . LYS A 1 161 ? -29.360 19.759 -18.224 1.00 86.56 161 LYS A C 1
ATOM 1229 O O . LYS A 1 161 ? -29.252 19.593 -19.438 1.00 86.56 161 LYS A O 1
ATOM 1234 N N . ASN A 1 162 ? -28.311 19.899 -17.409 1.00 85.81 162 ASN A N 1
ATOM 1235 C CA . ASN A 1 162 ? -26.913 19.837 -17.834 1.00 85.81 162 ASN A CA 1
ATOM 1236 C C . ASN A 1 162 ? -26.283 18.542 -17.345 1.00 85.81 162 ASN A C 1
ATOM 1238 O O . ASN A 1 162 ? -26.366 18.223 -16.158 1.00 85.81 162 ASN A O 1
ATOM 1242 N N . VAL A 1 163 ? -25.587 17.845 -18.236 1.00 88.38 163 VAL A N 1
ATOM 1243 C CA . VAL A 1 163 ? -24.777 16.676 -17.890 1.00 88.38 163 VAL A CA 1
ATOM 1244 C C . VAL A 1 163 ? -23.314 16.987 -18.168 1.00 88.38 163 VAL A C 1
ATOM 1246 O O . VAL A 1 163 ? -22.974 17.620 -19.168 1.00 88.38 163 VAL A O 1
ATOM 1249 N N . THR A 1 164 ? -22.442 16.560 -17.255 1.00 86.69 164 THR A N 1
ATOM 1250 C CA . THR A 1 164 ? -20.995 16.764 -17.371 1.00 86.69 164 THR A CA 1
ATOM 1251 C C . THR A 1 164 ? -20.308 15.432 -17.627 1.00 86.69 164 THR A C 1
ATOM 1253 O O . THR A 1 164 ? -20.405 14.514 -16.816 1.00 86.69 164 THR A O 1
ATOM 1256 N N . PHE A 1 165 ? -19.565 15.346 -18.725 1.00 84.31 165 PHE A N 1
ATOM 1257 C CA . PHE A 1 165 ? -18.694 14.222 -19.052 1.00 84.31 165 PHE A CA 1
ATOM 1258 C C . PHE A 1 165 ? -17.232 14.654 -18.988 1.00 84.31 165 PHE A C 1
ATOM 1260 O O . PHE A 1 165 ? -16.906 15.825 -19.143 1.00 84.31 165 PHE A O 1
ATOM 1267 N N . LYS A 1 166 ? -16.312 13.717 -18.766 1.00 82.19 166 LYS A N 1
ATOM 1268 C CA . LYS A 1 166 ? -14.874 14.006 -18.811 1.00 82.19 166 LYS A CA 1
ATOM 1269 C C . LYS A 1 166 ? -14.331 13.632 -20.188 1.00 82.19 166 LYS A C 1
ATOM 1271 O O . LYS A 1 166 ? -14.261 12.452 -20.508 1.00 82.19 166 LYS A O 1
ATOM 1276 N N . TRP A 1 167 ? -13.898 14.616 -20.976 1.00 81.31 167 TRP A N 1
ATOM 1277 C CA . TRP A 1 167 ? -13.292 14.415 -22.295 1.00 81.31 167 TRP A CA 1
ATOM 1278 C C . TRP A 1 167 ? -11.853 14.927 -22.319 1.00 81.31 167 TRP A C 1
ATOM 1280 O O . TRP A 1 167 ? -11.589 16.089 -22.014 1.00 81.31 167 TRP A O 1
ATOM 1290 N N . ARG A 1 168 ? -10.889 14.054 -22.647 1.00 71.56 168 ARG A N 1
ATOM 1291 C CA . ARG A 1 168 ? -9.443 14.379 -22.659 1.00 71.56 168 ARG A CA 1
ATOM 1292 C C . ARG A 1 168 ? -8.949 15.058 -21.368 1.00 71.56 168 ARG A C 1
ATOM 1294 O O . ARG A 1 168 ? -8.123 15.966 -21.400 1.00 71.56 168 ARG A O 1
ATOM 130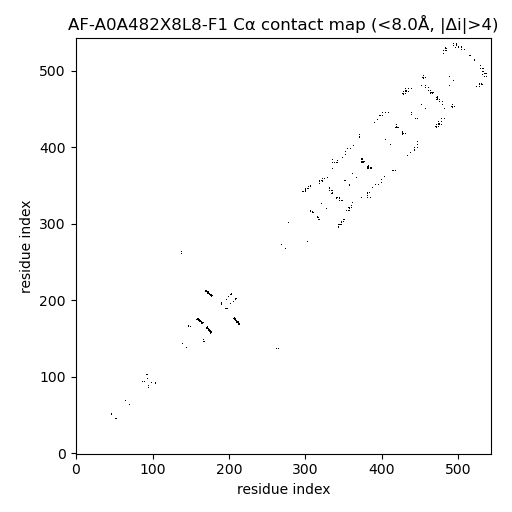1 N N . GLY A 1 169 ? -9.492 14.644 -20.222 1.00 72.88 169 GLY A N 1
ATOM 1302 C CA . GLY A 1 169 ? -9.152 15.216 -18.916 1.00 72.88 169 GLY A CA 1
ATOM 1303 C C . GLY A 1 169 ? -9.850 16.538 -18.577 1.00 72.88 169 GLY A C 1
ATOM 1304 O O . GLY A 1 169 ? -9.712 16.998 -17.448 1.00 72.88 169 GLY A O 1
ATOM 1305 N N . LYS A 1 170 ? -10.623 17.113 -19.504 1.00 80.19 170 LYS A N 1
ATOM 1306 C CA . LYS A 1 170 ? -11.373 18.362 -19.335 1.00 80.19 170 LYS A CA 1
ATOM 1307 C C . LYS A 1 170 ? -12.873 18.075 -19.180 1.00 80.19 170 LYS A C 1
ATOM 1309 O O . LYS A 1 170 ? -13.353 17.086 -19.739 1.00 80.19 170 LYS A O 1
ATOM 1314 N N . PRO A 1 171 ? -13.626 18.897 -18.434 1.00 85.81 171 PRO A N 1
ATOM 1315 C CA . PRO A 1 171 ? -15.074 18.754 -18.364 1.00 85.81 171 PRO A CA 1
ATOM 1316 C C . PRO A 1 171 ? -15.714 19.161 -19.702 1.00 85.81 171 PRO A C 1
ATOM 1318 O O . PRO A 1 171 ? -15.391 20.203 -20.270 1.00 85.81 171 PRO A O 1
ATOM 1321 N N . LEU A 1 172 ? -16.606 18.316 -20.205 1.00 87.25 172 LEU A N 1
ATOM 1322 C CA . LEU A 1 172 ? -17.464 18.520 -21.365 1.00 87.25 172 LEU A CA 1
ATOM 1323 C C . LEU A 1 172 ? -18.899 18.650 -20.853 1.00 87.25 172 LEU A C 1
ATOM 1325 O O . LEU A 1 172 ? -19.423 17.721 -20.241 1.00 87.25 172 LEU A O 1
ATOM 1329 N N . PHE A 1 173 ? -19.520 19.793 -21.097 1.00 89.19 173 PHE A N 1
ATOM 1330 C CA . PHE A 1 173 ? -20.890 20.085 -20.710 1.00 89.19 173 PHE A CA 1
ATOM 1331 C C . PHE A 1 173 ? -21.812 19.874 -21.903 1.00 89.19 173 PHE A C 1
ATOM 1333 O O . PHE A 1 173 ? -21.580 20.431 -22.976 1.00 89.19 173 PHE A O 1
ATOM 1340 N N . ILE A 1 174 ? -22.856 19.077 -21.704 1.00 90.81 174 ILE A N 1
ATOM 1341 C CA . ILE A 1 174 ? -23.931 18.872 -22.673 1.00 90.81 174 ILE A CA 1
ATOM 1342 C C . ILE A 1 174 ? -25.214 19.370 -22.016 1.00 90.81 174 ILE A C 1
ATOM 1344 O O . ILE A 1 174 ? -25.607 18.869 -20.959 1.00 90.81 174 ILE A O 1
ATOM 1348 N N . ARG A 1 175 ? -25.833 20.381 -22.623 1.00 89.81 175 ARG A N 1
ATOM 1349 C CA . ARG A 1 175 ? -27.075 21.003 -22.160 1.00 89.81 175 ARG A CA 1
ATOM 1350 C C . ARG A 1 175 ? -28.168 20.780 -23.191 1.00 89.81 175 ARG A C 1
ATOM 1352 O O . ARG A 1 175 ? -27.987 21.111 -24.363 1.00 89.81 175 ARG A O 1
ATOM 1359 N N . HIS A 1 176 ? -29.290 20.242 -22.727 1.00 92.75 176 HIS A N 1
ATOM 1360 C CA . HIS A 1 176 ? -30.523 20.184 -23.499 1.00 92.75 176 HIS A CA 1
ATOM 1361 C C . HIS A 1 176 ? -31.296 21.483 -23.233 1.00 92.75 176 HIS A C 1
ATOM 1363 O O . HIS A 1 176 ? -31.767 21.699 -22.116 1.00 92.75 176 HIS A O 1
ATOM 1369 N N . ARG A 1 177 ? -31.339 22.390 -24.211 1.00 90.50 177 ARG A N 1
ATOM 1370 C CA . ARG A 1 177 ? -31.933 23.728 -24.067 1.00 90.50 177 ARG A CA 1
ATOM 1371 C C . ARG A 1 177 ? -33.450 23.671 -24.208 1.00 90.50 177 ARG A C 1
ATOM 1373 O O . ARG A 1 177 ? -33.968 22.943 -25.047 1.00 90.50 177 ARG A O 1
ATOM 1380 N N . ALA A 1 178 ? -34.153 24.473 -23.413 1.00 92.12 178 ALA A N 1
ATOM 1381 C CA . ALA A 1 178 ? -35.597 24.651 -23.556 1.00 92.12 178 ALA A CA 1
ATOM 1382 C C . ALA A 1 178 ? -35.917 25.631 -24.708 1.00 92.12 178 ALA A C 1
ATOM 1384 O O . ALA A 1 178 ? -35.130 26.546 -24.962 1.00 92.12 178 ALA A O 1
ATOM 1385 N N . PRO A 1 179 ? -37.089 25.543 -25.364 1.00 90.44 179 PRO A N 1
ATOM 1386 C CA . PRO A 1 179 ? -37.441 26.431 -26.479 1.00 90.44 179 PRO A CA 1
ATOM 1387 C C . PRO A 1 179 ? -37.441 27.922 -26.101 1.00 90.44 179 PRO A C 1
ATOM 1389 O O . PRO A 1 179 ? -37.023 28.762 -26.896 1.00 90.44 179 PRO A O 1
ATOM 1392 N N . ALA A 1 180 ? -37.830 28.254 -24.865 1.00 89.44 180 ALA A N 1
ATOM 1393 C CA . ALA A 1 180 ? -37.785 29.625 -24.353 1.00 89.44 180 ALA A CA 1
ATOM 1394 C C . ALA A 1 180 ? -36.345 30.163 -24.203 1.00 89.44 180 ALA A C 1
ATOM 1396 O O . ALA A 1 180 ? -36.089 31.345 -24.436 1.00 89.44 180 ALA A O 1
ATOM 1397 N N . GLU A 1 181 ? -35.395 29.294 -23.848 1.00 87.12 181 GLU A N 1
ATOM 1398 C CA . GLU A 1 181 ? -33.973 29.636 -23.722 1.00 87.12 181 GLU A CA 1
ATOM 1399 C C . GLU A 1 181 ? -33.364 29.920 -25.100 1.00 87.12 181 GLU A C 1
ATOM 1401 O O . GLU A 1 181 ? -32.699 30.936 -25.277 1.00 87.12 181 GLU A O 1
ATOM 1406 N N . ILE A 1 182 ? -33.700 29.098 -26.099 1.00 89.12 182 ILE A N 1
ATOM 1407 C CA . ILE A 1 182 ? -33.248 29.264 -27.489 1.00 89.12 182 ILE A CA 1
ATOM 1408 C C . ILE A 1 182 ? -33.719 30.606 -28.060 1.00 89.12 182 ILE A C 1
ATOM 1410 O O . ILE A 1 182 ? -32.924 31.340 -28.646 1.00 89.12 182 ILE A O 1
ATOM 1414 N N . SER A 1 183 ? -34.994 30.964 -27.858 1.00 88.75 183 SER A N 1
ATOM 1415 C CA . SER A 1 183 ? -35.520 32.249 -28.338 1.00 88.75 183 SER A CA 1
ATOM 1416 C C . SER A 1 183 ? -34.844 33.451 -27.679 1.00 88.75 183 SER A C 1
ATOM 1418 O O . SER A 1 183 ? -34.642 34.474 -28.326 1.00 88.75 183 SER A O 1
ATOM 1420 N N . ASN A 1 184 ? -34.468 33.320 -26.404 1.00 88.62 184 ASN A N 1
ATOM 1421 C CA . ASN A 1 184 ? -33.788 34.379 -25.671 1.00 88.62 184 ASN A CA 1
ATOM 1422 C C . ASN A 1 184 ? -32.348 34.558 -26.173 1.00 88.62 184 ASN A C 1
ATOM 1424 O O . ASN A 1 184 ? -31.926 35.678 -26.427 1.00 88.62 184 ASN A O 1
ATOM 1428 N N . GLU A 1 185 ? -31.612 33.459 -26.377 1.00 85.88 185 GLU A N 1
ATOM 1429 C CA . GLU A 1 185 ? -30.222 33.481 -26.853 1.00 85.88 185 GLU A CA 1
ATOM 1430 C C . GLU A 1 185 ? -30.094 33.980 -28.303 1.00 85.88 185 GLU A C 1
ATOM 1432 O O . GLU A 1 185 ? -29.122 34.659 -28.630 1.00 85.88 185 GLU A O 1
ATOM 1437 N N . GLN A 1 186 ? -31.085 33.713 -29.159 1.00 87.12 186 GLN A N 1
ATOM 1438 C CA . GLN A 1 186 ? -31.134 34.233 -30.533 1.00 87.12 186 GLN A CA 1
ATOM 1439 C C . GLN A 1 186 ? -31.504 35.720 -30.614 1.00 87.12 186 GLN A C 1
ATOM 1441 O O . GLN A 1 186 ? -31.150 36.382 -31.586 1.00 87.12 186 GLN A O 1
ATOM 1446 N N . ALA A 1 187 ? -32.208 36.253 -29.612 1.00 89.12 187 ALA A N 1
ATOM 1447 C CA . ALA A 1 187 ? -32.607 37.659 -29.567 1.00 89.12 187 ALA A CA 1
ATOM 1448 C C . ALA A 1 187 ? -31.493 38.597 -29.059 1.00 89.12 187 ALA A C 1
ATOM 1450 O O . ALA A 1 187 ? -31.671 39.816 -29.065 1.00 89.12 187 ALA A O 1
ATOM 1451 N N . VAL A 1 188 ? -30.357 38.054 -28.601 1.00 88.25 188 VAL A N 1
ATOM 1452 C CA . VAL A 1 188 ? -29.236 38.842 -28.070 1.00 88.25 188 VAL A CA 1
ATOM 1453 C C . VAL A 1 188 ? -28.501 39.577 -29.191 1.00 88.25 188 VAL A C 1
ATOM 1455 O O . VAL A 1 188 ? -28.085 38.977 -30.181 1.00 88.25 188 VAL A O 1
ATOM 1458 N N . ASP A 1 189 ? -28.259 40.875 -28.993 1.00 86.94 189 ASP A N 1
ATOM 1459 C CA . ASP A 1 189 ? -27.426 41.672 -29.892 1.00 86.94 189 ASP A CA 1
ATOM 1460 C C . ASP A 1 189 ? -25.948 41.248 -29.810 1.00 86.94 189 ASP A C 1
ATOM 1462 O O . ASP A 1 189 ? -25.247 41.500 -28.822 1.00 86.94 189 ASP A O 1
ATOM 1466 N N . VAL A 1 190 ? -25.472 40.611 -30.881 1.00 83.88 190 VAL A N 1
ATOM 1467 C CA . VAL A 1 190 ? -24.129 40.031 -31.005 1.00 83.88 190 VAL A CA 1
ATOM 1468 C C . VAL A 1 190 ? -23.028 41.092 -30.880 1.00 83.88 190 VAL A C 1
ATOM 1470 O O . VAL A 1 190 ? -21.941 40.777 -30.393 1.00 83.88 190 VAL A O 1
ATOM 1473 N N . ALA A 1 191 ? -23.297 42.347 -31.262 1.00 85.75 191 ALA A N 1
ATOM 1474 C CA . ALA A 1 191 ? -22.309 43.428 -31.207 1.00 85.75 191 ALA A CA 1
ATOM 1475 C C . ALA A 1 191 ? -21.946 43.857 -29.772 1.00 85.75 191 ALA A C 1
ATOM 1477 O O . ALA A 1 191 ? -20.870 44.407 -29.542 1.00 85.75 191 ALA A O 1
ATOM 1478 N N . SER A 1 192 ? -22.823 43.582 -28.803 1.00 88.62 192 SER A N 1
ATOM 1479 C CA . SER A 1 192 ? -22.606 43.893 -27.384 1.00 88.62 192 SER A CA 1
ATOM 1480 C C . SER A 1 192 ? -21.689 42.894 -26.663 1.00 88.62 192 SER A C 1
ATOM 1482 O O . SER A 1 192 ? -21.213 43.164 -25.557 1.00 88.62 192 SER A O 1
ATOM 1484 N N . LEU A 1 193 ? -21.430 41.731 -27.270 1.00 84.06 193 LEU A N 1
ATOM 1485 C CA . LEU A 1 193 ? -20.666 40.647 -26.659 1.00 84.06 193 LEU A CA 1
ATOM 1486 C C . LEU A 1 193 ? -19.160 40.844 -26.862 1.00 84.06 193 LEU A C 1
ATOM 1488 O O . LEU A 1 193 ? -18.700 41.241 -27.928 1.00 84.06 193 LEU A O 1
ATOM 1492 N N . ARG A 1 194 ? -18.369 40.474 -25.846 1.00 83.00 194 ARG A N 1
ATOM 1493 C CA . ARG A 1 194 ? -16.895 40.496 -25.911 1.00 83.00 194 ARG A CA 1
ATOM 1494 C C . ARG A 1 194 ? -16.341 39.674 -27.083 1.00 83.00 194 ARG A C 1
ATOM 1496 O O . ARG A 1 194 ? -15.346 40.063 -27.681 1.00 83.00 194 ARG A O 1
ATOM 1503 N N . ASP A 1 195 ? -16.981 38.542 -27.369 1.00 81.06 195 ASP A N 1
ATOM 1504 C CA . ASP A 1 195 ? -16.652 37.634 -28.464 1.00 81.06 195 ASP A CA 1
ATOM 1505 C C . ASP A 1 195 ? -17.887 37.562 -29.395 1.00 81.06 195 ASP A C 1
ATOM 1507 O O . ASP A 1 195 ? -18.842 36.839 -29.073 1.00 81.06 195 ASP A O 1
ATOM 1511 N N . PRO A 1 196 ? -17.926 38.349 -30.493 1.00 83.75 196 PRO A N 1
ATOM 1512 C CA . PRO A 1 196 ? -19.105 38.480 -31.344 1.00 83.75 196 PRO A CA 1
ATOM 1513 C C . PRO A 1 196 ? -19.297 37.212 -32.178 1.00 83.75 196 PRO A C 1
ATOM 1515 O O . PRO A 1 196 ? -18.607 36.983 -33.169 1.00 83.75 196 PRO A O 1
ATOM 1518 N N . GLN A 1 197 ? -20.229 36.365 -31.749 1.00 82.44 197 GLN A N 1
ATOM 1519 C CA . GLN A 1 197 ? -20.591 35.134 -32.443 1.00 82.44 197 GLN A CA 1
ATOM 1520 C C . GLN A 1 197 ? -22.075 34.829 -32.225 1.00 82.44 197 GLN A C 1
ATOM 1522 O O . GLN A 1 197 ? -22.542 34.838 -31.083 1.00 82.44 197 GLN A O 1
ATOM 1527 N N . HIS A 1 198 ? -22.796 34.544 -33.311 1.00 86.12 198 HIS A N 1
ATOM 1528 C CA . HIS A 1 198 ? -24.227 34.237 -33.280 1.00 86.12 198 HIS A CA 1
ATOM 1529 C C . HIS A 1 198 ? -24.489 32.802 -32.776 1.00 86.12 198 HIS A C 1
ATOM 1531 O O . HIS A 1 198 ? -23.680 31.900 -33.009 1.00 86.12 198 HIS A O 1
ATOM 1537 N N . ASP A 1 199 ? -25.620 32.554 -32.103 1.00 84.88 199 ASP A N 1
ATOM 1538 C CA . ASP A 1 199 ? -25.919 31.236 -31.505 1.00 84.88 199 ASP A CA 1
ATOM 1539 C C . ASP A 1 199 ? -26.004 30.106 -32.547 1.00 84.88 199 ASP A C 1
ATOM 1541 O O . ASP A 1 199 ? -25.499 29.005 -32.328 1.00 84.88 199 ASP A O 1
ATOM 1545 N N . SER A 1 200 ? -26.544 30.403 -33.733 1.00 83.81 200 SER A N 1
ATOM 1546 C CA . SER A 1 200 ? -26.639 29.444 -34.847 1.00 83.81 200 SER A CA 1
ATOM 1547 C C . SER A 1 200 ? -25.282 28.932 -35.345 1.00 83.81 200 SER A C 1
ATOM 1549 O O . SER A 1 200 ? -25.218 27.893 -35.995 1.00 83.81 200 SER A O 1
ATOM 1551 N N . GLU A 1 201 ? -24.195 29.657 -35.071 1.00 84.12 201 GLU A N 1
ATOM 1552 C CA . GLU A 1 201 ? -22.831 29.233 -35.403 1.00 84.12 201 GLU A CA 1
ATOM 1553 C C . GLU A 1 201 ? -22.199 28.394 -34.284 1.00 84.12 201 GLU A C 1
ATOM 1555 O O . GLU A 1 201 ? -21.262 27.632 -34.531 1.00 84.12 201 GLU A O 1
ATOM 1560 N N . ARG A 1 202 ? -22.705 28.518 -33.050 1.00 82.88 202 ARG A N 1
ATOM 1561 C CA . ARG A 1 202 ? -22.225 27.785 -31.870 1.00 82.88 202 ARG A CA 1
ATOM 1562 C C . ARG A 1 202 ? -22.857 26.404 -31.759 1.00 82.88 202 ARG A C 1
ATOM 1564 O O . ARG A 1 202 ? -22.166 25.441 -31.427 1.00 82.88 202 ARG A O 1
ATOM 1571 N N . ALA A 1 203 ? -24.152 26.302 -32.044 1.00 86.19 203 ALA A N 1
ATOM 1572 C CA . ALA A 1 203 ? -24.915 25.067 -31.941 1.00 86.19 203 ALA A CA 1
ATOM 1573 C C . ALA A 1 203 ? -25.470 24.654 -33.309 1.00 86.19 203 ALA A C 1
ATOM 1575 O O . ALA A 1 203 ? -26.321 25.326 -33.883 1.00 86.19 203 ALA A O 1
ATOM 1576 N N . ARG A 1 204 ? -25.015 23.504 -33.826 1.00 84.81 204 ARG A N 1
ATOM 1577 C CA . ARG A 1 204 ? -25.510 22.958 -35.103 1.00 84.81 204 ARG A CA 1
ATOM 1578 C C . ARG A 1 204 ? -26.981 22.533 -35.026 1.00 84.81 204 ARG A C 1
ATOM 1580 O O . ARG A 1 204 ? -27.699 22.675 -36.008 1.00 84.81 204 ARG A O 1
ATOM 1587 N N . ASN A 1 205 ? -27.403 22.027 -33.866 1.00 86.69 205 ASN A N 1
ATOM 1588 C CA . ASN A 1 205 ? -28.799 21.754 -33.538 1.00 86.69 205 ASN A CA 1
ATOM 1589 C C . ASN A 1 205 ? -29.206 22.708 -32.407 1.00 86.69 205 ASN A C 1
ATOM 1591 O O . ASN A 1 205 ? -28.540 22.697 -31.372 1.00 86.69 205 ASN A O 1
ATOM 1595 N N . PRO A 1 206 ? -30.281 23.501 -32.550 1.00 86.69 206 PRO A N 1
ATOM 1596 C CA . PRO A 1 206 ? -30.620 24.538 -31.576 1.00 86.69 206 PRO A CA 1
ATOM 1597 C C . PRO A 1 206 ? -30.994 23.970 -30.196 1.00 86.69 206 PRO A C 1
ATOM 1599 O O . PRO A 1 206 ? -30.714 24.603 -29.185 1.00 86.69 206 PRO A O 1
ATOM 1602 N N . GLU A 1 207 ? -31.534 22.755 -30.128 1.00 89.38 207 GLU A N 1
ATOM 1603 C CA . GLU A 1 207 ? -31.878 22.065 -28.873 1.00 89.38 207 GLU A CA 1
ATOM 1604 C C . GLU A 1 207 ? -30.648 21.653 -28.045 1.00 89.38 207 GLU A C 1
ATOM 1606 O O . GLU A 1 207 ? -30.738 21.502 -26.828 1.00 89.38 207 GLU A O 1
ATOM 1611 N N . TRP A 1 208 ? -29.479 21.500 -28.676 1.00 90.44 208 TRP A N 1
ATOM 1612 C CA . TRP A 1 208 ? -28.300 20.908 -28.044 1.00 90.44 208 TRP A CA 1
ATOM 1613 C C . TRP A 1 208 ? -27.121 21.867 -28.027 1.00 90.44 208 TRP A C 1
ATOM 1615 O O . TRP A 1 208 ? -26.561 22.211 -29.068 1.00 90.44 208 TRP A O 1
ATOM 1625 N N . LEU A 1 209 ? -26.674 22.214 -26.822 1.00 89.38 209 LEU A N 1
ATOM 1626 C CA . LEU A 1 209 ? -25.473 23.010 -26.616 1.00 89.38 209 LEU A CA 1
ATOM 1627 C C . LEU A 1 209 ? -24.373 22.148 -25.988 1.00 89.38 209 LEU A C 1
ATOM 1629 O O . LEU A 1 209 ? -24.533 21.600 -24.896 1.00 89.38 209 LEU A O 1
ATOM 1633 N N . VAL A 1 210 ? -23.240 22.036 -26.686 1.00 89.19 210 VAL A N 1
ATOM 1634 C CA . VAL A 1 210 ? -22.076 21.253 -26.248 1.00 89.19 210 VAL A CA 1
ATOM 1635 C C . VAL A 1 210 ? -20.888 22.187 -26.053 1.00 89.19 210 VAL A C 1
ATOM 1637 O O . VAL A 1 210 ? -20.412 22.799 -27.006 1.00 89.19 210 VAL A O 1
ATOM 1640 N N . VAL A 1 211 ? -20.387 22.287 -24.820 1.00 87.75 211 VAL A N 1
ATOM 1641 C CA . VAL A 1 211 ? -19.322 23.231 -24.447 1.00 87.75 211 VAL A CA 1
ATOM 1642 C C . VAL A 1 211 ? -18.212 22.515 -23.693 1.00 87.75 211 VAL A C 1
ATOM 1644 O O . VAL A 1 211 ? -18.454 21.713 -22.796 1.00 87.75 211 VAL A O 1
ATOM 1647 N N . ILE A 1 212 ? -16.962 22.832 -24.019 1.00 85.38 212 ILE A N 1
ATOM 1648 C CA . ILE A 1 212 ? -15.801 22.344 -23.270 1.00 85.38 212 ILE A CA 1
ATOM 1649 C C . ILE A 1 212 ? -15.470 23.375 -22.187 1.00 85.38 212 ILE A C 1
ATOM 1651 O O . ILE A 1 212 ? -15.225 24.540 -22.493 1.00 85.38 212 ILE A O 1
ATOM 1655 N N . GLY A 1 213 ? -15.420 22.949 -20.925 1.00 80.06 213 GLY A N 1
ATOM 1656 C CA . GLY A 1 213 ? -15.106 23.799 -19.777 1.00 80.06 213 GLY A CA 1
ATOM 1657 C C . GLY A 1 213 ? -13.629 24.175 -19.697 1.00 80.06 213 GLY A C 1
ATOM 1658 O O . GLY A 1 213 ? -12.891 23.653 -18.862 1.00 80.06 213 GLY A O 1
ATOM 1659 N N . VAL A 1 214 ? -13.188 25.072 -20.578 1.00 72.50 214 VAL A N 1
ATOM 1660 C CA . VAL A 1 214 ? -11.860 25.692 -20.540 1.00 72.50 214 VAL A CA 1
ATOM 1661 C C . VAL A 1 214 ? -12.040 27.193 -20.372 1.00 72.50 214 VAL A C 1
ATOM 1663 O O . VAL A 1 214 ? -12.542 27.865 -21.268 1.00 72.50 214 VAL A O 1
ATOM 1666 N N . ASN A 1 215 ? -11.583 27.733 -19.242 1.00 58.75 215 ASN A N 1
ATOM 1667 C CA . ASN A 1 215 ? -11.528 29.179 -19.053 1.00 58.75 215 ASN A CA 1
ATOM 1668 C C . ASN A 1 215 ? -10.398 29.753 -19.918 1.00 58.75 215 ASN A C 1
ATOM 1670 O O . ASN A 1 215 ? -9.217 29.545 -19.628 1.00 58.75 215 ASN A O 1
ATOM 1674 N N . SER A 1 216 ? -10.758 30.497 -20.965 1.00 56.03 216 SER A N 1
ATOM 1675 C CA . SER A 1 216 ? -9.813 31.143 -21.888 1.00 56.03 216 SER A CA 1
ATOM 1676 C C . SER A 1 216 ? -8.886 32.155 -21.201 1.00 56.03 216 SER A C 1
ATOM 1678 O O . SER A 1 216 ? -7.768 32.365 -21.657 1.00 56.03 216 SER A O 1
ATOM 1680 N N . VAL A 1 217 ? -9.287 32.706 -20.049 1.00 54.25 217 VAL A N 1
ATOM 1681 C CA . VAL A 1 217 ? -8.522 33.705 -19.277 1.00 54.25 217 VAL A CA 1
ATOM 1682 C C . VAL A 1 217 ? -7.114 33.216 -18.899 1.00 54.25 217 VAL A C 1
ATOM 1684 O O . VAL A 1 217 ? -6.150 33.973 -18.996 1.00 54.25 217 VAL A O 1
ATOM 1687 N N . ALA A 1 218 ? -6.959 31.939 -18.533 1.00 42.59 218 ALA A N 1
ATOM 1688 C CA . ALA A 1 218 ? -5.653 31.378 -18.170 1.00 42.59 218 ALA A CA 1
ATOM 1689 C C . ALA A 1 218 ? -4.754 31.134 -19.394 1.00 42.59 218 ALA A C 1
ATOM 1691 O O . ALA A 1 218 ? -3.529 31.192 -19.296 1.00 42.59 218 ALA A O 1
ATOM 1692 N N . THR A 1 219 ? -5.354 30.869 -20.557 1.00 42.56 219 THR A N 1
ATOM 1693 C CA . THR A 1 219 ? -4.619 30.583 -21.795 1.00 42.56 219 THR A CA 1
ATOM 1694 C C . THR A 1 219 ? -4.097 31.872 -22.423 1.00 42.56 219 THR A C 1
ATOM 1696 O O . THR A 1 219 ? -2.938 31.923 -22.823 1.00 42.56 219 THR A O 1
ATOM 1699 N N . THR A 1 220 ? -4.893 32.945 -22.415 1.00 45.06 220 THR A N 1
ATOM 1700 C CA . THR A 1 220 ? -4.465 34.265 -22.901 1.00 45.06 220 THR A CA 1
ATOM 1701 C C . THR A 1 220 ? -3.355 34.855 -22.025 1.00 45.06 220 THR A C 1
ATOM 1703 O O . THR A 1 220 ? -2.398 35.415 -22.555 1.00 45.06 220 THR A O 1
ATOM 1706 N N . ALA A 1 221 ? -3.409 34.661 -20.701 1.00 44.56 221 ALA A N 1
ATOM 1707 C CA . ALA A 1 221 ? -2.351 35.093 -19.783 1.00 44.56 221 ALA A CA 1
ATOM 1708 C C . ALA A 1 221 ? -1.022 34.346 -20.018 1.00 44.56 221 ALA A C 1
ATOM 1710 O O . ALA A 1 221 ? 0.034 34.974 -20.066 1.00 44.56 221 ALA A O 1
ATOM 1711 N N . LEU A 1 222 ? -1.069 33.026 -20.237 1.00 42.81 222 LEU A N 1
ATOM 1712 C CA . LEU A 1 222 ? 0.117 32.214 -20.541 1.00 42.81 222 LEU A CA 1
ATOM 1713 C C . LEU A 1 222 ? 0.732 32.557 -21.900 1.00 42.81 222 LEU A C 1
ATOM 1715 O O . LEU A 1 222 ? 1.950 32.663 -22.002 1.00 42.81 222 LEU A O 1
ATOM 1719 N N . VAL A 1 223 ? -0.094 32.770 -22.928 1.00 48.53 223 VAL A N 1
ATOM 1720 C CA . VAL A 1 223 ? 0.383 33.186 -24.256 1.00 48.53 223 VAL A CA 1
ATOM 1721 C C . VAL A 1 223 ? 1.006 34.579 -24.183 1.00 48.53 223 VAL A C 1
ATOM 1723 O O . VAL A 1 223 ? 2.092 34.784 -24.717 1.00 48.53 223 VAL A O 1
ATOM 1726 N N . THR A 1 224 ? 0.399 35.514 -23.449 1.00 49.66 224 THR A N 1
ATOM 1727 C CA . THR A 1 224 ? 0.955 36.865 -23.262 1.00 49.66 224 THR A CA 1
ATOM 1728 C C . THR A 1 224 ? 2.279 36.828 -22.488 1.00 49.66 224 THR A C 1
ATOM 1730 O O . THR A 1 224 ? 3.229 37.489 -22.893 1.00 49.66 224 THR A O 1
ATOM 1733 N N . ALA A 1 225 ? 2.389 35.995 -21.445 1.00 46.56 225 ALA A N 1
ATOM 1734 C CA . ALA A 1 225 ? 3.617 35.807 -20.664 1.00 46.56 225 ALA A CA 1
ATOM 1735 C C . ALA A 1 225 ? 4.747 35.113 -21.452 1.00 46.56 225 ALA A C 1
ATOM 1737 O O . ALA A 1 225 ? 5.917 35.458 -21.308 1.00 46.56 225 ALA A O 1
ATOM 1738 N N . LEU A 1 226 ? 4.414 34.149 -22.314 1.00 45.72 226 LEU A N 1
ATOM 1739 C CA . LEU A 1 226 ? 5.382 33.501 -23.205 1.00 45.72 226 LEU A CA 1
ATOM 1740 C C . LEU A 1 226 ? 5.856 34.444 -24.314 1.00 45.72 226 LEU A C 1
ATOM 1742 O O . LEU A 1 226 ? 7.029 34.413 -24.678 1.00 45.72 226 LEU A O 1
ATOM 1746 N N . THR A 1 227 ? 4.972 35.309 -24.816 1.00 49.47 227 THR A N 1
ATOM 1747 C CA . THR A 1 227 ? 5.316 36.290 -25.856 1.00 49.47 227 THR A CA 1
ATOM 1748 C C . THR A 1 227 ? 6.245 37.375 -25.302 1.00 49.47 227 THR A C 1
ATOM 1750 O O . THR A 1 227 ? 7.232 37.717 -25.951 1.00 49.47 227 THR A O 1
ATOM 1753 N N . THR A 1 228 ? 6.017 37.839 -24.066 1.00 51.59 228 THR A N 1
ATOM 1754 C CA . THR A 1 228 ? 6.910 38.794 -23.385 1.00 51.59 228 THR A CA 1
ATOM 1755 C C . THR A 1 228 ? 8.247 38.173 -22.975 1.00 51.59 228 THR A C 1
ATOM 1757 O O . THR A 1 228 ? 9.276 38.837 -23.088 1.00 51.59 228 THR A O 1
ATOM 1760 N N . MET A 1 229 ? 8.278 36.892 -22.586 1.00 47.75 229 MET A N 1
ATOM 1761 C CA . MET A 1 229 ? 9.530 36.150 -22.357 1.00 47.75 229 MET A CA 1
ATOM 1762 C C . MET A 1 229 ? 10.352 35.990 -23.648 1.00 47.75 229 MET A C 1
ATOM 1764 O O . MET A 1 229 ? 11.554 36.249 -23.645 1.00 47.75 229 MET A O 1
ATOM 1768 N N . LEU A 1 230 ? 9.712 35.659 -24.776 1.00 49.03 230 LEU A N 1
ATOM 1769 C CA . LEU A 1 230 ? 10.371 35.563 -26.088 1.00 49.03 230 LEU A CA 1
ATOM 1770 C C . LEU A 1 230 ? 10.903 36.918 -26.586 1.00 49.03 230 LEU A C 1
ATOM 1772 O O . LEU A 1 230 ? 11.990 36.982 -27.162 1.00 49.03 230 LEU A O 1
ATOM 1776 N N . GLN A 1 231 ? 10.184 38.013 -26.324 1.00 45.72 231 GLN A N 1
ATOM 1777 C CA . GLN A 1 231 ? 10.655 39.371 -26.624 1.00 45.72 231 GLN A CA 1
ATOM 1778 C C . GLN A 1 231 ? 11.834 39.793 -25.724 1.00 45.72 231 GLN A C 1
ATOM 1780 O O . GLN A 1 231 ? 12.742 40.476 -26.200 1.00 45.72 231 GLN A O 1
ATOM 1785 N N . ALA A 1 232 ? 11.884 39.332 -24.468 1.00 45.66 232 ALA A N 1
ATOM 1786 C CA . ALA A 1 232 ? 13.009 39.563 -23.556 1.00 45.66 232 ALA A CA 1
ATOM 1787 C C . ALA A 1 232 ? 14.271 38.745 -23.916 1.00 45.66 232 ALA A C 1
ATOM 1789 O O . ALA A 1 232 ? 15.393 39.178 -23.646 1.00 45.66 232 ALA A O 1
ATOM 1790 N N . GLU A 1 233 ? 14.114 37.581 -24.554 1.00 44.12 233 GLU A N 1
ATOM 1791 C CA . GLU A 1 233 ? 15.224 36.777 -25.091 1.00 44.12 233 GLU A CA 1
ATOM 1792 C C . GLU A 1 233 ? 15.828 37.422 -26.356 1.00 44.12 233 GLU A C 1
ATOM 1794 O O . GLU A 1 233 ? 17.048 37.467 -26.514 1.00 44.12 233 GLU A O 1
ATOM 1799 N N . SER A 1 234 ? 14.989 38.011 -27.220 1.00 40.81 234 SER A N 1
ATOM 1800 C CA . SER A 1 234 ? 15.428 38.698 -28.446 1.00 40.81 234 SER A CA 1
ATOM 1801 C C . SER A 1 234 ? 16.242 39.972 -28.181 1.00 40.81 234 SER A C 1
ATOM 1803 O O . SER A 1 234 ? 17.016 40.380 -29.043 1.00 40.81 234 SER A O 1
ATOM 1805 N N . ALA A 1 235 ? 16.101 40.599 -27.009 1.00 44.50 235 ALA A N 1
ATOM 1806 C CA . ALA A 1 235 ? 16.839 41.811 -26.641 1.00 44.50 235 ALA A CA 1
ATOM 1807 C C . ALA A 1 235 ? 18.284 41.544 -26.160 1.00 44.50 235 ALA A C 1
ATOM 1809 O O . ALA A 1 235 ? 19.055 42.487 -25.991 1.00 44.50 235 ALA A O 1
ATOM 1810 N N . ARG A 1 236 ? 18.673 40.274 -25.949 1.00 44.66 236 ARG A N 1
ATOM 1811 C CA . ARG A 1 236 ? 20.029 39.879 -25.510 1.00 44.66 236 ARG A CA 1
ATOM 1812 C C . ARG A 1 236 ? 20.988 39.513 -26.653 1.00 44.66 236 ARG A C 1
ATOM 1814 O O . ARG A 1 236 ? 22.162 39.271 -26.390 1.00 44.66 236 ARG A O 1
ATOM 1821 N N . GLY A 1 237 ? 20.530 39.511 -27.906 1.00 39.19 237 GLY A N 1
ATOM 1822 C CA . GLY A 1 237 ? 21.359 39.251 -29.088 1.00 39.19 237 GLY A CA 1
ATOM 1823 C C . GLY A 1 237 ? 21.565 40.504 -29.939 1.00 39.19 237 GLY A C 1
ATOM 1824 O O . GLY A 1 237 ? 20.623 41.023 -30.528 1.00 39.19 237 GLY A O 1
ATOM 1825 N N . GLN A 1 238 ? 22.806 40.979 -30.038 1.00 39.56 238 GLN A N 1
ATOM 1826 C CA . GLN A 1 238 ? 23.214 42.039 -30.964 1.00 39.56 238 GLN A CA 1
ATOM 1827 C C . GLN A 1 238 ? 23.191 41.530 -32.416 1.00 39.56 238 GLN A C 1
ATOM 1829 O O . GLN A 1 238 ? 24.224 41.078 -32.872 1.00 39.56 238 GLN A O 1
ATOM 1834 N N . HIS A 1 239 ? 22.074 41.605 -33.152 1.00 34.81 239 HIS A N 1
ATOM 1835 C CA . HIS A 1 239 ? 22.055 41.690 -34.631 1.00 34.81 239 HIS A CA 1
ATOM 1836 C C . HIS A 1 239 ? 20.683 42.192 -35.147 1.00 34.81 239 HIS A C 1
ATOM 1838 O O . HIS A 1 239 ? 19.656 41.856 -34.557 1.00 34.81 239 HIS A O 1
ATOM 1844 N N . PRO A 1 240 ? 20.632 42.992 -36.237 1.00 34.59 240 PRO A N 1
ATOM 1845 C CA . PRO A 1 240 ? 19.386 43.573 -36.747 1.00 34.59 240 PRO A CA 1
ATOM 1846 C C . PRO A 1 240 ? 18.491 42.540 -37.469 1.00 34.59 240 PRO A C 1
ATOM 1848 O O . PRO A 1 240 ? 18.998 41.555 -38.013 1.00 34.59 240 PRO A O 1
ATOM 1851 N N . PRO A 1 241 ? 17.158 42.747 -37.511 1.00 42.19 241 PRO A N 1
ATOM 1852 C CA . PRO A 1 241 ? 16.203 41.700 -37.852 1.00 42.19 241 PRO A CA 1
ATOM 1853 C C . PRO A 1 241 ? 15.895 41.674 -39.354 1.00 42.19 241 PRO A C 1
ATOM 1855 O O . PRO A 1 241 ? 15.345 42.622 -39.907 1.00 42.19 241 PRO A O 1
ATOM 1858 N N . THR A 1 242 ? 16.164 40.551 -40.017 1.00 33.88 242 THR A N 1
ATOM 1859 C CA . THR A 1 242 ? 15.552 40.226 -41.317 1.00 33.88 242 THR A CA 1
ATOM 1860 C C . THR A 1 242 ? 15.130 38.762 -41.357 1.00 33.88 242 THR A C 1
ATOM 1862 O O . THR A 1 242 ? 15.686 37.953 -42.085 1.00 33.88 242 THR A O 1
ATOM 1865 N N . TRP A 1 243 ? 14.095 38.409 -40.594 1.00 32.94 243 TRP A N 1
ATOM 1866 C CA . TRP A 1 243 ? 13.376 37.153 -40.812 1.00 32.94 243 TRP A CA 1
ATOM 1867 C C . TRP A 1 243 ? 11.874 37.416 -40.752 1.00 32.94 243 TRP A C 1
ATOM 1869 O O . TRP A 1 243 ? 11.296 37.628 -39.689 1.00 32.94 243 TRP A O 1
ATOM 1879 N N . LYS A 1 244 ? 11.238 37.427 -41.929 1.00 31.86 244 LYS A N 1
ATOM 1880 C CA . LYS A 1 244 ? 9.781 37.336 -42.054 1.00 31.86 244 LYS A CA 1
ATOM 1881 C C . LYS A 1 244 ? 9.360 35.976 -41.495 1.00 31.86 244 LYS A C 1
ATOM 1883 O O . LYS A 1 244 ? 9.646 34.945 -42.099 1.00 31.86 244 LYS A O 1
ATOM 1888 N N . PHE A 1 245 ? 8.706 35.975 -40.339 1.00 32.03 245 PHE A N 1
ATOM 1889 C CA . PHE A 1 245 ? 8.112 34.776 -39.759 1.00 32.03 245 PHE A CA 1
ATOM 1890 C C . PHE A 1 245 ? 6.895 34.354 -40.593 1.00 32.03 245 PHE A C 1
ATOM 1892 O O . PHE A 1 245 ? 5.871 35.034 -40.598 1.00 32.03 245 PHE A O 1
ATOM 1899 N N . LEU A 1 246 ? 7.001 33.226 -41.303 1.00 31.55 246 LEU A N 1
ATOM 1900 C CA . LEU A 1 246 ? 5.826 32.493 -41.774 1.00 31.55 246 LEU A CA 1
ATOM 1901 C C . LEU A 1 246 ? 5.164 31.774 -40.574 1.00 31.55 246 LEU A C 1
ATOM 1903 O O . LEU A 1 246 ? 5.888 31.300 -39.693 1.00 31.55 246 LEU A O 1
ATOM 1907 N N . PRO A 1 247 ? 3.826 31.593 -40.548 1.00 37.53 247 PRO A N 1
ATOM 1908 C CA . PRO A 1 247 ? 3.092 31.001 -39.414 1.00 37.53 247 PRO A CA 1
ATOM 1909 C C . PRO A 1 247 ? 3.435 29.529 -39.113 1.00 37.53 247 PRO A C 1
ATOM 1911 O O . PRO A 1 247 ? 2.932 28.943 -38.156 1.00 37.53 247 PRO A O 1
ATOM 1914 N N . THR A 1 248 ? 4.287 28.903 -39.921 1.00 34.78 248 THR A N 1
ATOM 1915 C CA . THR A 1 248 ? 4.665 27.493 -39.816 1.00 34.78 248 THR A CA 1
ATOM 1916 C C . THR A 1 248 ? 5.692 27.212 -38.714 1.00 34.78 248 THR A C 1
ATOM 1918 O O . THR A 1 248 ? 5.701 26.097 -38.191 1.00 34.78 248 THR A O 1
ATOM 1921 N N . SER A 1 249 ? 6.495 28.192 -38.275 1.00 39.22 249 SER A N 1
ATOM 1922 C CA . SER A 1 249 ? 7.538 27.960 -37.255 1.00 39.22 249 SER A CA 1
ATOM 1923 C C . SER A 1 249 ? 7.002 27.893 -35.819 1.00 39.22 249 SER A C 1
ATOM 1925 O O . SER A 1 249 ? 7.511 27.111 -35.019 1.00 39.22 249 SER A O 1
ATOM 1927 N N . LEU A 1 250 ? 5.921 28.613 -35.497 1.00 38.38 250 LEU A N 1
ATOM 1928 C CA . LEU A 1 250 ? 5.241 28.501 -34.199 1.00 38.38 250 LEU A CA 1
ATOM 1929 C C . LEU A 1 250 ? 4.543 27.146 -34.047 1.00 38.38 250 LEU A C 1
ATOM 1931 O O . LEU A 1 250 ? 4.613 26.543 -32.977 1.00 38.38 250 LEU A O 1
ATOM 1935 N N . SER A 1 251 ? 3.965 26.601 -35.124 1.00 38.62 251 SER A N 1
ATOM 1936 C CA . SER A 1 251 ? 3.434 25.232 -35.102 1.00 38.62 251 SER A CA 1
ATOM 1937 C C . SER A 1 251 ? 4.547 24.206 -34.880 1.00 38.62 251 SER A C 1
ATOM 1939 O O . SER A 1 251 ? 4.381 23.302 -34.070 1.00 38.62 251 SER A O 1
ATOM 1941 N N . ALA A 1 252 ? 5.714 24.397 -35.506 1.00 37.47 252 ALA A N 1
ATOM 1942 C CA . ALA A 1 252 ? 6.846 23.491 -35.382 1.00 37.47 252 ALA A CA 1
ATOM 1943 C C . ALA A 1 252 ? 7.456 23.522 -33.976 1.00 37.47 252 ALA A C 1
ATOM 1945 O O . ALA A 1 252 ? 7.750 22.464 -33.439 1.00 37.47 252 ALA A O 1
ATOM 1946 N N . ILE A 1 253 ? 7.575 24.696 -33.348 1.00 40.59 253 ILE A N 1
ATOM 1947 C CA . ILE A 1 253 ? 8.114 24.841 -31.986 1.00 40.59 253 ILE A CA 1
ATOM 1948 C C . ILE A 1 253 ? 7.118 24.325 -30.941 1.00 40.59 253 ILE A C 1
ATOM 1950 O O . ILE A 1 253 ? 7.522 23.621 -30.021 1.00 40.59 253 ILE A O 1
ATOM 1954 N N . THR A 1 254 ? 5.815 24.574 -31.110 1.00 38.31 254 THR A N 1
ATOM 1955 C CA . THR A 1 254 ? 4.782 24.022 -30.212 1.00 38.31 254 THR A CA 1
ATOM 1956 C C . THR A 1 254 ? 4.660 22.503 -30.373 1.00 38.31 254 THR A C 1
ATOM 1958 O O . THR A 1 254 ? 4.477 21.786 -29.392 1.00 38.31 254 THR A O 1
ATOM 1961 N N . CYS A 1 255 ? 4.840 21.990 -31.595 1.00 34.62 255 CYS A N 1
ATOM 1962 C CA . CYS A 1 255 ? 4.901 20.558 -31.873 1.00 34.62 255 CYS A CA 1
ATOM 1963 C C . CYS A 1 255 ? 6.191 19.941 -31.311 1.00 34.62 255 CYS A C 1
ATOM 1965 O O . CYS A 1 255 ? 6.121 18.867 -30.733 1.00 34.62 255 CYS A O 1
ATOM 1967 N N . LEU A 1 256 ? 7.336 20.638 -31.356 1.00 36.09 256 LEU A N 1
ATOM 1968 C CA . LEU A 1 256 ? 8.593 20.203 -30.731 1.00 36.09 256 LEU A CA 1
ATOM 1969 C C . LEU A 1 256 ? 8.494 20.187 -29.197 1.00 36.09 256 LEU A C 1
ATOM 1971 O O . LEU A 1 256 ? 9.029 19.283 -28.562 1.00 36.09 256 LEU A O 1
ATOM 1975 N N . PHE A 1 257 ? 7.767 21.137 -28.600 1.00 34.25 257 PHE A N 1
ATOM 1976 C CA . PHE A 1 257 ? 7.505 21.192 -27.156 1.00 34.25 257 PHE A CA 1
ATOM 1977 C C . PHE A 1 257 ? 6.508 20.106 -26.703 1.00 34.25 257 PHE A C 1
ATOM 1979 O O . PHE A 1 257 ? 6.666 19.510 -25.640 1.00 34.25 257 PHE A O 1
ATOM 1986 N N . LEU A 1 258 ? 5.516 19.773 -27.538 1.00 38.31 258 LEU A N 1
ATOM 1987 C CA . LEU A 1 258 ? 4.586 18.658 -27.303 1.00 38.31 258 LEU A CA 1
ATOM 1988 C C . LEU A 1 258 ? 5.196 17.279 -27.628 1.00 38.31 258 LEU A C 1
ATOM 1990 O O . LEU A 1 258 ? 4.802 16.294 -27.012 1.00 38.31 258 LEU A O 1
ATOM 1994 N N . LEU A 1 259 ? 6.182 17.205 -28.530 1.00 34.44 259 LEU A N 1
ATOM 1995 C CA . LEU A 1 259 ? 6.969 16.003 -28.856 1.00 34.44 259 LEU A CA 1
ATOM 1996 C C . LEU A 1 259 ? 8.098 15.731 -27.856 1.00 34.44 259 LEU A C 1
ATOM 1998 O O . LEU A 1 259 ? 8.619 14.619 -27.827 1.00 34.44 259 LEU A O 1
ATOM 2002 N N . THR A 1 260 ? 8.482 16.711 -27.034 1.00 29.64 260 THR A N 1
ATOM 2003 C CA . THR A 1 260 ? 9.533 16.549 -26.015 1.00 29.64 260 THR A CA 1
ATOM 2004 C C . THR A 1 260 ? 8.986 16.141 -24.645 1.00 29.64 260 THR A C 1
ATOM 2006 O O . THR A 1 260 ? 9.707 15.508 -23.876 1.00 29.64 260 THR A O 1
ATOM 2009 N N . MET A 1 261 ? 7.706 16.384 -24.338 1.00 27.45 261 MET A N 1
ATOM 2010 C CA . MET A 1 261 ? 7.090 15.904 -23.087 1.00 27.45 261 MET A CA 1
ATOM 2011 C C . MET A 1 261 ? 6.899 14.373 -22.957 1.00 27.45 261 MET A C 1
ATOM 2013 O O . MET A 1 261 ? 6.857 13.907 -21.818 1.00 27.45 261 MET A O 1
ATOM 2017 N N . PRO A 1 262 ? 6.853 13.553 -24.030 1.00 34.72 262 PRO A N 1
ATOM 2018 C CA . PRO A 1 262 ? 6.905 12.095 -23.934 1.00 34.72 262 PRO A CA 1
ATOM 2019 C C . PRO A 1 262 ? 8.321 11.503 -24.082 1.00 34.72 262 PRO A C 1
ATOM 2021 O O . PRO A 1 262 ? 8.455 10.282 -24.056 1.00 34.72 262 PRO A O 1
ATOM 2024 N N . LEU A 1 263 ? 9.392 12.312 -24.189 1.00 27.91 263 LEU A N 1
ATOM 2025 C CA . LEU A 1 263 ? 10.773 11.806 -24.355 1.00 27.91 263 LEU A CA 1
ATOM 2026 C C . LEU A 1 263 ? 11.304 10.975 -23.172 1.00 27.91 263 LEU A C 1
ATOM 2028 O O . LEU A 1 263 ? 12.369 10.372 -23.278 1.00 27.91 263 LEU A O 1
ATOM 2032 N N . PHE A 1 264 ? 10.557 10.870 -22.074 1.00 38.28 264 PHE A N 1
ATOM 2033 C CA . PHE A 1 264 ? 10.815 9.898 -21.014 1.00 38.28 264 PHE A CA 1
ATOM 2034 C C . PHE A 1 264 ? 9.781 8.766 -21.069 1.00 38.28 264 PHE A C 1
ATOM 2036 O O . PHE A 1 264 ? 8.846 8.707 -20.273 1.00 38.28 264 PHE A O 1
ATOM 2043 N N . GLY A 1 265 ? 9.939 7.849 -22.030 1.00 29.66 265 GLY A N 1
ATOM 2044 C CA . GLY A 1 265 ? 8.942 6.803 -22.261 1.00 29.66 265 GLY A CA 1
ATOM 2045 C C . GLY A 1 265 ? 9.424 5.583 -23.044 1.00 29.66 265 GLY A C 1
ATOM 2046 O O . GLY A 1 265 ? 9.103 5.438 -24.211 1.00 29.66 265 GLY A O 1
ATOM 2047 N N . LYS A 1 266 ? 10.093 4.660 -22.337 1.00 34.12 266 LYS A N 1
ATOM 2048 C CA . LYS A 1 266 ? 10.166 3.201 -22.599 1.00 34.12 266 LYS A CA 1
ATOM 2049 C C . LYS A 1 266 ? 10.845 2.738 -23.904 1.00 34.12 266 LYS A C 1
ATOM 2051 O O . LYS A 1 266 ? 10.205 2.351 -24.872 1.00 34.12 266 LYS A O 1
ATOM 2056 N N . SER A 1 267 ? 12.171 2.601 -23.844 1.00 33.34 267 SER A N 1
ATOM 2057 C CA . SER A 1 267 ? 12.936 1.720 -24.740 1.00 33.34 267 SER A CA 1
ATOM 2058 C C . SER A 1 267 ? 12.621 0.245 -24.430 1.00 33.34 267 SER A C 1
ATOM 2060 O O . SER A 1 267 ? 12.774 -0.199 -23.288 1.00 33.34 267 SER A O 1
ATOM 2062 N N . GLN A 1 268 ? 12.184 -0.518 -25.439 1.00 36.19 268 GLN A N 1
ATOM 2063 C CA . GLN A 1 268 ? 12.165 -1.986 -25.419 1.00 36.19 268 GLN A CA 1
ATOM 2064 C C . GLN A 1 268 ? 13.614 -2.490 -25.425 1.00 36.19 268 GLN A C 1
ATOM 2066 O O . GLN A 1 268 ? 14.189 -2.790 -26.466 1.00 36.19 268 GLN A O 1
ATOM 2071 N N . LYS A 1 269 ? 14.224 -2.532 -24.240 1.00 40.94 269 LYS A N 1
ATOM 2072 C CA . LYS A 1 269 ? 15.566 -3.080 -24.043 1.00 40.94 269 LYS A CA 1
ATOM 2073 C C . LYS A 1 269 ? 15.532 -4.607 -24.188 1.00 40.94 269 LYS A C 1
ATOM 2075 O O . LYS A 1 269 ? 14.654 -5.284 -23.626 1.00 40.94 269 LYS A O 1
ATOM 2080 N N . SER A 1 270 ? 16.499 -5.155 -24.922 1.00 36.75 270 SER A N 1
ATOM 2081 C CA . SER A 1 270 ? 16.747 -6.602 -24.999 1.00 36.75 270 SER A CA 1
ATOM 2082 C C . SER A 1 270 ? 16.977 -7.188 -23.591 1.00 36.75 270 SER A C 1
ATOM 2084 O O . SER A 1 270 ? 17.407 -6.457 -22.698 1.00 36.75 270 SER A O 1
ATOM 2086 N N . PRO A 1 271 ? 16.717 -8.484 -23.323 1.00 37.91 271 PRO A N 1
ATOM 2087 C CA . PRO A 1 271 ? 16.933 -9.070 -21.992 1.00 37.91 271 PRO A CA 1
ATOM 2088 C C . PRO A 1 271 ? 18.345 -8.820 -21.425 1.00 37.91 271 PRO A C 1
ATOM 2090 O O . PRO A 1 271 ? 18.494 -8.583 -20.229 1.00 37.91 271 PRO A O 1
ATOM 2093 N N . ALA A 1 272 ? 19.368 -8.771 -22.285 1.00 42.56 272 ALA A N 1
ATOM 2094 C CA . ALA A 1 272 ? 20.741 -8.429 -21.909 1.00 42.56 272 ALA A CA 1
ATOM 2095 C C . ALA A 1 272 ? 20.911 -6.945 -21.525 1.00 42.56 272 ALA A C 1
ATOM 2097 O O . ALA A 1 272 ? 21.583 -6.631 -20.544 1.00 42.56 272 ALA A O 1
ATOM 2098 N N . GLU A 1 273 ? 20.268 -6.023 -22.243 1.00 45.06 273 GLU A N 1
ATOM 2099 C CA . GLU A 1 273 ? 20.255 -4.592 -21.906 1.00 45.06 273 GLU A CA 1
ATOM 2100 C C . GLU A 1 273 ? 19.399 -4.284 -20.677 1.00 45.06 273 GLU A C 1
ATOM 2102 O O . GLU A 1 273 ? 19.670 -3.319 -19.970 1.00 45.06 273 GLU A O 1
ATOM 2107 N N . VAL A 1 274 ? 18.389 -5.107 -20.395 1.00 48.44 274 VAL A N 1
ATOM 2108 C CA . VAL A 1 274 ? 17.611 -5.057 -19.154 1.00 48.44 274 VAL A CA 1
ATOM 2109 C C . VAL A 1 274 ? 18.478 -5.469 -17.970 1.00 48.44 274 VAL A C 1
ATOM 2111 O O . VAL A 1 274 ? 18.489 -4.763 -16.970 1.00 48.44 274 VAL A O 1
ATOM 2114 N N . VAL A 1 275 ? 19.261 -6.545 -18.091 1.00 47.47 275 VAL A N 1
ATOM 2115 C CA . VAL A 1 275 ? 20.221 -6.967 -17.056 1.00 47.47 275 VAL A CA 1
ATOM 2116 C C . VAL A 1 275 ? 21.343 -5.940 -16.887 1.00 47.47 275 VAL A C 1
ATOM 2118 O O . VAL A 1 275 ? 21.727 -5.640 -15.759 1.00 47.47 275 VAL A O 1
ATOM 2121 N N . LYS A 1 276 ? 21.832 -5.346 -17.982 1.00 50.94 276 LYS A N 1
ATOM 2122 C CA . LYS A 1 276 ? 22.819 -4.260 -17.942 1.00 50.94 276 LYS A CA 1
ATOM 2123 C C . LYS A 1 276 ? 22.252 -3.010 -17.266 1.00 50.94 276 LYS A C 1
ATOM 2125 O O . LYS A 1 276 ? 22.889 -2.495 -16.360 1.00 50.94 276 LYS A O 1
ATOM 2130 N N . ALA A 1 277 ? 21.038 -2.588 -17.622 1.00 48.50 277 ALA A N 1
ATOM 2131 C CA . ALA A 1 277 ? 20.369 -1.443 -17.007 1.00 48.50 277 ALA A CA 1
ATOM 2132 C C . ALA A 1 277 ? 20.013 -1.689 -15.534 1.00 48.50 277 ALA A C 1
ATOM 2134 O O . ALA A 1 277 ? 20.069 -0.759 -14.744 1.00 48.50 277 ALA A O 1
ATOM 2135 N N . LEU A 1 278 ? 19.679 -2.927 -15.153 1.00 50.75 278 LEU A N 1
ATOM 2136 C CA . LEU A 1 278 ? 19.438 -3.311 -13.760 1.00 50.75 278 LEU A CA 1
ATOM 2137 C C . LEU A 1 278 ? 20.747 -3.306 -12.957 1.00 50.75 278 LEU A C 1
ATOM 2139 O O . LEU A 1 278 ? 20.778 -2.795 -11.845 1.00 50.75 278 LEU A O 1
ATOM 2143 N N . LYS A 1 279 ? 21.846 -3.803 -13.538 1.00 53.00 279 LYS A N 1
ATOM 2144 C CA . LYS A 1 279 ? 23.183 -3.764 -12.926 1.00 53.00 27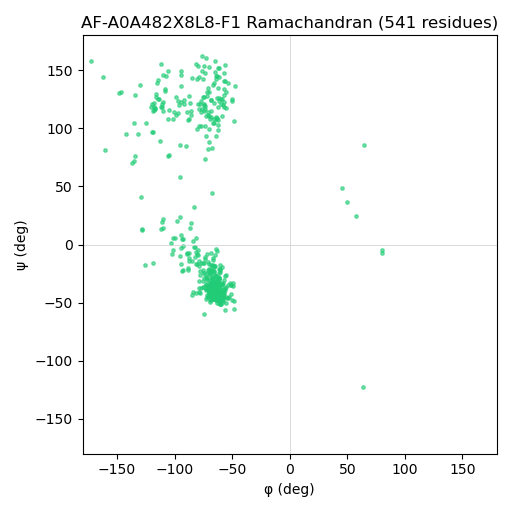9 LYS A CA 1
ATOM 2145 C C . LYS A 1 279 ? 23.719 -2.333 -12.811 1.00 53.00 279 LYS A C 1
ATOM 2147 O O . LYS A 1 279 ? 24.313 -1.990 -11.800 1.00 53.00 279 LYS A O 1
ATOM 2152 N N . GLU A 1 280 ? 23.472 -1.489 -13.811 1.00 54.28 280 GLU A N 1
ATOM 2153 C CA . GL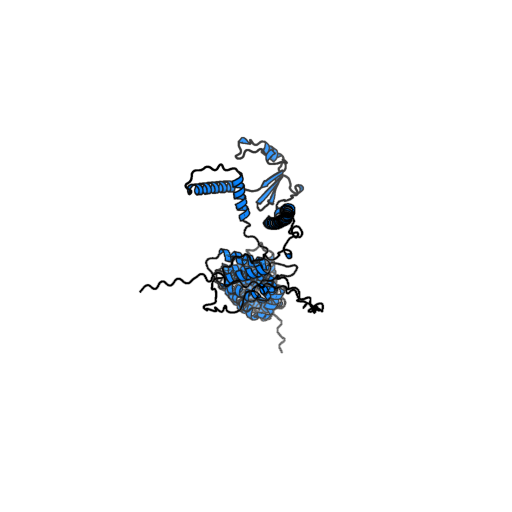U A 1 280 ? 23.786 -0.056 -13.781 1.00 54.28 280 GLU A CA 1
ATOM 2154 C C . GLU A 1 280 ? 22.928 0.682 -12.745 1.00 54.28 280 GLU A C 1
ATOM 2156 O O . GLU A 1 280 ? 23.470 1.440 -11.951 1.00 54.28 280 GLU A O 1
ATOM 2161 N N . ALA A 1 281 ? 21.623 0.407 -12.679 1.00 49.81 281 ALA A N 1
ATOM 2162 C CA . ALA A 1 281 ? 20.706 0.980 -11.694 1.00 49.81 281 ALA A CA 1
ATOM 2163 C C . ALA A 1 281 ? 21.080 0.620 -10.247 1.00 49.81 281 ALA A C 1
ATOM 2165 O O . ALA A 1 281 ? 21.101 1.498 -9.388 1.00 49.81 281 ALA A O 1
ATOM 2166 N N . VAL A 1 282 ? 21.411 -0.649 -9.986 1.00 52.31 282 VAL A N 1
ATOM 2167 C CA . VAL A 1 282 ? 21.835 -1.127 -8.659 1.00 52.31 282 VAL A CA 1
ATOM 2168 C C . VAL A 1 282 ? 23.207 -0.553 -8.285 1.00 52.31 282 VAL A C 1
ATOM 2170 O O . VAL A 1 282 ? 23.346 0.021 -7.210 1.00 52.31 282 VAL A O 1
ATOM 2173 N N . ASN A 1 283 ? 24.183 -0.563 -9.201 1.00 53.50 283 ASN A N 1
ATOM 2174 C CA . ASN A 1 283 ? 25.493 0.059 -8.961 1.00 53.50 283 ASN A CA 1
ATOM 2175 C C . ASN A 1 283 ? 25.403 1.584 -8.746 1.00 53.50 283 ASN A C 1
ATOM 2177 O O . ASN A 1 283 ? 26.222 2.160 -8.032 1.00 53.50 283 ASN A O 1
ATOM 2181 N N . CYS A 1 284 ? 24.441 2.264 -9.377 1.00 49.19 284 CYS A N 1
ATOM 2182 C CA . CYS A 1 284 ? 24.190 3.689 -9.152 1.00 49.19 284 CYS A CA 1
ATOM 2183 C C . CYS A 1 284 ? 23.598 3.970 -7.763 1.00 49.19 284 CYS A C 1
ATOM 2185 O O . CYS A 1 284 ? 23.872 5.034 -7.209 1.00 49.19 284 CYS A O 1
ATOM 2187 N N . LEU A 1 285 ? 22.824 3.040 -7.194 1.00 52.12 285 LEU A N 1
ATOM 2188 C CA . LEU A 1 285 ? 22.325 3.142 -5.819 1.00 52.12 285 LEU A CA 1
ATOM 2189 C C . LEU A 1 285 ? 23.448 2.917 -4.796 1.00 52.12 285 LEU A C 1
ATOM 2191 O O . LEU A 1 285 ? 23.520 3.653 -3.817 1.00 52.12 285 LEU A O 1
ATOM 2195 N N . GLU A 1 286 ? 24.367 1.983 -5.059 1.00 53.09 286 GLU A N 1
ATOM 2196 C CA . GLU A 1 286 ? 25.513 1.697 -4.179 1.00 53.09 286 GLU A CA 1
ATOM 2197 C C . GLU A 1 286 ? 26.541 2.839 -4.103 1.00 53.09 286 GLU A C 1
ATOM 2199 O O . GLU A 1 286 ? 27.221 2.993 -3.093 1.00 53.09 286 GLU A O 1
ATOM 2204 N N . ARG A 1 287 ? 26.671 3.665 -5.152 1.00 51.00 287 ARG A N 1
ATOM 2205 C CA . ARG A 1 287 ? 27.698 4.726 -5.211 1.00 51.00 287 ARG A CA 1
ATOM 2206 C C . ARG A 1 287 ? 27.343 6.022 -4.480 1.00 51.00 287 ARG A C 1
ATOM 2208 O O . ARG A 1 287 ? 28.224 6.857 -4.320 1.00 51.00 287 ARG A O 1
ATOM 2215 N N . GLY A 1 288 ? 26.100 6.208 -4.029 1.00 50.34 288 GLY A N 1
ATOM 2216 C CA . GLY A 1 288 ? 25.742 7.300 -3.108 1.00 50.34 288 GLY A CA 1
ATOM 2217 C C . GLY A 1 288 ? 26.059 8.733 -3.580 1.00 50.34 288 GLY A C 1
ATOM 2218 O O . GLY A 1 288 ? 26.220 9.626 -2.749 1.00 50.34 288 GLY A O 1
ATOM 2219 N N . ASP A 1 289 ? 26.159 8.991 -4.889 1.00 44.66 289 ASP A N 1
ATOM 2220 C CA . ASP A 1 289 ? 26.558 10.308 -5.400 1.00 44.66 289 ASP A CA 1
ATOM 2221 C C . ASP A 1 289 ? 25.436 11.359 -5.262 1.00 44.66 289 ASP A C 1
ATOM 2223 O O . ASP A 1 289 ? 24.355 11.256 -5.852 1.00 44.66 289 ASP A O 1
ATOM 2227 N N . LYS A 1 290 ? 25.721 12.443 -4.525 1.00 46.47 290 LYS A N 1
ATOM 2228 C CA . LYS A 1 290 ? 24.785 13.550 -4.220 1.00 46.47 290 LYS A CA 1
ATOM 2229 C C . LYS A 1 290 ? 24.356 14.397 -5.433 1.00 46.47 290 LYS A C 1
ATOM 2231 O O . LYS A 1 290 ? 23.425 15.185 -5.323 1.00 46.47 290 LYS A O 1
ATOM 2236 N N . LYS A 1 291 ? 25.000 14.263 -6.600 1.00 40.00 291 LYS A N 1
ATOM 2237 C CA . LYS A 1 291 ? 24.731 15.087 -7.804 1.00 40.00 291 LYS A CA 1
ATOM 2238 C C . LYS A 1 291 ? 23.566 14.598 -8.688 1.00 40.00 291 LYS A C 1
ATOM 2240 O O . LYS A 1 291 ? 23.316 15.202 -9.728 1.00 40.00 291 LYS A O 1
ATOM 2245 N N . ALA A 1 292 ? 22.848 13.536 -8.308 1.00 44.19 292 ALA A N 1
ATOM 2246 C CA . ALA A 1 292 ? 21.939 12.814 -9.208 1.00 44.19 292 ALA A CA 1
ATOM 2247 C C . ALA A 1 292 ? 20.511 12.582 -8.665 1.00 44.19 292 ALA A C 1
ATOM 2249 O O . ALA A 1 292 ? 19.932 11.520 -8.889 1.00 44.19 292 ALA A O 1
ATOM 2250 N N . ASP A 1 293 ? 19.885 13.556 -7.997 1.00 46.91 293 ASP A N 1
ATOM 2251 C CA . ASP A 1 293 ? 18.510 13.381 -7.482 1.00 46.91 293 ASP A CA 1
ATOM 2252 C C . ASP A 1 293 ? 17.454 13.126 -8.572 1.00 46.91 293 ASP A C 1
ATOM 2254 O O . ASP A 1 293 ? 16.483 12.402 -8.341 1.00 46.91 293 ASP A O 1
ATOM 2258 N N . LYS A 1 294 ? 17.659 13.643 -9.792 1.00 46.22 294 LYS A N 1
ATOM 2259 C CA . LYS A 1 294 ? 16.810 13.319 -10.953 1.00 46.22 294 LYS A CA 1
ATOM 2260 C C . LYS A 1 294 ? 16.967 11.846 -11.369 1.00 46.22 294 LYS A C 1
ATOM 2262 O O . LYS A 1 294 ? 15.973 11.172 -11.617 1.00 46.22 294 LYS A O 1
ATOM 2267 N N . GLY A 1 295 ? 18.201 11.333 -11.347 1.00 54.75 295 GLY A N 1
ATOM 2268 C CA . GLY A 1 295 ? 18.525 9.963 -11.750 1.00 54.75 295 GLY A CA 1
ATOM 2269 C C . GLY A 1 295 ? 17.967 8.896 -10.805 1.00 54.75 295 GLY A C 1
ATOM 2270 O O . GLY A 1 295 ? 17.556 7.837 -11.267 1.00 54.75 295 GLY A O 1
ATOM 2271 N N . LYS A 1 296 ? 17.867 9.177 -9.498 1.00 63.50 296 LYS A N 1
ATOM 2272 C CA . LYS A 1 296 ? 17.317 8.226 -8.509 1.00 63.50 296 LYS A CA 1
ATOM 2273 C C . LYS A 1 296 ? 15.845 7.874 -8.778 1.00 63.50 296 LYS A C 1
ATOM 2275 O O . LYS A 1 296 ? 15.460 6.710 -8.669 1.00 63.50 296 LYS A O 1
ATOM 2280 N N . LYS A 1 297 ? 15.030 8.861 -9.175 1.00 66.62 297 LYS A N 1
ATOM 2281 C CA . LYS A 1 297 ? 13.613 8.646 -9.528 1.00 66.62 297 LYS A CA 1
ATOM 2282 C C . LYS A 1 297 ? 13.468 7.845 -10.820 1.00 66.62 297 LYS A C 1
ATOM 2284 O O . LYS A 1 297 ? 12.667 6.912 -10.875 1.00 66.62 297 LYS A O 1
ATOM 2289 N N . ASP A 1 298 ? 14.287 8.161 -11.819 1.00 62.81 298 ASP A N 1
ATOM 2290 C CA . ASP A 1 298 ? 14.310 7.433 -13.089 1.00 62.81 298 ASP A CA 1
ATOM 2291 C C . ASP A 1 298 ? 14.733 5.970 -12.880 1.00 62.81 298 ASP A C 1
ATOM 2293 O O . ASP A 1 298 ? 14.142 5.065 -13.468 1.00 62.81 298 ASP A O 1
ATOM 2297 N N . VAL A 1 299 ? 15.686 5.716 -11.977 1.00 68.62 299 VAL A N 1
ATOM 2298 C CA . VAL A 1 299 ? 16.110 4.363 -11.582 1.00 68.62 299 VAL A CA 1
ATOM 2299 C C . VAL A 1 299 ? 14.959 3.569 -10.968 1.00 68.62 299 VAL A C 1
ATOM 2301 O O . VAL A 1 299 ? 14.677 2.466 -11.438 1.00 68.62 299 VAL A O 1
ATOM 2304 N N . ALA A 1 300 ? 14.255 4.124 -9.977 1.00 74.50 300 ALA A N 1
ATOM 2305 C CA . ALA A 1 300 ? 13.118 3.443 -9.356 1.00 74.50 300 ALA A CA 1
ATOM 2306 C C . ALA A 1 300 ? 12.014 3.134 -10.381 1.00 74.50 300 ALA A C 1
ATOM 2308 O O . ALA A 1 300 ? 11.461 2.034 -10.414 1.00 74.50 300 ALA A O 1
ATOM 2309 N N . GLN A 1 301 ? 11.733 4.074 -11.285 1.00 74.50 301 GLN A N 1
ATOM 2310 C CA . GLN A 1 301 ? 10.746 3.878 -12.343 1.00 74.50 301 GLN A CA 1
ATOM 2311 C C . GLN A 1 301 ? 11.176 2.805 -13.355 1.00 74.50 301 GLN A C 1
ATOM 2313 O O . GLN A 1 301 ? 10.351 1.990 -13.777 1.00 74.50 301 GLN A O 1
ATOM 2318 N N . VAL A 1 302 ? 12.450 2.775 -13.753 1.00 69.81 302 VAL A N 1
ATOM 2319 C CA . VAL A 1 302 ? 13.000 1.741 -14.643 1.00 69.81 302 VAL A CA 1
ATOM 2320 C C . VAL A 1 302 ? 12.944 0.372 -13.972 1.00 69.81 302 VAL A C 1
ATOM 2322 O O . VAL A 1 302 ? 12.456 -0.570 -14.597 1.00 69.81 302 VAL A O 1
ATOM 2325 N N . PHE A 1 303 ? 13.356 0.268 -12.707 1.00 78.00 303 PHE A N 1
ATOM 2326 C CA . PHE A 1 303 ? 13.273 -0.965 -11.927 1.00 78.00 303 PHE A CA 1
ATOM 2327 C C . PHE A 1 303 ? 11.837 -1.500 -11.888 1.00 78.00 303 PHE A C 1
ATOM 2329 O O . PHE A 1 303 ? 11.592 -2.641 -12.275 1.00 78.00 303 PHE A O 1
ATOM 2336 N N . ASN A 1 304 ? 10.869 -0.648 -11.544 1.00 83.31 304 ASN A N 1
ATOM 2337 C CA . ASN A 1 304 ? 9.458 -1.027 -11.466 1.00 83.31 304 ASN A CA 1
ATOM 2338 C C . ASN A 1 304 ? 8.895 -1.474 -12.823 1.00 83.31 304 ASN A C 1
ATOM 2340 O O . ASN A 1 304 ? 8.145 -2.446 -12.905 1.00 83.31 304 ASN A O 1
ATOM 2344 N N . ASN A 1 305 ? 9.267 -0.794 -13.911 1.00 75.62 305 ASN A N 1
ATOM 2345 C CA . ASN A 1 305 ? 8.849 -1.182 -15.259 1.00 75.62 305 ASN A CA 1
ATOM 2346 C C . ASN A 1 305 ? 9.433 -2.538 -15.678 1.00 75.62 305 ASN A C 1
ATOM 2348 O O . ASN A 1 305 ? 8.734 -3.331 -16.306 1.00 75.62 305 ASN A O 1
ATOM 2352 N N . ILE A 1 306 ? 10.695 -2.809 -15.333 1.00 71.69 306 ILE A N 1
ATOM 2353 C CA . ILE A 1 306 ? 11.350 -4.091 -15.610 1.00 71.69 306 ILE A CA 1
ATOM 2354 C C . ILE A 1 306 ? 10.695 -5.200 -14.788 1.00 71.69 306 ILE A C 1
ATOM 2356 O O . ILE A 1 306 ? 10.362 -6.246 -15.334 1.00 71.69 306 ILE A O 1
ATOM 2360 N N . LEU A 1 307 ? 10.445 -4.954 -13.504 1.00 81.56 307 LEU A N 1
ATOM 2361 C CA . LEU A 1 307 ? 9.827 -5.922 -12.607 1.00 81.56 307 LEU A CA 1
ATOM 2362 C C . LEU A 1 307 ? 8.404 -6.307 -13.043 1.00 81.56 307 LEU A C 1
ATOM 2364 O O . LEU A 1 307 ? 7.982 -7.441 -12.840 1.00 81.56 307 LEU A O 1
ATOM 2368 N N . ARG A 1 308 ? 7.667 -5.391 -13.679 1.00 81.81 308 ARG A N 1
ATOM 2369 C CA . ARG A 1 308 ? 6.333 -5.645 -14.255 1.00 81.81 308 ARG A CA 1
ATOM 2370 C C . ARG A 1 308 ? 6.365 -6.352 -15.615 1.00 81.81 308 ARG A C 1
ATOM 2372 O O . ARG A 1 308 ? 5.305 -6.668 -16.152 1.00 81.81 308 ARG A O 1
ATOM 2379 N N . ARG A 1 309 ? 7.543 -6.589 -16.202 1.00 76.44 309 ARG A N 1
ATOM 2380 C CA . ARG A 1 309 ? 7.662 -7.252 -17.506 1.00 76.44 309 ARG A CA 1
ATOM 2381 C C . ARG A 1 309 ? 7.252 -8.719 -17.393 1.00 76.44 309 ARG A C 1
ATOM 2383 O O . ARG A 1 309 ? 7.846 -9.486 -16.638 1.00 76.44 309 ARG A O 1
ATOM 2390 N N . GLN A 1 310 ? 6.294 -9.111 -18.224 1.00 74.06 310 GLN A N 1
ATOM 2391 C CA . GLN A 1 310 ? 5.848 -10.493 -18.368 1.00 74.06 310 GLN A CA 1
ATOM 2392 C C . GLN A 1 310 ? 6.184 -11.012 -19.768 1.00 74.06 310 GLN A C 1
ATOM 2394 O O . GLN A 1 310 ? 6.102 -10.278 -20.754 1.00 74.06 310 GLN A O 1
ATOM 2399 N N . ILE A 1 311 ? 6.599 -12.276 -19.846 1.00 74.62 311 ILE A N 1
ATOM 2400 C CA . ILE A 1 311 ? 6.783 -13.024 -21.092 1.00 74.62 311 ILE A CA 1
ATOM 2401 C C . ILE A 1 311 ? 5.840 -14.225 -21.007 1.00 74.62 311 ILE A C 1
ATOM 2403 O O . ILE A 1 311 ? 6.144 -15.226 -20.357 1.00 74.62 311 ILE A O 1
ATOM 2407 N N . GLY A 1 312 ? 4.656 -14.088 -21.609 1.00 80.62 312 GLY A N 1
ATOM 2408 C CA . GLY A 1 312 ? 3.555 -15.027 -21.394 1.00 80.62 312 GLY A CA 1
ATOM 2409 C C . GLY A 1 312 ? 3.106 -15.002 -19.932 1.00 80.62 312 GLY A C 1
ATOM 2410 O O . GLY A 1 312 ? 2.775 -13.944 -19.406 1.00 80.62 312 GLY A O 1
ATOM 2411 N N . THR A 1 313 ? 3.135 -16.156 -19.267 1.00 82.50 313 THR A N 1
ATOM 2412 C CA . THR A 1 313 ? 2.799 -16.303 -17.839 1.00 82.50 313 THR A CA 1
ATOM 2413 C C . THR A 1 313 ? 3.992 -16.113 -16.901 1.00 82.50 313 THR A C 1
ATOM 2415 O O . THR A 1 313 ? 3.813 -16.070 -15.686 1.00 82.50 313 THR A O 1
ATOM 2418 N N . ARG A 1 314 ? 5.214 -16.006 -17.437 1.00 78.62 314 ARG A N 1
ATOM 2419 C CA . ARG A 1 314 ? 6.441 -15.908 -16.639 1.00 78.62 314 ARG A CA 1
ATOM 2420 C C . ARG A 1 314 ? 6.850 -14.459 -16.425 1.00 78.62 314 ARG A C 1
ATOM 2422 O O . ARG A 1 314 ? 6.716 -13.623 -17.321 1.00 78.62 314 ARG A O 1
ATOM 2429 N N . SER A 1 315 ? 7.420 -14.182 -15.258 1.00 83.38 315 SER A N 1
ATOM 2430 C CA . SER A 1 315 ? 8.024 -12.901 -14.887 1.00 83.38 315 SER A CA 1
ATOM 2431 C C . SER A 1 315 ? 9.545 -13.076 -14.720 1.00 83.38 315 SER A C 1
ATOM 2433 O O . SER A 1 315 ? 10.028 -13.344 -13.619 1.00 83.38 315 SER A O 1
ATOM 2435 N N . PRO A 1 316 ? 10.344 -12.909 -15.794 1.00 78.38 316 PRO A N 1
ATOM 2436 C CA . PRO A 1 316 ? 11.777 -13.230 -15.775 1.00 78.38 316 PRO A CA 1
ATOM 2437 C C . PRO A 1 316 ? 12.571 -12.456 -14.719 1.00 78.38 316 PRO A C 1
ATOM 2439 O O . PRO A 1 316 ? 13.529 -12.967 -14.149 1.00 78.38 316 PRO A O 1
ATOM 2442 N N . THR A 1 317 ? 12.185 -11.207 -14.448 1.00 78.06 317 THR A N 1
ATOM 2443 C CA . THR A 1 317 ? 12.852 -10.377 -13.438 1.00 78.06 317 THR A CA 1
ATOM 2444 C C . THR A 1 317 ? 12.597 -10.896 -12.030 1.00 78.06 317 THR A C 1
ATOM 2446 O O . THR A 1 317 ? 13.510 -10.885 -11.213 1.00 78.06 317 THR A O 1
ATOM 2449 N N . VAL A 1 318 ? 11.388 -11.386 -11.750 1.00 87.44 318 VAL A N 1
ATOM 2450 C CA . VAL A 1 318 ? 11.060 -11.980 -10.449 1.00 87.44 318 VAL A CA 1
ATOM 2451 C C . VAL A 1 318 ? 11.902 -13.233 -10.238 1.00 87.44 318 VAL A C 1
ATOM 2453 O O . VAL A 1 318 ? 12.570 -13.344 -9.217 1.00 87.44 318 VAL A O 1
ATOM 2456 N N . GLU A 1 319 ? 11.967 -14.110 -11.242 1.00 86.56 319 GLU A N 1
ATOM 2457 C CA . GLU A 1 319 ? 12.814 -15.308 -11.205 1.00 86.56 319 GLU A CA 1
ATOM 2458 C C . GLU A 1 319 ? 14.297 -14.954 -10.988 1.00 86.56 319 GLU A C 1
ATOM 2460 O O . GLU A 1 319 ? 14.975 -15.570 -10.168 1.00 86.56 319 GLU A O 1
ATOM 2465 N N . TYR A 1 320 ? 14.800 -13.914 -11.661 1.00 81.50 320 TYR A N 1
ATOM 2466 C CA . TYR A 1 320 ? 16.173 -13.442 -11.479 1.00 81.50 320 TYR A CA 1
ATOM 2467 C C . TYR A 1 320 ? 16.434 -12.922 -10.059 1.00 81.50 320 TYR A C 1
ATOM 2469 O O . TYR A 1 320 ? 17.454 -13.272 -9.465 1.00 81.50 320 TYR A O 1
ATOM 2477 N N . ILE A 1 321 ? 15.524 -12.128 -9.487 1.00 85.31 321 ILE A N 1
ATOM 2478 C CA . ILE A 1 321 ? 15.672 -11.619 -8.113 1.00 85.31 321 ILE A CA 1
ATOM 2479 C C . ILE A 1 321 ? 15.594 -12.776 -7.110 1.00 85.31 321 ILE A C 1
ATOM 2481 O O . ILE A 1 321 ? 16.355 -12.784 -6.148 1.00 85.31 321 ILE A O 1
ATOM 2485 N N . CYS A 1 322 ? 14.780 -13.805 -7.364 1.00 89.38 322 CYS A N 1
ATOM 2486 C CA . CYS A 1 322 ? 14.785 -15.016 -6.542 1.00 89.38 322 CYS A CA 1
ATOM 2487 C C . CYS A 1 322 ? 16.161 -15.707 -6.517 1.00 89.38 322 CYS A C 1
ATOM 2489 O O . CYS A 1 322 ? 16.550 -16.224 -5.476 1.00 89.38 322 CYS A O 1
ATOM 2491 N N . THR A 1 323 ? 16.929 -15.684 -7.616 1.00 87.38 323 THR A N 1
ATOM 2492 C CA . THR A 1 323 ? 18.311 -16.213 -7.618 1.00 87.38 323 THR A CA 1
ATOM 2493 C C . THR A 1 323 ? 19.329 -15.305 -6.920 1.00 87.38 323 THR A C 1
ATOM 2495 O O . THR A 1 323 ? 20.429 -15.756 -6.612 1.00 87.38 323 THR A O 1
ATOM 2498 N N . LYS A 1 324 ? 18.988 -14.032 -6.681 1.00 84.50 324 LYS A N 1
ATOM 2499 C CA . LYS A 1 324 ? 19.865 -13.014 -6.080 1.00 84.50 324 LYS A CA 1
ATOM 2500 C C . LYS A 1 324 ? 19.112 -12.204 -5.018 1.00 84.50 324 LYS A C 1
ATOM 2502 O O . LYS A 1 324 ? 18.815 -11.025 -5.242 1.00 84.50 324 LYS A O 1
ATOM 2507 N N . PRO A 1 325 ? 18.818 -12.817 -3.858 1.00 87.50 325 PRO A N 1
ATOM 2508 C CA . PRO A 1 325 ? 18.033 -12.179 -2.804 1.00 87.50 325 PRO A CA 1
ATOM 2509 C C . PRO A 1 325 ? 18.741 -10.971 -2.174 1.00 87.50 325 PRO A C 1
ATOM 2511 O O . PRO A 1 325 ? 18.068 -10.097 -1.638 1.00 87.50 325 PRO A O 1
ATOM 2514 N N . GLU A 1 326 ? 20.067 -10.858 -2.318 1.00 85.00 326 GLU A N 1
ATOM 2515 C CA . GLU A 1 326 ? 20.868 -9.710 -1.861 1.00 85.00 326 GLU A CA 1
ATOM 2516 C C . GLU A 1 326 ? 20.305 -8.362 -2.332 1.00 85.00 326 GLU A C 1
ATOM 2518 O O . GLU A 1 326 ? 20.325 -7.393 -1.582 1.00 85.00 326 GLU A O 1
ATOM 2523 N N . ILE A 1 327 ? 19.718 -8.304 -3.536 1.00 84.00 327 ILE A N 1
ATOM 2524 C CA . ILE A 1 327 ? 19.094 -7.080 -4.062 1.00 84.00 327 ILE A CA 1
ATOM 2525 C C . ILE A 1 327 ? 17.963 -6.605 -3.136 1.00 84.00 327 ILE A C 1
ATOM 2527 O O . ILE A 1 327 ? 17.817 -5.407 -2.904 1.00 84.00 327 ILE A O 1
ATOM 2531 N N . LEU A 1 328 ? 17.163 -7.530 -2.598 1.00 89.06 328 LEU A N 1
ATOM 2532 C CA . LEU A 1 328 ? 16.063 -7.203 -1.691 1.00 89.06 328 LEU A CA 1
ATOM 2533 C C . LEU A 1 328 ? 16.593 -6.706 -0.343 1.00 89.06 328 LEU A C 1
ATOM 2535 O O . LEU A 1 328 ? 16.081 -5.714 0.170 1.00 89.06 328 LEU A O 1
ATOM 2539 N N . PHE A 1 329 ? 17.642 -7.334 0.188 1.00 90.50 329 PHE A N 1
ATOM 2540 C CA . PHE A 1 329 ? 18.250 -6.943 1.463 1.00 90.50 329 PHE A CA 1
ATOM 2541 C C . PHE A 1 329 ? 18.914 -5.564 1.378 1.00 90.50 329 PHE A C 1
ATOM 2543 O O . PHE A 1 329 ? 18.686 -4.716 2.238 1.00 90.50 329 PHE A O 1
ATOM 2550 N N . THR A 1 330 ? 19.625 -5.268 0.286 1.00 85.75 330 THR A N 1
ATOM 2551 C CA . THR A 1 330 ? 20.177 -3.927 0.033 1.00 85.75 330 THR A CA 1
ATOM 2552 C C . THR A 1 330 ? 19.077 -2.870 -0.052 1.00 85.75 330 THR A C 1
ATOM 2554 O O . THR A 1 330 ? 19.216 -1.780 0.503 1.00 85.75 330 THR A O 1
ATOM 2557 N N . LEU A 1 331 ? 17.953 -3.182 -0.706 1.00 87.75 331 LEU A N 1
ATOM 2558 C CA . LEU A 1 331 ? 16.812 -2.269 -0.766 1.00 87.75 331 LEU A CA 1
ATOM 2559 C C . LEU A 1 331 ? 16.174 -2.049 0.617 1.00 87.75 331 LEU A C 1
ATOM 2561 O O . LEU A 1 331 ? 15.823 -0.912 0.931 1.00 87.75 331 LEU A O 1
ATOM 2565 N N . MET A 1 332 ? 16.048 -3.094 1.445 1.00 91.88 332 MET A N 1
ATOM 2566 C CA . MET A 1 332 ? 15.532 -2.997 2.821 1.00 91.88 332 MET A CA 1
ATOM 2567 C C . MET A 1 332 ? 16.442 -2.137 3.704 1.00 91.88 332 MET A C 1
ATOM 2569 O O . MET A 1 332 ? 15.956 -1.222 4.370 1.00 91.88 332 MET A O 1
ATOM 2573 N N . ASN A 1 333 ? 17.758 -2.344 3.627 1.00 89.81 333 ASN A N 1
ATOM 2574 C CA . ASN A 1 333 ? 18.749 -1.537 4.345 1.00 89.81 333 ASN A CA 1
ATOM 2575 C C . ASN A 1 333 ? 18.836 -0.096 3.814 1.00 89.81 333 ASN A C 1
ATOM 2577 O O . ASN A 1 333 ? 19.271 0.811 4.519 1.00 89.81 333 ASN A O 1
ATOM 2581 N N . GLY A 1 334 ? 18.326 0.160 2.606 1.00 87.50 334 GLY A N 1
ATOM 2582 C CA . GLY A 1 334 ? 18.206 1.500 2.036 1.00 87.50 334 GLY A CA 1
ATOM 2583 C C . GLY A 1 334 ? 17.361 2.477 2.865 1.00 87.50 334 GLY A C 1
ATOM 2584 O O . GLY A 1 334 ? 17.524 3.685 2.702 1.00 87.50 334 GLY A O 1
ATOM 2585 N N . TYR A 1 335 ? 16.507 1.998 3.780 1.00 91.12 335 TYR A N 1
ATOM 2586 C CA . TYR A 1 335 ? 15.780 2.860 4.723 1.00 91.12 335 TYR A CA 1
ATOM 2587 C C . TYR A 1 335 ? 16.689 3.561 5.749 1.00 91.12 335 TYR A C 1
ATOM 2589 O O . TYR A 1 335 ? 16.276 4.566 6.326 1.00 91.12 335 TYR A O 1
ATOM 2597 N N . GLU A 1 336 ? 17.927 3.097 5.949 1.00 89.31 336 GLU A N 1
ATOM 2598 C CA . GLU A 1 336 ? 18.916 3.776 6.805 1.00 89.31 336 GLU A CA 1
ATOM 2599 C C . GLU A 1 336 ? 19.441 5.075 6.178 1.00 89.31 336 GLU A C 1
ATOM 2601 O O . GLU A 1 336 ? 19.902 5.980 6.876 1.00 89.31 336 GLU A O 1
ATOM 2606 N N . HIS A 1 337 ? 19.331 5.199 4.855 1.00 86.12 337 HIS A N 1
ATOM 2607 C CA . HIS A 1 337 ? 19.836 6.332 4.096 1.00 86.12 337 HIS A CA 1
ATOM 2608 C C . HIS A 1 337 ? 18.690 7.242 3.641 1.00 86.12 337 HIS A C 1
ATOM 2610 O O . HIS A 1 337 ? 17.951 6.932 2.705 1.00 86.12 337 HIS A O 1
ATOM 2616 N N . GLN A 1 338 ? 18.581 8.419 4.263 1.00 86.12 338 GLN A N 1
ATOM 2617 C CA . GLN A 1 338 ? 17.472 9.358 4.038 1.00 86.12 338 GLN A CA 1
ATOM 2618 C C . GLN A 1 338 ? 17.287 9.757 2.561 1.00 86.12 338 GLN A C 1
ATOM 2620 O O . GLN A 1 338 ? 16.157 9.843 2.085 1.00 86.12 338 GLN A O 1
ATOM 2625 N N . ASP A 1 339 ? 18.382 9.914 1.813 1.00 82.12 339 ASP A N 1
ATOM 2626 C CA . ASP A 1 339 ? 18.366 10.366 0.413 1.00 82.12 339 ASP A CA 1
ATOM 2627 C C . ASP A 1 339 ? 17.783 9.339 -0.578 1.00 82.12 339 ASP A C 1
ATOM 2629 O O . ASP A 1 339 ? 17.404 9.696 -1.699 1.00 82.12 339 ASP A O 1
ATOM 2633 N N . ILE A 1 340 ? 17.764 8.053 -0.211 1.00 84.06 340 ILE A N 1
ATOM 2634 C CA . ILE A 1 340 ? 17.309 6.953 -1.079 1.00 84.06 340 ILE A CA 1
ATOM 2635 C C . ILE A 1 340 ? 16.103 6.201 -0.514 1.00 84.06 340 ILE A C 1
ATOM 2637 O O . ILE A 1 340 ? 15.417 5.537 -1.290 1.00 84.06 340 ILE A O 1
ATOM 2641 N N . ALA A 1 341 ? 15.793 6.353 0.777 1.00 88.19 341 ALA A N 1
ATOM 2642 C CA . ALA A 1 341 ? 14.760 5.599 1.484 1.00 88.19 341 ALA A CA 1
ATOM 2643 C C . ALA A 1 341 ? 13.410 5.550 0.744 1.00 88.19 341 ALA A C 1
ATOM 2645 O O . ALA A 1 341 ? 12.870 4.470 0.525 1.00 88.19 341 ALA A O 1
ATOM 2646 N N . LEU A 1 342 ? 12.896 6.691 0.267 1.00 89.94 342 LEU A N 1
ATOM 2647 C CA . LEU A 1 342 ? 11.605 6.750 -0.442 1.00 89.94 342 LEU A CA 1
ATOM 2648 C C . LEU A 1 342 ? 11.630 6.040 -1.810 1.00 89.94 342 LEU A C 1
ATOM 2650 O O . LEU A 1 342 ? 10.635 5.451 -2.247 1.00 89.94 342 LEU A O 1
ATOM 2654 N N . ASN A 1 343 ? 12.777 6.072 -2.496 1.00 87.44 343 ASN A N 1
ATOM 2655 C CA . ASN A 1 343 ? 12.956 5.361 -3.762 1.00 87.44 343 ASN A CA 1
ATOM 2656 C C . ASN A 1 343 ? 13.036 3.849 -3.510 1.00 87.44 343 ASN A C 1
ATOM 2658 O O . ASN A 1 343 ? 12.371 3.079 -4.206 1.00 87.44 343 ASN A O 1
ATOM 2662 N N . CYS A 1 344 ? 13.787 3.438 -2.483 1.00 90.00 344 CYS A N 1
ATOM 2663 C CA . CYS A 1 344 ? 13.868 2.050 -2.035 1.00 90.00 344 CYS A CA 1
ATOM 2664 C C . CYS A 1 344 ? 12.497 1.518 -1.618 1.00 90.00 344 CYS A C 1
ATOM 2666 O O . CYS A 1 344 ? 12.095 0.461 -2.094 1.00 90.00 344 CYS A O 1
ATOM 2668 N N . GLY A 1 345 ? 11.724 2.279 -0.844 1.00 92.75 345 GLY A N 1
ATOM 2669 C CA . GLY A 1 345 ? 10.367 1.910 -0.451 1.00 92.75 345 GLY A CA 1
ATOM 2670 C C . GLY A 1 345 ? 9.426 1.703 -1.633 1.00 92.75 345 GLY A C 1
ATOM 2671 O O . GLY A 1 345 ? 8.703 0.709 -1.692 1.00 92.75 345 GLY A O 1
ATOM 2672 N N . THR A 1 346 ? 9.489 2.582 -2.636 1.00 91.00 346 THR A N 1
ATOM 2673 C CA . THR A 1 346 ? 8.689 2.428 -3.861 1.00 91.00 346 THR A CA 1
ATOM 2674 C C . THR A 1 346 ? 9.056 1.150 -4.625 1.00 91.00 346 THR A C 1
ATOM 2676 O O . THR A 1 346 ? 8.163 0.444 -5.089 1.00 91.00 346 THR A O 1
ATOM 2679 N N . MET A 1 347 ? 10.348 0.823 -4.737 1.00 88.94 347 MET A N 1
ATOM 2680 C CA . MET A 1 347 ? 10.807 -0.416 -5.381 1.00 88.94 347 MET A CA 1
ATOM 2681 C C . MET A 1 347 ? 10.441 -1.665 -4.564 1.00 88.94 347 MET A C 1
ATOM 2683 O O . MET A 1 347 ? 9.964 -2.650 -5.125 1.00 88.94 347 MET A O 1
ATOM 2687 N N . LEU A 1 348 ? 10.593 -1.616 -3.237 1.00 94.25 348 LEU A N 1
ATOM 2688 C CA . LEU A 1 348 ? 10.255 -2.715 -2.328 1.00 94.25 348 LEU A CA 1
ATOM 2689 C C . LEU A 1 348 ? 8.768 -3.051 -2.356 1.00 94.25 348 LEU A C 1
ATOM 2691 O O . LEU A 1 348 ? 8.415 -4.226 -2.403 1.00 94.25 348 LEU A O 1
ATOM 2695 N N . ARG A 1 349 ? 7.889 -2.046 -2.379 1.00 95.12 349 ARG A N 1
ATOM 2696 C CA . ARG A 1 349 ? 6.442 -2.273 -2.497 1.00 95.12 349 ARG A CA 1
ATOM 2697 C C . ARG A 1 349 ? 6.056 -2.908 -3.827 1.00 95.12 349 ARG A C 1
ATOM 2699 O O . ARG A 1 349 ? 5.150 -3.735 -3.873 1.00 95.12 349 ARG A O 1
ATOM 2706 N N . GLU A 1 350 ? 6.758 -2.590 -4.914 1.00 92.12 350 GLU A N 1
ATOM 2707 C CA . GLU A 1 350 ? 6.558 -3.285 -6.190 1.00 92.12 350 GLU A CA 1
ATOM 2708 C C . GLU A 1 350 ? 7.062 -4.736 -6.139 1.00 92.12 350 GLU A C 1
ATOM 2710 O O . GLU A 1 350 ? 6.380 -5.621 -6.656 1.00 92.12 350 GLU A O 1
ATOM 2715 N N . CYS A 1 351 ? 8.179 -5.013 -5.454 1.00 93.31 351 CYS A N 1
ATOM 2716 C CA . CYS A 1 351 ? 8.631 -6.382 -5.169 1.00 93.31 351 CYS A CA 1
ATOM 2717 C C . CYS A 1 351 ? 7.617 -7.162 -4.325 1.00 93.31 351 CYS A C 1
ATOM 2719 O O . CYS A 1 351 ? 7.287 -8.297 -4.669 1.00 93.31 351 CYS A O 1
ATOM 2721 N N . ALA A 1 352 ? 7.055 -6.540 -3.285 1.00 95.25 352 ALA A N 1
ATOM 2722 C CA . ALA A 1 352 ? 6.077 -7.149 -2.385 1.00 95.25 352 ALA A CA 1
ATOM 2723 C C . ALA A 1 352 ? 4.792 -7.604 -3.102 1.00 95.25 352 ALA A C 1
ATOM 2725 O O . ALA A 1 352 ? 4.058 -8.448 -2.587 1.00 95.25 352 ALA A O 1
ATOM 2726 N N . ARG A 1 353 ? 4.518 -7.113 -4.320 1.00 94.25 353 ARG A N 1
ATOM 2727 C CA . ARG A 1 353 ? 3.391 -7.591 -5.140 1.00 94.25 353 ARG A CA 1
ATOM 2728 C C . ARG A 1 353 ? 3.514 -9.049 -5.552 1.00 94.25 353 ARG A C 1
ATOM 2730 O O . ARG A 1 353 ? 2.489 -9.690 -5.761 1.00 94.25 353 ARG A O 1
ATOM 2737 N N . TYR A 1 354 ? 4.734 -9.560 -5.654 1.00 94.25 354 TYR A N 1
ATOM 2738 C CA . TYR A 1 354 ? 5.008 -10.933 -6.047 1.00 94.25 354 TYR A CA 1
ATOM 2739 C C . TYR A 1 354 ? 5.235 -11.794 -4.810 1.00 94.25 354 TYR A C 1
ATOM 2741 O O . TYR A 1 354 ? 6.125 -11.516 -4.010 1.00 94.25 354 TYR A O 1
ATOM 2749 N N . GLU A 1 355 ? 4.451 -12.862 -4.676 1.00 95.06 355 GLU A N 1
ATOM 2750 C CA . GLU A 1 355 ? 4.471 -13.743 -3.502 1.00 9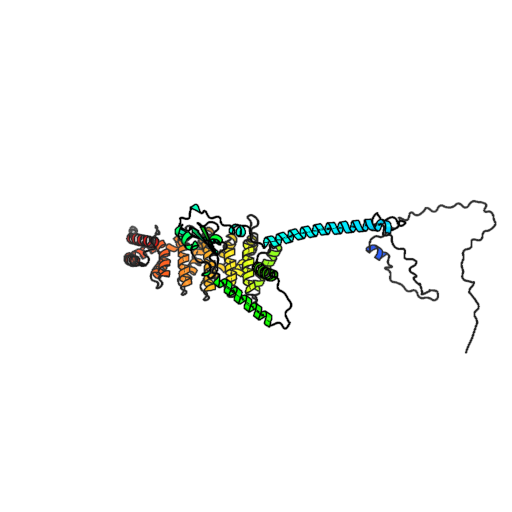5.06 355 GLU A CA 1
ATOM 2751 C C . GLU A 1 355 ? 5.863 -14.333 -3.232 1.00 95.06 355 GLU A C 1
ATOM 2753 O O . GLU A 1 355 ? 6.334 -14.311 -2.097 1.00 95.06 355 GLU A O 1
ATOM 2758 N N . ALA A 1 356 ? 6.574 -14.769 -4.279 1.00 93.88 356 ALA A N 1
ATOM 2759 C CA . ALA A 1 356 ? 7.916 -15.339 -4.154 1.00 93.88 356 ALA A CA 1
ATOM 2760 C C . ALA A 1 356 ? 8.938 -14.356 -3.551 1.00 93.88 356 ALA A C 1
ATOM 2762 O O . ALA A 1 356 ? 9.773 -14.756 -2.742 1.00 93.88 356 ALA A O 1
ATOM 2763 N N . LEU A 1 357 ? 8.864 -13.070 -3.912 1.00 94.69 357 LEU A N 1
ATOM 2764 C CA . LEU A 1 357 ? 9.762 -12.041 -3.375 1.00 94.69 357 LEU A CA 1
ATOM 2765 C C . LEU A 1 357 ? 9.341 -11.628 -1.967 1.00 94.69 357 LEU A C 1
ATOM 2767 O O . LEU A 1 357 ? 10.190 -11.514 -1.087 1.00 94.69 357 LEU A O 1
ATOM 2771 N N . ALA A 1 358 ? 8.035 -11.468 -1.738 1.00 96.19 358 ALA A N 1
ATOM 2772 C CA . ALA A 1 358 ? 7.495 -11.178 -0.415 1.00 96.19 358 ALA A CA 1
ATOM 2773 C C . ALA A 1 358 ? 7.885 -12.262 0.601 1.00 96.19 358 ALA A C 1
ATOM 2775 O O . ALA A 1 358 ? 8.259 -11.930 1.720 1.00 96.19 358 ALA A O 1
ATOM 2776 N N . LYS A 1 359 ? 7.891 -13.541 0.199 1.00 96.25 359 LYS A N 1
ATOM 2777 C CA . LYS A 1 359 ? 8.353 -14.657 1.037 1.00 96.25 359 LYS A CA 1
ATOM 2778 C C . LYS A 1 359 ? 9.812 -14.495 1.460 1.00 96.25 359 LYS A C 1
ATOM 2780 O O . LYS A 1 359 ? 10.116 -14.630 2.640 1.00 96.25 359 LYS A O 1
ATOM 2785 N N . ILE A 1 360 ? 10.703 -14.156 0.530 1.00 95.38 360 ILE A N 1
ATOM 2786 C CA . ILE A 1 360 ? 12.122 -13.922 0.844 1.00 95.38 360 ILE A CA 1
ATOM 2787 C C . ILE A 1 360 ? 12.277 -12.744 1.815 1.00 95.38 360 ILE A C 1
ATOM 2789 O O . ILE A 1 360 ? 13.040 -12.838 2.771 1.00 95.38 360 ILE A O 1
ATOM 2793 N N . MET A 1 361 ? 11.536 -11.655 1.591 1.00 95.38 361 MET A N 1
ATOM 2794 C CA . MET A 1 361 ? 11.595 -10.458 2.437 1.00 95.38 361 MET A CA 1
ATOM 2795 C C . MET A 1 361 ? 11.017 -10.675 3.836 1.00 95.38 361 MET A C 1
ATOM 2797 O O . MET A 1 361 ? 11.498 -10.073 4.785 1.00 95.38 361 MET A O 1
ATOM 2801 N N . LEU A 1 362 ? 9.960 -11.478 3.966 1.00 95.25 362 LEU A N 1
ATOM 2802 C CA . LEU A 1 362 ? 9.257 -11.681 5.233 1.00 95.25 362 LEU A CA 1
ATOM 2803 C C . LEU A 1 362 ? 10.006 -12.657 6.149 1.00 95.25 362 LEU A C 1
ATOM 2805 O O . LEU A 1 362 ? 10.054 -12.455 7.356 1.00 95.25 362 LEU A O 1
ATOM 2809 N N . HIS A 1 363 ? 10.619 -13.695 5.574 1.00 94.06 363 HIS A N 1
ATOM 2810 C CA . HIS A 1 363 ? 11.396 -14.683 6.327 1.00 94.06 363 HIS A CA 1
ATOM 2811 C C . HIS A 1 363 ? 12.845 -14.251 6.615 1.00 94.06 363 HIS A C 1
ATOM 2813 O O . HIS A 1 363 ? 13.571 -15.002 7.268 1.00 94.06 363 HIS A O 1
ATOM 2819 N N . SER A 1 364 ? 13.287 -13.079 6.148 1.00 93.88 364 SER A N 1
ATOM 2820 C CA . SER A 1 364 ? 14.626 -12.567 6.453 1.00 93.88 364 SER A CA 1
ATOM 2821 C C . SER A 1 364 ? 14.692 -11.902 7.828 1.00 93.88 364 SER A C 1
ATOM 2823 O O . SER A 1 364 ? 13.698 -11.402 8.358 1.00 93.88 364 SER A O 1
ATOM 2825 N N . GLU A 1 365 ? 15.888 -11.853 8.417 1.00 92.25 365 GLU A N 1
ATOM 2826 C CA . GLU A 1 365 ? 16.093 -11.130 9.677 1.00 92.25 365 GLU A CA 1
ATOM 2827 C C . GLU A 1 365 ? 15.929 -9.613 9.504 1.00 92.25 365 GLU A C 1
ATOM 2829 O O . GLU A 1 365 ? 15.436 -8.941 10.414 1.00 92.25 365 GLU A O 1
ATOM 2834 N N . ASP A 1 366 ? 16.229 -9.095 8.307 1.00 92.44 366 ASP A N 1
ATOM 2835 C CA . ASP A 1 366 ? 16.073 -7.681 7.952 1.00 92.44 366 ASP A CA 1
ATOM 2836 C C . ASP A 1 366 ? 14.619 -7.200 8.056 1.00 92.44 366 ASP A C 1
ATOM 2838 O O . ASP A 1 366 ? 14.375 -6.003 8.217 1.00 92.44 366 ASP A O 1
ATOM 2842 N N . PHE A 1 367 ? 13.632 -8.106 8.018 1.00 95.44 367 PHE A N 1
ATOM 2843 C CA . PHE A 1 367 ? 12.231 -7.748 8.239 1.00 95.44 367 PHE A CA 1
ATOM 2844 C C . PHE A 1 367 ? 12.033 -7.059 9.593 1.00 95.44 367 PHE A C 1
ATOM 2846 O O . PHE A 1 367 ? 11.289 -6.083 9.703 1.00 95.44 367 PHE A O 1
ATOM 2853 N N . PHE A 1 368 ? 12.735 -7.516 10.633 1.00 95.25 368 PHE A N 1
ATOM 2854 C CA . PHE A 1 368 ? 12.584 -6.952 11.971 1.00 95.25 368 PHE A CA 1
ATOM 2855 C C . PHE A 1 368 ? 13.151 -5.528 12.082 1.00 95.25 368 PHE A C 1
ATOM 2857 O O . PHE A 1 368 ? 12.751 -4.785 12.982 1.00 95.25 368 PHE A O 1
ATOM 2864 N N . ASN A 1 369 ? 13.987 -5.091 11.132 1.00 94.69 369 ASN A N 1
ATOM 2865 C CA . ASN A 1 369 ? 14.453 -3.706 11.068 1.00 94.69 369 ASN A CA 1
ATOM 2866 C C . ASN A 1 369 ? 13.308 -2.726 10.764 1.00 94.69 369 ASN A C 1
ATOM 2868 O O . ASN A 1 369 ? 13.384 -1.569 11.182 1.00 94.69 369 ASN A O 1
ATOM 2872 N N . PHE A 1 370 ? 12.203 -3.174 10.147 1.00 95.50 370 PHE A N 1
ATOM 2873 C CA . PHE A 1 370 ? 11.029 -2.323 9.932 1.00 95.50 370 PHE A CA 1
ATOM 2874 C C . PHE A 1 370 ? 10.423 -1.806 11.237 1.00 95.50 370 PHE A C 1
ATOM 2876 O O . PHE A 1 370 ? 9.992 -0.658 11.263 1.00 95.50 370 PHE A O 1
ATOM 2883 N N . PHE A 1 371 ? 10.464 -2.573 12.334 1.00 94.62 371 PHE A N 1
ATOM 2884 C CA . PHE A 1 371 ? 10.003 -2.092 13.646 1.00 94.62 371 PHE A CA 1
ATOM 2885 C C . PHE A 1 371 ? 10.803 -0.878 14.136 1.00 94.62 371 PHE A C 1
ATOM 2887 O O . PHE A 1 371 ? 10.257 -0.030 14.831 1.00 94.62 371 PHE A O 1
ATOM 2894 N N . ARG A 1 372 ? 12.075 -0.766 13.736 1.00 93.56 372 ARG A N 1
ATOM 2895 C CA . ARG A 1 372 ? 12.907 0.416 13.987 1.00 93.56 372 ARG A CA 1
ATOM 2896 C C . ARG A 1 372 ? 12.624 1.522 12.967 1.00 93.56 372 ARG A C 1
ATOM 2898 O O . ARG A 1 372 ? 12.529 2.684 13.345 1.00 93.56 372 ARG A O 1
ATOM 2905 N N . TYR A 1 373 ? 12.460 1.182 11.685 1.00 94.12 373 TYR A N 1
ATOM 2906 C CA . TYR A 1 373 ? 12.227 2.166 10.617 1.00 94.12 373 TYR A CA 1
ATOM 2907 C C . TYR A 1 373 ? 10.900 2.928 10.766 1.00 94.12 373 TYR A C 1
ATOM 2909 O O . TYR A 1 373 ? 10.839 4.112 10.441 1.00 94.12 373 TYR A O 1
ATOM 2917 N N . VAL A 1 374 ? 9.855 2.299 11.312 1.00 93.94 374 VAL A N 1
ATOM 2918 C CA . VAL A 1 374 ? 8.556 2.958 11.568 1.00 93.94 374 VAL A CA 1
ATOM 2919 C C . VAL A 1 374 ? 8.568 3.927 12.759 1.00 93.94 374 VAL A C 1
ATOM 2921 O O . VAL A 1 374 ? 7.607 4.674 12.946 1.00 93.94 374 VAL A O 1
ATOM 2924 N N . GLU A 1 375 ? 9.628 3.923 13.570 1.00 91.06 375 GLU A N 1
ATOM 2925 C CA . GLU A 1 375 ? 9.807 4.826 14.717 1.00 91.06 375 GLU A CA 1
ATOM 2926 C C . GLU A 1 375 ? 10.796 5.968 14.435 1.00 91.06 375 GLU A C 1
ATOM 2928 O O . GLU A 1 375 ? 11.043 6.802 15.306 1.00 91.06 375 GLU A O 1
ATOM 2933 N N . VAL A 1 376 ? 11.352 6.046 13.221 1.00 88.81 376 VAL A N 1
ATOM 2934 C CA . VAL A 1 376 ? 12.297 7.107 12.846 1.00 88.81 376 VAL A CA 1
ATOM 2935 C C . VAL A 1 376 ? 11.622 8.483 12.939 1.00 88.81 376 VAL A C 1
ATOM 2937 O O . VAL A 1 376 ? 10.444 8.649 12.625 1.00 88.81 376 VAL A O 1
ATOM 2940 N N . SER A 1 377 ? 12.384 9.496 13.362 1.00 85.56 377 SER A N 1
ATOM 2941 C CA . SER A 1 377 ? 11.892 10.867 13.560 1.00 85.56 377 SER A CA 1
ATOM 2942 C C . SER A 1 377 ? 11.454 11.568 12.267 1.00 85.56 377 SER A C 1
ATOM 2944 O O . SER A 1 377 ? 10.633 12.484 12.309 1.00 85.56 377 SER A O 1
ATOM 2946 N N . THR A 1 378 ? 11.967 11.146 11.110 1.00 90.25 378 THR A N 1
ATOM 2947 C CA . THR A 1 378 ? 11.558 11.649 9.796 1.00 90.25 378 THR A CA 1
ATOM 2948 C C . THR A 1 378 ? 10.224 11.032 9.378 1.00 90.25 378 THR A C 1
ATOM 2950 O O . THR A 1 378 ? 10.149 9.895 8.912 1.00 90.25 378 THR A O 1
ATOM 2953 N N . PHE A 1 379 ? 9.156 11.819 9.521 1.00 89.94 379 PHE A N 1
ATOM 2954 C CA . PHE A 1 379 ? 7.779 11.382 9.280 1.00 89.94 379 PHE A CA 1
ATOM 2955 C C . PHE A 1 379 ? 7.565 10.728 7.906 1.00 89.94 379 PHE A C 1
ATOM 2957 O O . PHE A 1 379 ? 6.952 9.664 7.838 1.00 89.94 379 PHE A O 1
ATOM 2964 N N . ASP A 1 380 ? 8.095 11.316 6.830 1.00 91.19 380 ASP A N 1
ATOM 2965 C CA . ASP A 1 380 ? 7.901 10.791 5.471 1.00 91.19 380 ASP A CA 1
ATOM 2966 C C . ASP A 1 380 ? 8.498 9.386 5.311 1.00 91.19 380 ASP A C 1
ATOM 2968 O O . ASP A 1 380 ? 7.875 8.502 4.724 1.00 91.19 380 ASP A O 1
ATOM 2972 N N . ILE A 1 381 ? 9.682 9.156 5.888 1.00 93.38 381 ILE A N 1
ATOM 2973 C CA . ILE A 1 381 ? 10.370 7.861 5.837 1.00 93.38 381 ILE A CA 1
ATOM 2974 C C . ILE A 1 381 ? 9.644 6.844 6.715 1.00 93.38 381 ILE A C 1
ATOM 2976 O O . ILE A 1 381 ? 9.393 5.728 6.266 1.00 93.38 381 ILE A O 1
ATOM 2980 N N . ALA A 1 382 ? 9.257 7.226 7.934 1.00 93.25 382 ALA A N 1
ATOM 2981 C CA . ALA A 1 382 ? 8.522 6.350 8.841 1.00 93.25 382 ALA A CA 1
ATOM 2982 C C . ALA A 1 382 ? 7.152 5.943 8.266 1.00 93.25 382 ALA A C 1
ATOM 2984 O O . ALA A 1 382 ? 6.762 4.778 8.346 1.00 93.25 382 ALA A O 1
ATOM 2985 N N . SER A 1 383 ? 6.433 6.879 7.635 1.00 93.62 383 SER A N 1
ATOM 2986 C CA . SER A 1 383 ? 5.142 6.617 6.986 1.00 93.62 383 SER A CA 1
ATOM 2987 C C . SER A 1 383 ? 5.284 5.709 5.759 1.00 93.62 383 SER A C 1
ATOM 2989 O O . SER A 1 383 ? 4.467 4.801 5.561 1.00 93.62 383 SER A O 1
ATOM 2991 N N . ASP A 1 384 ? 6.335 5.908 4.962 1.00 95.19 384 ASP A N 1
ATOM 2992 C CA . ASP A 1 384 ? 6.656 5.057 3.818 1.00 95.19 384 ASP A CA 1
ATOM 2993 C C . ASP A 1 384 ? 7.062 3.638 4.259 1.00 95.19 384 ASP A C 1
ATOM 2995 O O . ASP A 1 384 ? 6.519 2.652 3.752 1.00 95.19 384 ASP A O 1
ATOM 2999 N N . ALA A 1 385 ? 7.932 3.525 5.269 1.00 96.00 385 ALA A N 1
ATOM 3000 C CA . ALA A 1 385 ? 8.333 2.257 5.873 1.00 96.00 385 ALA A CA 1
ATOM 3001 C C . ALA A 1 385 ? 7.131 1.504 6.457 1.00 96.00 385 ALA A C 1
ATOM 3003 O O . ALA A 1 385 ? 6.997 0.301 6.236 1.00 96.00 385 ALA A O 1
ATOM 3004 N N . PHE A 1 386 ? 6.214 2.206 7.133 1.00 95.88 386 PHE A N 1
ATOM 3005 C CA . PHE A 1 386 ? 4.988 1.607 7.662 1.00 95.88 386 PHE A CA 1
ATOM 3006 C C . PHE A 1 386 ? 4.079 1.092 6.542 1.00 95.88 386 PHE A C 1
ATOM 3008 O O . PHE A 1 386 ? 3.479 0.028 6.672 1.00 95.88 386 PHE A O 1
ATOM 3015 N N . SER A 1 387 ? 3.997 1.811 5.421 1.00 95.94 387 SER A N 1
ATOM 3016 C CA . SER A 1 387 ? 3.225 1.371 4.254 1.00 95.94 387 SER A CA 1
ATOM 3017 C C . SER A 1 387 ? 3.792 0.078 3.664 1.00 95.94 387 SER A C 1
ATOM 3019 O O . SER A 1 387 ? 3.033 -0.848 3.383 1.00 95.94 387 SER A O 1
ATOM 3021 N N . THR A 1 388 ? 5.120 -0.024 3.545 1.00 96.44 388 THR A N 1
ATOM 3022 C CA . THR A 1 388 ? 5.808 -1.248 3.102 1.00 96.44 388 THR A CA 1
ATOM 3023 C C . THR A 1 388 ? 5.621 -2.395 4.102 1.00 96.44 388 THR A C 1
ATOM 3025 O O . THR A 1 388 ? 5.266 -3.503 3.705 1.00 96.44 388 THR A O 1
ATOM 3028 N N . PHE A 1 389 ? 5.777 -2.126 5.401 1.00 96.50 389 PHE A N 1
ATOM 3029 C CA . PHE A 1 389 ? 5.556 -3.090 6.482 1.00 96.50 389 PHE A CA 1
ATOM 3030 C C . PHE A 1 389 ? 4.120 -3.636 6.484 1.00 96.50 389 PHE A C 1
ATOM 3032 O O . PHE A 1 389 ? 3.908 -4.849 6.523 1.00 96.50 389 PHE A O 1
ATOM 3039 N N . LYS A 1 390 ? 3.123 -2.751 6.358 1.00 96.12 390 LYS A N 1
ATOM 3040 C CA . LYS A 1 390 ? 1.713 -3.125 6.212 1.00 96.12 390 LYS A CA 1
ATOM 3041 C C . LYS A 1 390 ? 1.493 -3.983 4.972 1.00 96.12 390 LYS A C 1
ATOM 3043 O O . LYS A 1 390 ? 0.802 -4.996 5.052 1.00 96.12 390 LYS A O 1
ATOM 3048 N N . GLU A 1 391 ? 2.042 -3.589 3.827 1.00 96.00 391 GLU A N 1
ATOM 3049 C CA . GLU A 1 391 ? 1.860 -4.321 2.573 1.00 96.00 391 GLU A CA 1
ATOM 3050 C C . GLU A 1 391 ? 2.423 -5.747 2.659 1.00 96.00 391 GLU A C 1
ATOM 3052 O O . GLU A 1 391 ? 1.745 -6.688 2.244 1.00 96.00 391 GLU A O 1
ATOM 3057 N N . LEU A 1 392 ? 3.590 -5.923 3.288 1.00 96.44 392 LEU A N 1
ATOM 3058 C CA . LEU A 1 392 ? 4.192 -7.238 3.524 1.00 96.44 392 LEU A CA 1
ATOM 3059 C C . LEU A 1 392 ? 3.341 -8.137 4.426 1.00 96.44 392 LEU A C 1
ATOM 3061 O O . LEU A 1 392 ? 3.282 -9.331 4.167 1.00 96.44 392 LEU A O 1
ATOM 3065 N N . LEU A 1 393 ? 2.667 -7.577 5.437 1.00 96.00 393 LEU A N 1
ATOM 3066 C CA . LEU A 1 393 ? 1.847 -8.337 6.392 1.00 96.00 393 LEU A CA 1
ATOM 3067 C C . LEU A 1 393 ? 0.390 -8.554 5.958 1.00 96.00 393 LEU A C 1
ATOM 3069 O O . LEU A 1 393 ? -0.332 -9.315 6.601 1.00 96.00 393 LEU A O 1
ATOM 3073 N N . THR A 1 394 ? -0.082 -7.870 4.911 1.00 95.62 394 THR A N 1
ATOM 3074 C CA . THR A 1 394 ? -1.513 -7.881 4.553 1.00 95.62 394 THR A CA 1
ATOM 3075 C C . THR A 1 394 ? -1.815 -8.294 3.123 1.00 95.62 394 THR A C 1
ATOM 3077 O O . THR A 1 394 ? -2.963 -8.652 2.855 1.00 95.62 394 THR A O 1
ATOM 3080 N N . ARG A 1 395 ? -0.844 -8.269 2.202 1.00 95.31 395 ARG A N 1
ATOM 3081 C CA . ARG A 1 395 ? -1.094 -8.573 0.787 1.00 95.31 395 ARG A CA 1
ATOM 3082 C C . ARG A 1 395 ? -1.309 -10.069 0.542 1.00 95.31 395 ARG A C 1
ATOM 3084 O O . ARG A 1 395 ? -2.373 -10.462 0.070 1.00 95.31 395 ARG A O 1
ATOM 3091 N N . HIS A 1 396 ? -0.321 -10.899 0.873 1.00 96.94 396 HIS A N 1
ATOM 3092 C CA . HIS A 1 396 ? -0.356 -12.345 0.617 1.00 96.94 396 HIS A CA 1
ATOM 3093 C C . HIS A 1 396 ? -0.852 -13.090 1.855 1.00 96.94 396 HIS A C 1
ATOM 3095 O O . HIS A 1 396 ? -0.062 -13.527 2.687 1.00 96.94 396 HIS A O 1
ATOM 3101 N N . LYS A 1 397 ? -2.176 -13.205 1.993 1.00 95.81 397 LYS A N 1
ATOM 3102 C CA . LYS A 1 397 ? -2.846 -13.640 3.232 1.00 95.81 397 LYS A CA 1
ATOM 3103 C C . LYS A 1 397 ? -2.346 -14.969 3.804 1.00 95.81 397 LYS A C 1
ATOM 3105 O O . LYS A 1 397 ? -2.085 -15.041 4.998 1.00 95.81 397 LYS A O 1
ATOM 3110 N N . LEU A 1 398 ? -2.190 -15.990 2.960 1.00 95.88 398 LEU A N 1
ATOM 3111 C CA . LEU A 1 398 ? -1.750 -17.323 3.388 1.00 95.88 398 LEU A CA 1
ATOM 3112 C C . LEU A 1 398 ? -0.300 -17.309 3.890 1.00 95.88 398 LEU A C 1
ATOM 3114 O O . LEU A 1 398 ? -0.027 -17.790 4.984 1.00 95.88 398 LEU A O 1
ATOM 3118 N N . LEU A 1 399 ? 0.601 -16.678 3.132 1.00 96.19 399 LEU A N 1
ATOM 3119 C CA . LEU A 1 399 ? 2.006 -16.510 3.507 1.00 96.19 399 LEU A CA 1
ATOM 3120 C C . LEU A 1 399 ? 2.161 -15.728 4.822 1.00 96.19 399 LEU A C 1
ATOM 3122 O O . LEU A 1 399 ? 2.968 -16.088 5.675 1.00 96.19 399 LEU A O 1
ATOM 3126 N N . CYS A 1 400 ? 1.384 -14.654 4.994 1.00 95.69 400 CYS A N 1
ATOM 3127 C CA . CYS A 1 400 ? 1.426 -13.837 6.207 1.00 95.69 400 CYS A CA 1
ATOM 3128 C C . CYS A 1 400 ? 0.934 -14.621 7.427 1.00 95.69 400 CYS A C 1
ATOM 3130 O O . CYS A 1 400 ? 1.546 -14.527 8.487 1.00 95.69 400 CYS A O 1
ATOM 3132 N N . ALA A 1 401 ? -0.141 -15.401 7.275 1.00 96.19 401 ALA A N 1
ATOM 3133 C CA . ALA A 1 401 ? -0.670 -16.243 8.342 1.00 96.19 401 ALA A CA 1
ATOM 3134 C C . ALA A 1 401 ? 0.364 -17.284 8.801 1.00 96.19 401 ALA A C 1
ATOM 3136 O O . ALA A 1 401 ? 0.645 -17.369 9.995 1.00 96.19 401 ALA A O 1
ATOM 3137 N N . GLU A 1 402 ? 0.995 -17.991 7.854 1.00 96.44 402 GLU A N 1
ATOM 3138 C CA . GLU A 1 402 ? 2.067 -18.958 8.132 1.00 96.44 402 GLU A CA 1
ATOM 3139 C C . GLU A 1 402 ? 3.239 -18.296 8.879 1.00 96.44 402 GLU A C 1
ATOM 3141 O O . GLU A 1 402 ? 3.688 -18.782 9.918 1.00 96.44 402 GLU A O 1
ATOM 3146 N N . PHE A 1 403 ? 3.704 -17.139 8.401 1.00 96.69 403 PHE A N 1
ATOM 3147 C CA . PHE A 1 403 ? 4.795 -16.404 9.039 1.00 96.69 403 PHE A CA 1
ATOM 3148 C C . PHE A 1 403 ? 4.460 -15.939 10.464 1.00 96.69 403 PHE A C 1
ATOM 3150 O O . PHE A 1 403 ? 5.292 -16.082 11.369 1.00 96.69 403 PHE A O 1
ATOM 3157 N N . LEU A 1 404 ? 3.266 -15.368 10.664 1.00 96.62 404 LEU A N 1
ATOM 3158 C CA . LEU A 1 404 ? 2.812 -14.853 11.958 1.00 96.62 404 LEU A CA 1
ATOM 3159 C C . LEU A 1 404 ? 2.607 -15.969 12.981 1.00 96.62 404 LEU A C 1
ATOM 3161 O O . LEU A 1 404 ? 2.858 -15.755 14.165 1.00 96.62 404 LEU A O 1
ATOM 3165 N N . GLU A 1 405 ? 2.165 -17.145 12.542 1.00 95.50 405 GLU A N 1
ATOM 3166 C CA . GLU A 1 405 ? 2.019 -18.313 13.406 1.00 95.50 405 GLU A CA 1
ATOM 3167 C C . GLU A 1 405 ? 3.386 -18.836 13.868 1.00 95.50 405 GLU A C 1
ATOM 3169 O O . GLU A 1 405 ? 3.601 -19.013 15.070 1.00 95.50 405 GLU A O 1
ATOM 3174 N N . LEU A 1 406 ? 4.339 -18.985 12.940 1.00 95.94 406 LEU A N 1
ATOM 3175 C CA . LEU A 1 406 ? 5.692 -19.468 13.235 1.00 95.94 406 LEU A CA 1
ATOM 3176 C C . LEU A 1 406 ? 6.496 -18.504 14.122 1.00 95.94 406 LEU A C 1
ATOM 3178 O O . LEU A 1 406 ? 7.248 -18.944 14.989 1.00 95.94 406 LEU A O 1
ATOM 3182 N N . ASN A 1 407 ? 6.345 -17.190 13.923 1.00 96.19 407 ASN A N 1
ATOM 3183 C CA . ASN A 1 407 ? 7.149 -16.162 14.599 1.00 96.19 407 ASN A CA 1
ATOM 3184 C C . ASN A 1 407 ? 6.359 -15.340 15.627 1.00 96.19 407 ASN A C 1
ATOM 3186 O O . ASN A 1 407 ? 6.768 -14.226 15.967 1.00 96.19 407 ASN A O 1
ATOM 3190 N N . TYR A 1 408 ? 5.243 -15.873 16.127 1.00 96.38 408 TYR A N 1
ATOM 3191 C CA . TYR A 1 408 ? 4.286 -15.149 16.965 1.00 96.38 408 TYR A CA 1
ATOM 3192 C C . TYR A 1 408 ? 4.949 -14.370 18.114 1.00 96.38 408 TYR A C 1
ATOM 3194 O O . TYR A 1 408 ? 4.796 -13.153 18.216 1.00 96.38 408 TYR A O 1
ATOM 3202 N N . ASP A 1 409 ? 5.735 -15.042 18.960 1.00 95.25 409 ASP A N 1
ATOM 3203 C CA . ASP A 1 409 ? 6.293 -14.424 20.171 1.00 95.25 409 ASP A CA 1
ATOM 3204 C C . ASP A 1 409 ? 7.276 -13.287 19.841 1.00 95.25 409 ASP A C 1
ATOM 3206 O O . ASP A 1 409 ? 7.257 -12.219 20.463 1.00 95.25 409 ASP A O 1
ATOM 3210 N N . LYS A 1 410 ? 8.098 -13.471 18.801 1.00 94.94 410 LYS A N 1
ATOM 3211 C CA . LYS A 1 410 ? 9.048 -12.450 18.344 1.00 94.94 410 LYS A CA 1
ATOM 3212 C C . LYS A 1 410 ? 8.312 -11.263 17.719 1.00 94.94 410 LYS A C 1
ATOM 3214 O O . LYS A 1 410 ? 8.565 -10.125 18.095 1.00 94.94 410 LYS A O 1
ATOM 3219 N N . VAL A 1 411 ? 7.360 -11.503 16.820 1.00 95.94 411 VAL A N 1
ATOM 3220 C CA . VAL A 1 411 ? 6.612 -10.429 16.148 1.00 95.94 411 VAL A CA 1
ATOM 3221 C C . VAL A 1 411 ? 5.799 -9.609 17.150 1.00 95.94 411 VAL A C 1
ATOM 3223 O O . VAL A 1 411 ? 5.919 -8.385 17.170 1.00 95.94 411 VAL A O 1
ATOM 3226 N N . PHE A 1 412 ? 5.010 -10.252 18.014 1.00 95.94 412 PHE A N 1
ATOM 3227 C CA . PHE A 1 412 ? 4.117 -9.536 18.929 1.00 95.94 412 PHE A CA 1
ATOM 3228 C C . PHE A 1 412 ? 4.845 -8.869 20.104 1.00 95.94 412 PHE A C 1
ATOM 3230 O O . PHE A 1 412 ? 4.367 -7.843 20.587 1.00 95.94 412 PHE A O 1
ATOM 3237 N N . SER A 1 413 ? 6.028 -9.349 20.506 1.00 95.00 413 SER A N 1
ATOM 3238 C CA . SER A 1 413 ? 6.869 -8.624 21.474 1.00 95.00 413 SER A CA 1
ATOM 3239 C C . SER A 1 413 ? 7.411 -7.308 20.903 1.00 95.00 413 SER A C 1
ATOM 3241 O O . SER A 1 413 ? 7.394 -6.285 21.591 1.00 95.00 413 SER A O 1
ATOM 3243 N N . HIS A 1 414 ? 7.823 -7.287 19.630 1.00 95.00 414 HIS A N 1
ATOM 3244 C CA . HIS A 1 414 ? 8.173 -6.045 18.934 1.00 95.00 414 HIS A CA 1
ATOM 3245 C C . HIS A 1 414 ? 6.942 -5.161 18.687 1.00 95.00 414 HIS A C 1
ATOM 3247 O O . HIS A 1 414 ? 7.001 -3.949 18.888 1.00 95.00 414 HIS A O 1
ATOM 3253 N N . TYR A 1 415 ? 5.802 -5.757 18.337 1.00 95.50 415 TYR A N 1
ATOM 3254 C CA . TYR A 1 415 ? 4.552 -5.028 18.116 1.00 95.50 415 TYR A CA 1
ATOM 3255 C C . TYR A 1 415 ? 4.056 -4.305 19.374 1.00 95.50 415 TYR A C 1
ATOM 3257 O O . TYR A 1 415 ? 3.573 -3.177 19.302 1.00 95.50 415 TYR A O 1
ATOM 3265 N N . GLN A 1 416 ? 4.224 -4.915 20.551 1.00 94.31 416 GLN A N 1
ATOM 3266 C CA . GLN A 1 416 ? 3.891 -4.283 21.826 1.00 94.31 416 GLN A CA 1
ATOM 3267 C C . GLN A 1 416 ? 4.709 -3.005 22.076 1.00 94.31 416 GLN A C 1
ATOM 3269 O O . GLN A 1 416 ? 4.198 -2.074 22.698 1.00 94.31 416 GLN A O 1
ATOM 3274 N N . ARG A 1 417 ? 5.946 -2.916 21.564 1.00 93.88 417 ARG A N 1
ATOM 3275 C CA . ARG A 1 417 ? 6.741 -1.676 21.624 1.00 93.88 417 ARG A CA 1
ATOM 3276 C C . ARG A 1 417 ? 6.121 -0.588 20.749 1.00 93.88 417 ARG A C 1
ATOM 3278 O O . ARG A 1 417 ? 5.890 0.505 21.252 1.00 93.88 417 ARG A O 1
ATOM 3285 N N . LEU A 1 418 ? 5.712 -0.922 19.520 1.00 94.56 418 LEU A N 1
ATOM 3286 C CA . LEU A 1 418 ? 5.035 0.024 18.618 1.00 94.56 418 LEU A CA 1
ATOM 3287 C C . LEU A 1 418 ? 3.737 0.581 19.216 1.00 94.56 418 LEU A C 1
ATOM 3289 O O . LEU A 1 418 ? 3.440 1.770 19.096 1.00 94.56 418 LEU A O 1
ATOM 3293 N N . LEU A 1 419 ? 2.964 -0.271 19.888 1.00 94.56 419 LEU A N 1
ATOM 3294 C CA . LEU A 1 419 ? 1.721 0.117 20.558 1.00 94.56 419 LEU A CA 1
ATOM 3295 C C . LEU A 1 419 ? 1.940 1.013 21.786 1.00 94.56 419 LEU A C 1
ATOM 3297 O O . LEU A 1 419 ? 1.046 1.773 22.152 1.00 94.56 419 LEU A O 1
ATOM 3301 N N . ASN A 1 420 ? 3.118 0.944 22.403 1.00 93.12 420 ASN A N 1
ATOM 3302 C CA . ASN A 1 420 ? 3.512 1.800 23.521 1.00 93.12 420 ASN A CA 1
ATOM 3303 C C . ASN A 1 420 ? 4.405 2.975 23.083 1.00 93.12 420 ASN A C 1
ATOM 3305 O O . ASN A 1 420 ? 4.892 3.715 23.934 1.00 93.12 420 ASN A O 1
ATOM 3309 N N . SER A 1 421 ? 4.616 3.161 21.775 1.00 91.94 421 SER A N 1
ATOM 3310 C CA . SER A 1 421 ? 5.479 4.216 21.238 1.00 91.94 421 SER A CA 1
ATOM 3311 C C . SER A 1 421 ? 4.939 5.615 21.549 1.00 91.94 421 SER A C 1
ATOM 3313 O O . SER A 1 421 ? 3.732 5.865 21.527 1.00 91.94 421 SER A O 1
ATOM 3315 N N . GLU A 1 422 ? 5.825 6.580 21.797 1.00 89.69 422 GLU A N 1
ATOM 3316 C CA . GLU A 1 422 ? 5.425 7.976 22.031 1.00 89.69 422 GLU A CA 1
ATOM 3317 C C . GLU A 1 422 ? 4.893 8.648 20.755 1.00 89.69 422 GLU A C 1
ATOM 3319 O O . GLU A 1 422 ? 4.060 9.553 20.825 1.00 89.69 422 GLU A O 1
ATOM 3324 N N . ASN A 1 423 ? 5.293 8.147 19.582 1.00 91.06 423 ASN A N 1
ATOM 3325 C CA . ASN A 1 423 ? 4.842 8.646 18.291 1.00 91.06 423 ASN A CA 1
ATOM 3326 C C . ASN A 1 423 ? 3.358 8.314 18.057 1.00 91.06 423 ASN A C 1
ATOM 3328 O O . ASN A 1 423 ? 2.982 7.175 17.777 1.00 91.06 423 ASN A O 1
ATOM 3332 N N . TYR A 1 424 ? 2.512 9.346 18.118 1.00 90.94 424 TYR A N 1
ATOM 3333 C CA . TYR A 1 424 ? 1.069 9.240 17.894 1.00 90.94 424 TYR A CA 1
ATOM 3334 C C . TYR A 1 424 ? 0.709 8.515 16.586 1.00 90.94 424 TYR A C 1
ATOM 3336 O O . TYR A 1 424 ? -0.203 7.685 16.574 1.00 90.94 424 TYR A O 1
ATOM 3344 N N . VAL A 1 425 ? 1.412 8.810 15.487 1.00 91.69 425 VAL A N 1
ATOM 3345 C CA . VAL A 1 425 ? 1.096 8.243 14.169 1.00 91.69 425 VAL A CA 1
ATOM 3346 C C . VAL A 1 425 ? 1.421 6.758 14.149 1.00 91.69 425 VAL A C 1
ATOM 3348 O O . VAL A 1 425 ? 0.555 5.963 13.783 1.00 91.69 425 VAL A O 1
ATOM 3351 N N . THR A 1 426 ? 2.624 6.382 14.587 1.00 92.31 426 THR A N 1
ATOM 3352 C CA . THR A 1 426 ? 3.054 4.981 14.669 1.00 92.31 426 THR A CA 1
ATOM 3353 C C . THR A 1 426 ? 2.109 4.187 15.559 1.00 92.31 426 THR A C 1
ATOM 3355 O O . THR A 1 426 ? 1.626 3.133 15.143 1.00 92.31 426 THR A O 1
ATOM 3358 N N . ARG A 1 427 ? 1.745 4.727 16.728 1.00 93.56 427 ARG A N 1
ATOM 3359 C CA . ARG A 1 427 ? 0.813 4.086 17.659 1.00 93.56 427 ARG A CA 1
ATOM 3360 C C . ARG A 1 427 ? -0.560 3.852 17.038 1.00 93.56 427 ARG A C 1
ATOM 3362 O O . ARG A 1 427 ? -1.063 2.732 17.061 1.00 93.56 427 ARG A O 1
ATOM 3369 N N . ARG A 1 428 ? -1.158 4.890 1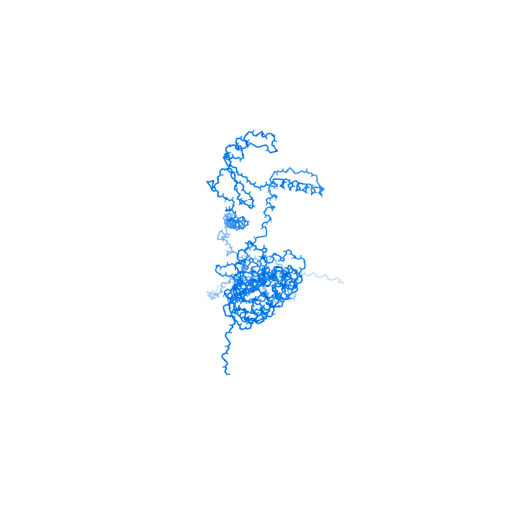6.439 1.00 94.69 428 ARG A N 1
ATOM 3370 C CA . ARG A 1 428 ? -2.483 4.800 15.810 1.00 94.69 428 ARG A CA 1
ATOM 3371 C C . ARG A 1 428 ? -2.486 3.835 14.625 1.00 94.69 428 ARG A C 1
ATOM 3373 O O . ARG A 1 428 ? -3.388 3.011 14.520 1.00 94.69 428 ARG A O 1
ATOM 3380 N N . GLN A 1 429 ? -1.509 3.945 13.725 1.00 94.94 429 GLN A N 1
ATOM 3381 C CA . GLN A 1 429 ? -1.458 3.105 12.527 1.00 94.94 429 GLN A CA 1
ATOM 3382 C C . GLN A 1 429 ? -1.163 1.645 12.873 1.00 94.94 429 GLN A C 1
ATOM 3384 O O . GLN A 1 429 ? -1.785 0.755 12.299 1.00 94.94 429 GLN A O 1
ATOM 3389 N N . SER A 1 430 ? -0.291 1.393 13.854 1.00 95.88 430 SER A N 1
ATOM 3390 C CA . SER A 1 430 ? -0.054 0.042 14.373 1.00 95.88 430 SER A CA 1
ATOM 3391 C C . SER A 1 430 ? -1.322 -0.523 15.007 1.00 95.88 430 SER A C 1
ATOM 3393 O O . SER A 1 430 ? -1.707 -1.644 14.720 1.00 95.88 430 SER A O 1
ATOM 3395 N N . LEU A 1 431 ? -2.055 0.256 15.801 1.00 96.12 431 LEU A N 1
ATOM 3396 C CA . LEU A 1 431 ? -3.302 -0.227 16.393 1.00 96.12 431 LEU A CA 1
ATOM 3397 C C . LEU A 1 431 ? -4.368 -0.568 15.338 1.00 96.12 431 LEU A C 1
ATOM 3399 O O . LEU A 1 431 ? -5.018 -1.609 15.429 1.00 96.12 431 LEU A O 1
ATOM 3403 N N . LYS A 1 432 ? -4.488 0.259 14.295 1.00 95.94 432 LYS A N 1
ATOM 3404 C CA . LYS A 1 432 ? -5.362 -0.017 13.151 1.00 95.94 432 LYS A CA 1
ATOM 3405 C C . LYS A 1 432 ? -4.957 -1.298 12.415 1.00 95.94 432 LYS A C 1
ATOM 3407 O O . LYS A 1 432 ? -5.798 -2.150 12.139 1.00 95.94 432 LYS A O 1
ATOM 3412 N N . LEU A 1 433 ? -3.665 -1.450 12.115 1.00 96.88 433 LEU A N 1
ATOM 3413 C CA . LEU A 1 433 ? -3.135 -2.641 11.452 1.00 96.88 433 LEU A CA 1
ATOM 3414 C C . LEU A 1 433 ? -3.347 -3.899 12.305 1.00 96.88 433 LEU A C 1
ATOM 3416 O O . LEU A 1 433 ? -3.689 -4.941 11.760 1.00 96.88 433 LEU A O 1
ATOM 3420 N N . LEU A 1 434 ? -3.204 -3.811 13.628 1.00 96.88 434 LEU A N 1
ATOM 3421 C CA . LEU A 1 434 ? -3.493 -4.920 14.534 1.00 96.88 434 LEU A CA 1
ATOM 3422 C C . LEU A 1 434 ? -4.951 -5.371 14.422 1.00 96.88 434 LEU A C 1
ATOM 3424 O O . LEU A 1 434 ? -5.207 -6.566 14.311 1.00 96.88 434 LEU A O 1
ATOM 3428 N N . GLY A 1 435 ? -5.897 -4.427 14.408 1.00 95.62 435 GLY A N 1
ATOM 3429 C CA . GLY A 1 435 ? -7.310 -4.732 14.179 1.00 95.62 435 GLY A CA 1
ATOM 3430 C C . GLY A 1 435 ? -7.537 -5.447 12.845 1.00 95.62 435 GLY A C 1
ATOM 3431 O O . GLY A 1 435 ? -8.199 -6.481 12.812 1.00 95.62 435 GLY A O 1
ATOM 3432 N N . GLU A 1 436 ? -6.926 -4.951 11.764 1.00 95.81 436 GLU A N 1
ATOM 3433 C CA . GLU A 1 436 ? -6.989 -5.582 10.437 1.00 95.81 436 GLU A CA 1
ATOM 3434 C C . GLU A 1 436 ? -6.401 -7.008 10.435 1.00 95.81 436 GLU A C 1
ATOM 3436 O O . GLU A 1 436 ? -6.975 -7.901 9.816 1.00 95.81 436 GLU A O 1
ATOM 3441 N N . LEU A 1 437 ? -5.285 -7.242 11.137 1.00 96.06 437 LEU A N 1
ATOM 3442 C CA . LEU A 1 437 ? -4.633 -8.553 11.209 1.00 96.06 437 LEU A CA 1
ATOM 3443 C C . LEU A 1 437 ? -5.441 -9.570 12.018 1.00 96.06 437 LEU A C 1
ATOM 3445 O O . LEU A 1 437 ? -5.513 -10.728 11.614 1.00 96.06 437 LEU A O 1
ATOM 3449 N N . LEU A 1 438 ? -6.031 -9.157 13.142 1.00 95.38 438 LEU A N 1
ATOM 3450 C CA . LEU A 1 438 ? -6.795 -10.044 14.024 1.00 95.38 438 LEU A CA 1
ATOM 3451 C C . LEU A 1 438 ? -8.178 -10.387 13.461 1.00 95.38 438 LEU A C 1
ATOM 3453 O O . LEU A 1 438 ? -8.675 -11.478 13.712 1.00 95.38 438 LEU A O 1
ATOM 3457 N N . LEU A 1 439 ? -8.797 -9.476 12.706 1.00 94.12 439 LEU A N 1
ATOM 3458 C CA . LEU A 1 439 ? -10.100 -9.702 12.070 1.00 94.12 439 LEU A CA 1
ATOM 3459 C C . LEU A 1 439 ? -10.003 -10.503 10.760 1.00 94.12 439 LEU A C 1
ATOM 3461 O O . LEU A 1 439 ? -11.030 -10.879 10.193 1.00 94.12 439 LEU A O 1
ATOM 3465 N N . ASP A 1 440 ? -8.794 -10.767 10.257 1.00 95.25 440 ASP A N 1
ATOM 3466 C CA . ASP A 1 440 ? -8.599 -11.559 9.047 1.00 95.25 440 ASP A CA 1
ATOM 3467 C C . ASP A 1 440 ? -8.835 -13.053 9.316 1.00 95.25 440 ASP A C 1
ATOM 3469 O O . ASP A 1 440 ? -8.206 -13.662 10.183 1.00 95.25 440 ASP A O 1
ATOM 3473 N N . ARG A 1 441 ? -9.705 -13.674 8.512 1.00 94.62 441 ARG A N 1
ATOM 3474 C CA . ARG A 1 441 ? -10.059 -15.097 8.629 1.00 94.62 441 ARG A CA 1
ATOM 3475 C C . ARG A 1 441 ? -8.859 -16.045 8.532 1.00 94.62 441 ARG A C 1
ATOM 3477 O O . ARG A 1 441 ? -8.904 -17.122 9.114 1.00 94.62 441 ARG A O 1
ATOM 3484 N N . HIS A 1 442 ? -7.809 -15.677 7.791 1.00 96.00 442 HIS A N 1
ATOM 3485 C CA . HIS A 1 442 ? -6.630 -16.536 7.618 1.00 96.00 442 HIS A CA 1
ATOM 3486 C C . HIS A 1 442 ? -5.750 -16.542 8.877 1.00 96.00 442 HIS A C 1
ATOM 3488 O O . HIS A 1 442 ? -5.029 -17.503 9.112 1.00 96.00 442 HIS A O 1
ATOM 3494 N N . ASN A 1 443 ? -5.865 -15.515 9.724 1.00 95.50 443 ASN A N 1
ATOM 3495 C CA . ASN A 1 443 ? -5.092 -15.353 10.954 1.00 95.50 443 ASN A CA 1
ATOM 3496 C C . ASN A 1 443 ? -5.837 -15.879 12.193 1.00 95.50 443 ASN A C 1
ATOM 3498 O O . ASN A 1 443 ? -5.553 -15.451 13.311 1.00 95.50 443 ASN A O 1
ATOM 3502 N N . PHE A 1 444 ? -6.790 -16.802 12.033 1.00 94.44 444 PHE A N 1
ATOM 3503 C CA . PHE A 1 444 ? -7.626 -17.283 13.138 1.00 94.44 444 PHE A CA 1
ATOM 3504 C C . PHE A 1 444 ? -6.812 -17.868 14.309 1.00 94.44 444 PHE A C 1
ATOM 3506 O O . PHE A 1 444 ? -7.107 -17.581 15.474 1.00 94.44 444 PHE A O 1
ATOM 3513 N N . THR A 1 445 ? -5.752 -18.634 14.025 1.00 94.88 445 THR A N 1
ATOM 3514 C CA . THR A 1 445 ? -4.859 -19.204 15.051 1.00 94.88 445 THR A CA 1
ATOM 3515 C C . THR A 1 445 ? -4.141 -18.106 15.838 1.00 94.88 445 THR A C 1
ATOM 3517 O O . THR A 1 445 ? -4.138 -18.102 17.071 1.00 94.88 445 THR A O 1
ATOM 3520 N N . VAL A 1 446 ? -3.594 -17.121 15.121 1.00 96.12 446 VAL A N 1
ATOM 3521 C CA . VAL A 1 446 ? -2.903 -15.952 15.684 1.00 96.12 446 VAL A CA 1
ATOM 3522 C C . VAL A 1 446 ? -3.864 -15.115 16.529 1.00 96.12 446 VAL A C 1
ATOM 3524 O O . VAL A 1 446 ? -3.538 -14.759 17.661 1.00 96.12 446 VAL A O 1
ATOM 3527 N N . MET A 1 447 ? -5.074 -14.861 16.022 1.00 95.88 447 MET A N 1
ATOM 3528 C CA . MET A 1 447 ? -6.133 -14.147 16.734 1.00 95.88 447 MET A CA 1
ATOM 3529 C C . MET A 1 447 ? -6.484 -14.847 18.045 1.00 95.88 447 MET A C 1
ATOM 3531 O O . MET A 1 447 ? -6.492 -14.210 19.097 1.00 95.88 447 MET A O 1
ATOM 3535 N N . THR A 1 448 ? -6.724 -16.159 18.000 1.00 94.31 448 THR A N 1
ATOM 3536 C CA . THR A 1 448 ? -7.093 -16.961 19.174 1.00 94.31 448 THR A CA 1
ATOM 3537 C C . THR A 1 448 ? -5.997 -16.926 20.242 1.00 94.31 448 THR A C 1
ATOM 3539 O O . THR A 1 448 ? -6.289 -16.767 21.431 1.00 94.31 448 THR A O 1
ATOM 3542 N N . ARG A 1 449 ? -4.722 -16.992 19.837 1.00 95.38 449 ARG A N 1
ATOM 3543 C CA . ARG A 1 449 ? -3.580 -16.853 20.752 1.00 95.38 449 ARG A CA 1
ATOM 3544 C C . ARG A 1 449 ? -3.486 -15.440 21.342 1.00 95.38 449 ARG A C 1
ATOM 3546 O O . ARG A 1 449 ? -3.248 -15.301 22.541 1.00 95.38 449 ARG A O 1
ATOM 3553 N N . TYR A 1 450 ? -3.742 -14.402 20.543 1.00 96.25 450 TYR A N 1
ATOM 3554 C CA . TYR A 1 450 ? -3.683 -13.003 20.980 1.00 96.25 450 TYR A CA 1
ATOM 3555 C C . TYR A 1 450 ? -4.752 -12.654 22.010 1.00 96.25 450 TYR A C 1
ATOM 3557 O O . TYR A 1 450 ? -4.432 -12.065 23.047 1.00 96.25 450 TYR A O 1
ATOM 3565 N N . ILE A 1 451 ? -6.000 -13.057 21.758 1.00 95.50 451 ILE A N 1
ATOM 3566 C CA . ILE A 1 451 ? -7.131 -12.762 22.647 1.00 95.50 451 ILE A CA 1
ATOM 3567 C C . ILE A 1 451 ? -7.128 -13.589 23.934 1.00 95.50 451 ILE A C 1
ATOM 3569 O O . ILE A 1 451 ? -7.866 -13.282 24.868 1.00 95.50 451 ILE A O 1
ATOM 3573 N N . SER A 1 452 ? -6.297 -14.632 23.994 1.00 95.19 452 SER A N 1
ATOM 3574 C CA . SER A 1 452 ? -6.164 -15.473 25.182 1.00 95.19 452 SER A CA 1
ATOM 3575 C C . SER A 1 452 ? -5.249 -14.876 26.254 1.00 95.19 452 SER A C 1
ATOM 3577 O O . SER A 1 452 ? -5.311 -15.299 27.408 1.00 95.19 452 SER A O 1
ATOM 3579 N N . ASN A 1 453 ? -4.417 -13.888 25.904 1.00 95.50 453 ASN A N 1
ATOM 3580 C CA . ASN A 1 453 ? -3.478 -13.271 26.838 1.00 95.50 453 ASN A CA 1
ATOM 3581 C C . ASN A 1 453 ? -4.137 -12.107 27.623 1.00 95.50 453 ASN A C 1
ATOM 3583 O O . ASN A 1 453 ? -4.588 -11.133 27.006 1.00 95.50 453 ASN A O 1
ATOM 3587 N N . PRO A 1 454 ? -4.168 -12.151 28.973 1.00 96.00 454 PRO A N 1
ATOM 3588 C CA . PRO A 1 454 ? -4.768 -11.099 29.795 1.00 96.00 454 PRO A CA 1
ATOM 3589 C C . PRO A 1 454 ? -4.064 -9.744 29.697 1.00 96.00 454 PRO A C 1
ATOM 3591 O O . PRO A 1 454 ? -4.714 -8.714 29.884 1.00 96.00 454 PRO A O 1
ATOM 3594 N N . ASP A 1 455 ? -2.767 -9.701 29.398 1.00 95.56 455 ASP A N 1
ATOM 3595 C CA . ASP A 1 455 ? -2.034 -8.436 29.304 1.00 95.56 455 ASP A CA 1
ATOM 3596 C C . ASP A 1 455 ? -2.406 -7.653 28.043 1.00 95.56 455 ASP A C 1
ATOM 3598 O O . ASP A 1 455 ? -2.542 -6.429 28.098 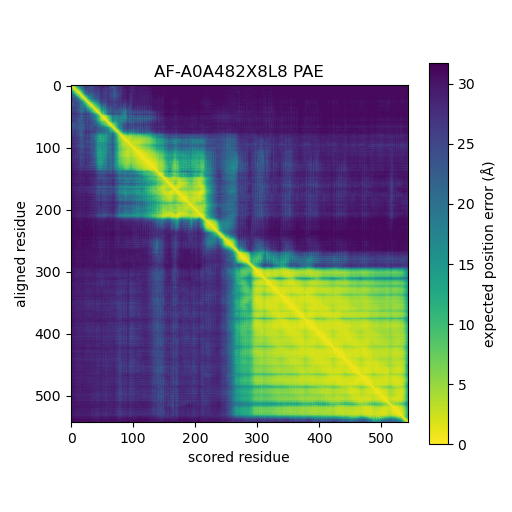1.00 95.56 455 ASP A O 1
ATOM 3602 N N . ASN A 1 456 ? -2.704 -8.354 26.944 1.00 96.06 456 ASN A N 1
ATOM 3603 C CA . ASN A 1 456 ? -3.226 -7.733 25.727 1.00 96.06 456 ASN A CA 1
ATOM 3604 C C . ASN A 1 456 ? -4.597 -7.089 25.975 1.00 96.06 456 ASN A C 1
ATOM 3606 O O . ASN A 1 456 ? -4.841 -5.967 25.531 1.00 96.06 456 ASN A O 1
ATOM 3610 N N . LEU A 1 457 ? -5.476 -7.748 26.741 1.00 96.00 457 LEU A N 1
ATOM 3611 C CA . LEU A 1 457 ? -6.771 -7.172 27.112 1.00 96.00 457 LEU A CA 1
ATOM 3612 C C . LEU A 1 457 ? -6.601 -5.904 27.958 1.00 96.00 457 LEU A C 1
ATOM 3614 O O . LEU A 1 457 ? -7.228 -4.885 27.668 1.00 96.00 457 LEU A O 1
ATOM 3618 N N . LYS A 1 458 ? -5.733 -5.939 28.980 1.00 95.38 458 LYS A N 1
ATOM 3619 C CA . LYS A 1 458 ? -5.438 -4.756 29.808 1.00 95.38 458 LYS A CA 1
ATOM 3620 C C . LYS A 1 458 ? -4.900 -3.606 28.957 1.00 95.38 458 LYS A C 1
ATOM 3622 O O . LYS A 1 458 ? -5.313 -2.465 29.155 1.00 95.38 458 LYS A O 1
ATOM 3627 N N . LEU A 1 459 ? -4.014 -3.898 28.002 1.00 95.69 459 LEU A N 1
ATOM 3628 C CA . LEU A 1 459 ? -3.468 -2.905 27.079 1.00 95.69 459 LEU A CA 1
ATOM 3629 C C . LEU A 1 459 ? -4.582 -2.239 26.259 1.00 95.69 459 LEU A C 1
ATOM 3631 O O . LEU A 1 459 ? -4.666 -1.013 26.238 1.00 95.69 459 LEU A O 1
ATOM 3635 N N . MET A 1 460 ? -5.482 -3.027 25.662 1.00 96.19 460 MET A N 1
ATOM 3636 C CA . MET A 1 460 ? -6.614 -2.494 24.893 1.00 96.19 460 MET A CA 1
ATOM 3637 C C . MET A 1 460 ? -7.571 -1.672 25.764 1.00 96.19 460 MET A C 1
ATOM 3639 O O . MET A 1 460 ? -7.983 -0.583 25.370 1.00 96.19 460 MET A O 1
ATOM 3643 N N . MET A 1 461 ? -7.872 -2.133 26.983 1.00 95.06 461 MET A N 1
ATOM 3644 C CA . MET A 1 461 ? -8.706 -1.387 27.935 1.00 95.06 461 MET A CA 1
ATOM 3645 C C . MET A 1 461 ? -8.070 -0.056 28.362 1.00 95.06 461 MET A C 1
ATOM 3647 O O . MET A 1 461 ? -8.777 0.932 28.550 1.00 95.06 461 MET A O 1
ATOM 3651 N N . ASN A 1 462 ? -6.743 0.000 28.486 1.00 94.88 462 ASN A N 1
ATOM 3652 C CA . ASN A 1 462 ? -6.033 1.249 28.755 1.00 94.88 462 ASN A CA 1
ATOM 3653 C C . ASN A 1 462 ? -6.054 2.189 27.540 1.00 94.88 462 ASN A C 1
ATOM 3655 O O . ASN A 1 462 ? -6.245 3.391 27.714 1.00 94.88 462 ASN A O 1
ATOM 3659 N N . MET A 1 463 ? -5.934 1.664 26.316 1.00 94.88 463 MET A N 1
ATOM 3660 C CA . MET A 1 463 ? -6.022 2.465 25.086 1.00 94.88 463 MET A CA 1
ATOM 3661 C C . MET A 1 463 ? -7.425 3.030 24.829 1.00 94.88 463 MET A C 1
ATOM 3663 O O . MET A 1 463 ? -7.547 4.133 24.302 1.00 94.88 463 MET A O 1
ATOM 3667 N N . LEU A 1 464 ? -8.486 2.348 25.275 1.00 95.44 464 LEU A N 1
ATOM 3668 C CA . LEU A 1 464 ? -9.845 2.907 25.279 1.00 95.44 464 LEU A CA 1
ATOM 3669 C C . LEU A 1 464 ? -9.964 4.177 26.138 1.00 95.44 464 LEU A C 1
ATOM 3671 O O . LEU A 1 464 ? -10.864 4.981 25.917 1.00 95.44 464 LEU A O 1
ATOM 3675 N N . LYS A 1 465 ? -9.055 4.380 27.098 1.00 94.00 465 LYS A N 1
ATOM 3676 C CA . LYS A 1 465 ? -9.012 5.551 27.987 1.00 94.00 465 LYS A CA 1
ATOM 3677 C C . LYS A 1 465 ? -7.960 6.590 27.581 1.00 94.00 465 LYS A C 1
ATOM 3679 O O . LYS A 1 465 ? -7.732 7.542 28.327 1.00 94.00 465 LYS A O 1
ATOM 3684 N N . GLU A 1 466 ? -7.288 6.406 26.447 1.00 92.50 466 GLU A N 1
ATOM 3685 C CA . GLU A 1 466 ? -6.237 7.314 25.968 1.00 92.50 466 GLU A CA 1
ATOM 3686 C C . GLU A 1 466 ? -6.822 8.701 25.638 1.00 92.50 466 GLU A C 1
ATOM 3688 O O . GLU A 1 466 ? -8.021 8.830 25.418 1.00 92.50 466 GLU A O 1
ATOM 3693 N N . LYS A 1 467 ? -6.016 9.769 25.627 1.00 91.44 467 LYS A N 1
ATOM 3694 C CA . LYS A 1 467 ? -6.523 11.139 25.398 1.00 91.44 467 LYS A CA 1
ATOM 3695 C C . LYS A 1 467 ? -7.047 11.337 23.969 1.00 91.44 467 LYS A C 1
ATOM 3697 O O . LYS A 1 467 ? -7.918 12.174 23.740 1.00 91.44 467 LYS A O 1
ATOM 3702 N N . SER A 1 468 ? -6.504 10.600 23.002 1.00 94.06 468 SER A N 1
ATOM 3703 C CA . SER A 1 468 ? -6.846 10.726 21.592 1.00 94.06 468 SER A CA 1
ATOM 3704 C C . SER A 1 468 ? -8.069 9.895 21.215 1.00 94.06 468 SER A C 1
ATOM 3706 O O . SER A 1 468 ? -8.014 8.666 21.158 1.00 94.06 468 SER A O 1
ATOM 3708 N N . ARG A 1 469 ? -9.144 10.585 20.818 1.00 92.88 469 ARG A N 1
ATOM 3709 C CA . ARG A 1 469 ? -10.380 9.999 20.265 1.00 92.88 469 ARG A CA 1
ATOM 3710 C C . ARG A 1 469 ? -10.132 8.988 19.137 1.00 92.88 469 ARG A C 1
ATOM 3712 O O . ARG A 1 469 ? -10.843 7.999 19.025 1.00 92.88 469 ARG A O 1
ATOM 3719 N N . ASN A 1 470 ? -9.119 9.210 18.300 1.00 93.62 470 ASN A N 1
ATOM 3720 C CA . ASN A 1 470 ? -8.818 8.293 17.200 1.00 93.62 470 ASN A CA 1
ATOM 3721 C C . ASN A 1 470 ? -8.160 6.996 17.684 1.00 93.62 470 ASN A C 1
ATOM 3723 O O . ASN A 1 470 ? -8.440 5.943 17.129 1.00 93.62 470 ASN A O 1
ATOM 3727 N N . ILE A 1 471 ? -7.294 7.055 18.702 1.00 95.19 471 ILE A N 1
ATOM 3728 C CA . ILE A 1 471 ? -6.690 5.848 19.289 1.00 95.19 471 ILE A CA 1
ATOM 3729 C C . ILE A 1 471 ? -7.759 5.040 20.023 1.00 95.19 471 ILE A C 1
ATOM 3731 O O . ILE A 1 471 ? -7.810 3.827 19.855 1.00 95.19 471 ILE A O 1
ATOM 3735 N N . GLN A 1 472 ? -8.644 5.712 20.766 1.00 95.31 472 GLN A N 1
ATOM 3736 C CA . GLN A 1 472 ? -9.791 5.075 21.416 1.00 95.31 472 GLN A CA 1
ATOM 3737 C C . GLN A 1 472 ? -10.651 4.299 20.406 1.00 95.31 472 GLN A C 1
ATOM 3739 O O . GLN A 1 472 ? -11.003 3.146 20.647 1.00 95.31 472 GLN A O 1
ATOM 3744 N N . PHE A 1 473 ? -10.948 4.915 19.259 1.00 94.31 473 PHE A N 1
ATOM 3745 C CA . PHE A 1 473 ? -11.741 4.297 18.198 1.00 94.31 473 PHE A CA 1
ATOM 3746 C C . PHE A 1 473 ? -11.069 3.047 17.602 1.00 94.31 473 PHE A C 1
ATOM 3748 O O . PHE A 1 473 ? -11.706 2.006 17.482 1.00 94.31 473 PHE A O 1
ATOM 3755 N N . GLU A 1 474 ? -9.770 3.094 17.294 1.00 95.44 474 GLU A N 1
ATOM 3756 C CA . GLU A 1 474 ? -9.062 1.903 16.792 1.00 95.44 474 GLU A CA 1
ATOM 3757 C C . GLU A 1 474 ? -8.927 0.819 17.887 1.00 95.44 474 GLU A C 1
ATOM 3759 O O . GLU A 1 474 ? -9.071 -0.372 17.610 1.00 95.44 474 GLU A O 1
ATOM 3764 N N . ALA A 1 475 ? -8.732 1.212 19.154 1.00 96.62 475 ALA A N 1
ATOM 3765 C CA . ALA A 1 475 ? -8.691 0.288 20.293 1.00 96.62 475 ALA A CA 1
ATOM 3766 C C . ALA A 1 475 ? -10.014 -0.467 20.465 1.00 96.62 475 ALA A C 1
ATOM 3768 O O . ALA A 1 475 ? -10.010 -1.651 20.806 1.00 96.62 475 ALA A O 1
ATOM 3769 N N . PHE A 1 476 ? -11.144 0.191 20.194 1.00 95.81 476 PHE A N 1
ATOM 3770 C CA . PHE A 1 476 ? -12.468 -0.425 20.222 1.00 95.81 476 PHE A CA 1
ATOM 3771 C C . PHE A 1 476 ? -12.579 -1.594 19.235 1.00 95.81 476 PHE A C 1
ATOM 3773 O O . PHE A 1 476 ? -13.085 -2.656 19.601 1.00 95.81 476 PHE A O 1
ATOM 3780 N N . HIS A 1 477 ? -12.039 -1.455 18.022 1.00 94.38 477 HIS A N 1
ATOM 3781 C CA . HIS A 1 477 ? -12.063 -2.528 17.024 1.00 94.38 477 HIS A CA 1
ATOM 3782 C C . HIS A 1 477 ? -11.197 -3.739 17.384 1.00 94.38 477 HIS A C 1
ATOM 3784 O O . HIS A 1 477 ? -11.480 -4.835 16.906 1.00 94.38 477 HIS A O 1
ATOM 3790 N N . VAL A 1 478 ? -10.185 -3.583 18.239 1.00 96.25 478 VAL A N 1
ATOM 3791 C CA . VAL A 1 478 ? -9.435 -4.723 18.789 1.00 96.25 478 VAL A CA 1
ATOM 3792 C C . VAL A 1 478 ? -10.146 -5.286 20.023 1.00 96.25 478 VAL A C 1
ATOM 3794 O O . VAL A 1 478 ? -10.324 -6.497 20.142 1.00 96.25 478 VAL A O 1
ATOM 3797 N N . PHE A 1 479 ? -10.628 -4.418 20.918 1.00 96.81 479 PHE A N 1
ATOM 3798 C CA . PHE A 1 479 ? -11.366 -4.803 22.123 1.00 96.81 479 PHE A CA 1
ATOM 3799 C C . PHE A 1 479 ? -12.618 -5.630 21.802 1.00 96.81 479 PHE A C 1
ATOM 3801 O O . PHE A 1 479 ? -12.893 -6.614 22.493 1.00 96.81 479 PHE A O 1
ATOM 3808 N N . LYS A 1 480 ? -13.342 -5.300 20.722 1.00 94.44 480 LYS A N 1
ATOM 3809 C CA . LYS A 1 480 ? -14.537 -6.055 20.318 1.00 94.44 480 LYS A CA 1
ATOM 3810 C C . LYS A 1 480 ? -14.243 -7.536 20.073 1.00 94.44 480 LYS A C 1
ATOM 3812 O O . LYS A 1 480 ? -15.083 -8.370 20.392 1.00 94.44 480 LYS A O 1
ATOM 3817 N N . VAL A 1 481 ? -13.046 -7.875 19.584 1.00 94.38 481 VAL A N 1
ATOM 3818 C CA . VAL A 1 481 ? -12.643 -9.262 19.295 1.00 94.38 481 VAL A CA 1
ATOM 3819 C C . VAL A 1 481 ? -12.516 -10.084 20.583 1.00 94.38 481 VAL A C 1
ATOM 3821 O O . VAL A 1 481 ? -12.933 -11.240 20.619 1.00 94.38 481 VAL A O 1
ATOM 3824 N N . PHE A 1 482 ? -12.033 -9.481 21.676 1.00 95.56 482 PHE A N 1
ATOM 3825 C CA . PHE A 1 482 ? -11.959 -10.145 22.985 1.00 95.56 482 PHE A CA 1
ATOM 3826 C C . PHE A 1 482 ? -13.347 -10.487 23.536 1.00 95.56 482 PHE A C 1
ATOM 3828 O O . PHE A 1 482 ? -13.564 -11.573 24.075 1.00 95.56 482 PHE A O 1
ATOM 3835 N N . VAL A 1 483 ? -14.297 -9.561 23.406 1.00 93.56 483 VAL A N 1
ATOM 3836 C CA . VAL A 1 483 ? -15.659 -9.728 23.932 1.00 93.56 483 VAL A CA 1
ATOM 3837 C C . VAL A 1 483 ? -16.495 -10.648 23.040 1.00 93.56 483 VAL A C 1
ATOM 3839 O O . VAL A 1 483 ? -17.259 -11.462 23.558 1.00 93.56 483 VAL A O 1
ATOM 3842 N N . ALA A 1 484 ? -16.326 -10.570 21.719 1.00 91.81 484 ALA A N 1
ATOM 3843 C CA . ALA A 1 484 ? -17.043 -11.404 20.756 1.00 91.81 484 ALA A CA 1
ATOM 3844 C C . ALA A 1 484 ? -16.590 -12.875 20.759 1.00 91.81 484 ALA A C 1
ATOM 3846 O O . ALA A 1 484 ? -17.301 -13.723 20.229 1.00 91.81 484 ALA A O 1
ATOM 3847 N N . ASN A 1 485 ? -15.441 -13.197 21.364 1.00 90.88 485 ASN A N 1
ATOM 3848 C CA . ASN A 1 485 ? -14.953 -14.569 21.463 1.00 90.88 485 ASN A CA 1
ATOM 3849 C C . ASN A 1 485 ? -15.953 -15.466 22.228 1.00 90.88 485 ASN A C 1
ATOM 3851 O O . ASN A 1 485 ? -16.219 -15.188 23.403 1.00 90.88 485 ASN A O 1
ATOM 3855 N N . PRO A 1 486 ? -16.485 -16.549 21.630 1.00 88.25 486 PRO A N 1
ATOM 3856 C CA . PRO A 1 486 ? -17.383 -17.466 22.332 1.00 88.25 486 PRO A CA 1
ATOM 3857 C C . PRO A 1 486 ? -16.672 -18.222 23.466 1.00 88.25 486 PRO A C 1
ATOM 3859 O O . PRO A 1 486 ? -17.241 -18.392 24.542 1.00 88.25 486 PRO A O 1
ATOM 3862 N N . ASN A 1 487 ? -15.405 -18.603 23.270 1.00 88.56 487 ASN A N 1
ATOM 3863 C CA . ASN A 1 487 ? -14.626 -19.412 24.208 1.00 88.56 487 ASN A CA 1
ATOM 3864 C C . ASN A 1 487 ? -13.611 -18.541 24.957 1.00 88.56 487 ASN A C 1
ATOM 3866 O O . ASN A 1 487 ? -12.419 -18.525 24.642 1.00 88.56 487 ASN A O 1
ATOM 3870 N N . LYS A 1 488 ? -14.091 -17.781 25.945 1.00 91.19 488 LYS A N 1
ATOM 3871 C CA . LYS A 1 488 ? -13.256 -16.863 26.736 1.00 91.19 488 LYS A CA 1
ATOM 3872 C C . LYS A 1 488 ? -12.428 -17.632 27.780 1.00 91.19 488 LYS A C 1
ATOM 3874 O O . LYS A 1 488 ? -13.019 -18.309 28.622 1.00 91.19 488 LYS A O 1
ATOM 3879 N N . PRO A 1 489 ? -11.087 -17.511 27.796 1.00 92.50 489 PRO A N 1
ATOM 3880 C CA . PRO A 1 489 ? -10.266 -18.102 28.855 1.00 92.50 489 PRO A CA 1
ATOM 3881 C C . PRO A 1 489 ? -10.591 -17.518 30.235 1.00 92.50 489 PRO A C 1
ATOM 3883 O O . PRO A 1 489 ? -10.962 -16.347 30.340 1.00 92.50 489 PRO A O 1
ATOM 3886 N N . LYS A 1 490 ? -10.386 -18.303 31.306 1.00 91.12 490 LYS A N 1
ATOM 3887 C CA . LYS A 1 490 ? -10.703 -17.887 32.690 1.00 91.12 490 LYS A CA 1
ATOM 3888 C C . LYS A 1 490 ? -10.123 -16.511 33.068 1.00 91.12 490 LYS A C 1
ATOM 3890 O O . LYS A 1 490 ? -10.905 -15.667 33.501 1.00 91.12 490 LYS A O 1
ATOM 3895 N N . PRO A 1 491 ? -8.829 -16.211 32.810 1.00 94.06 491 PRO A N 1
ATOM 3896 C CA . PRO A 1 491 ? -8.250 -14.915 33.179 1.00 94.06 491 PRO A CA 1
ATOM 3897 C C . PRO A 1 491 ? -8.902 -13.729 32.453 1.00 94.06 491 PRO A C 1
ATOM 3899 O O . PRO A 1 491 ? -8.994 -12.632 32.997 1.00 94.06 491 PRO A O 1
ATOM 3902 N N . ILE A 1 492 ? -9.369 -13.942 31.219 1.00 94.56 492 ILE A N 1
ATOM 3903 C CA . ILE A 1 492 ? -10.062 -12.925 30.420 1.00 94.56 492 ILE A CA 1
ATOM 3904 C C . ILE A 1 492 ? -11.462 -12.678 30.975 1.00 94.56 492 ILE A C 1
ATOM 3906 O O . ILE A 1 492 ? -11.856 -11.529 31.176 1.00 94.56 492 ILE A O 1
ATOM 3910 N N . LEU A 1 493 ? -12.195 -13.757 31.261 1.00 93.31 493 LEU A N 1
ATOM 3911 C CA . LEU A 1 493 ? -13.537 -13.679 31.825 1.00 93.31 493 LEU A CA 1
ATOM 3912 C C . LEU A 1 493 ? -13.534 -12.962 33.183 1.00 93.31 493 LEU A C 1
ATOM 3914 O O . LEU A 1 493 ? -14.356 -12.077 33.400 1.00 93.31 493 LEU A O 1
ATOM 3918 N N . GLU A 1 494 ? -12.580 -13.276 34.060 1.00 93.12 494 GLU A N 1
ATOM 3919 C CA . GLU A 1 494 ? -12.428 -12.624 35.368 1.00 93.12 494 GLU A CA 1
ATOM 3920 C C . GLU A 1 494 ? -12.170 -11.115 35.250 1.00 93.12 494 GLU A C 1
ATOM 3922 O O . GLU A 1 494 ? -12.763 -10.322 35.984 1.00 93.12 494 GLU A O 1
ATOM 3927 N N . ILE A 1 495 ? -11.322 -10.690 34.303 1.00 94.56 495 ILE A N 1
ATOM 3928 C CA . ILE A 1 495 ? -11.054 -9.264 34.066 1.00 94.56 495 ILE A CA 1
ATOM 3929 C C . ILE A 1 495 ? -12.321 -8.540 33.600 1.00 94.56 495 ILE A C 1
ATOM 3931 O O . ILE A 1 495 ? -12.586 -7.431 34.077 1.00 94.56 495 ILE A O 1
ATOM 3935 N N . LEU A 1 496 ? -13.095 -9.146 32.695 1.00 94.12 496 LEU A N 1
ATOM 3936 C CA . LEU A 1 496 ? -14.334 -8.560 32.184 1.00 94.12 496 LEU A CA 1
ATOM 3937 C C . LEU A 1 496 ? -15.423 -8.499 33.263 1.00 94.12 496 LEU A C 1
ATOM 3939 O O . LEU A 1 496 ? -16.036 -7.447 33.420 1.00 94.12 496 LEU A O 1
ATOM 3943 N N . LEU A 1 497 ? -15.609 -9.565 34.049 1.00 93.81 497 LEU A N 1
ATOM 3944 C CA . LEU A 1 497 ? -16.582 -9.607 35.149 1.00 93.81 497 LEU A CA 1
ATOM 3945 C C . LEU A 1 497 ? -16.252 -8.582 36.239 1.00 93.81 497 LEU A C 1
ATOM 3947 O O . LEU A 1 497 ? -17.116 -7.814 36.651 1.00 93.81 497 LEU A O 1
ATOM 3951 N N . ARG A 1 498 ? -14.982 -8.479 36.649 1.00 94.62 498 ARG A N 1
ATOM 3952 C CA . ARG A 1 498 ? -14.549 -7.502 37.666 1.00 94.62 498 ARG A CA 1
ATOM 3953 C C . ARG A 1 498 ? -14.780 -6.045 37.244 1.00 94.62 498 ARG A C 1
ATOM 3955 O O . ARG A 1 498 ? -14.867 -5.166 38.098 1.00 94.62 498 ARG A O 1
ATOM 3962 N N . ASN A 1 499 ? -14.836 -5.773 35.940 1.00 94.31 499 ASN A N 1
ATOM 3963 C CA . ASN A 1 499 ? -15.042 -4.433 35.388 1.00 94.31 499 ASN A CA 1
ATOM 3964 C C . ASN A 1 499 ? -16.399 -4.276 34.684 1.00 94.31 499 ASN A C 1
ATOM 3966 O O . ASN A 1 499 ? -16.579 -3.285 33.978 1.00 94.31 499 ASN A O 1
ATOM 3970 N N . GLN A 1 500 ? -17.335 -5.214 34.860 1.00 93.56 500 GLN A N 1
ATOM 3971 C CA . GLN A 1 500 ? -18.566 -5.313 34.070 1.00 93.56 500 GLN A CA 1
ATOM 3972 C C . GLN A 1 500 ? -19.389 -4.019 34.107 1.00 93.56 500 GLN A C 1
ATOM 3974 O O . GLN A 1 500 ? -19.616 -3.411 33.060 1.00 93.56 500 GLN A O 1
ATOM 3979 N N . ASP A 1 501 ? -19.754 -3.547 35.301 1.00 93.50 501 ASP A N 1
ATOM 3980 C CA . ASP A 1 501 ? -20.585 -2.346 35.471 1.00 93.50 501 ASP A CA 1
ATOM 3981 C C . ASP A 1 501 ? -19.912 -1.097 34.891 1.00 93.50 501 ASP A C 1
ATOM 3983 O O . ASP A 1 501 ? -20.513 -0.334 34.133 1.00 93.50 501 ASP A O 1
ATOM 3987 N N . LYS A 1 502 ? -18.615 -0.933 35.181 1.00 94.75 502 LYS A N 1
ATOM 3988 C CA . LYS A 1 502 ? -17.808 0.196 34.696 1.00 94.75 502 LYS A CA 1
ATOM 3989 C C . LYS A 1 502 ? -17.678 0.186 33.174 1.00 94.75 502 LYS A C 1
ATOM 3991 O O . LYS A 1 502 ? -17.711 1.248 32.559 1.00 94.75 502 LYS A O 1
ATOM 3996 N N . LEU A 1 503 ? -17.523 -0.990 32.562 1.00 94.38 503 LEU A N 1
ATOM 3997 C CA . LEU A 1 503 ? -17.435 -1.145 31.109 1.00 94.38 503 LEU A CA 1
ATOM 3998 C C . LEU A 1 503 ? -18.762 -0.822 30.428 1.00 94.38 503 LEU A C 1
ATOM 4000 O O . LEU A 1 503 ? -18.764 -0.131 29.413 1.00 94.38 503 LEU A O 1
ATOM 4004 N N . VAL A 1 504 ? -19.884 -1.278 30.988 1.00 93.94 504 VAL A N 1
ATOM 4005 C CA . VAL A 1 504 ? -21.220 -0.970 30.462 1.00 93.94 504 VAL A CA 1
ATOM 4006 C C . VAL A 1 504 ? -21.491 0.532 30.523 1.00 93.94 504 VAL A C 1
ATOM 4008 O O . VAL A 1 504 ? -21.927 1.117 29.528 1.00 93.94 504 VAL A O 1
ATOM 4011 N N . GLU A 1 505 ? -21.196 1.177 31.653 1.00 95.00 505 GLU A N 1
ATOM 4012 C CA . GLU A 1 505 ? -21.359 2.626 31.787 1.00 95.00 505 GLU A CA 1
ATOM 4013 C C . GLU A 1 505 ? -20.448 3.386 30.809 1.00 95.00 505 GLU A C 1
ATOM 4015 O O . GLU A 1 505 ? -20.903 4.297 30.111 1.00 95.00 505 GLU A O 1
ATOM 4020 N N . PHE A 1 506 ? -19.179 2.976 30.711 1.00 95.25 506 PHE A N 1
ATOM 4021 C CA . PHE A 1 506 ? -18.204 3.578 29.807 1.00 95.25 506 PHE A CA 1
ATOM 4022 C C . PHE A 1 506 ? -18.646 3.479 28.343 1.00 95.25 506 PHE A C 1
ATOM 4024 O O . PHE A 1 506 ? -18.704 4.498 27.658 1.00 95.25 506 PHE A O 1
ATOM 4031 N N . LEU A 1 507 ? -19.012 2.281 27.870 1.00 94.19 507 LEU A N 1
ATOM 4032 C CA . LEU A 1 507 ? -19.430 2.047 26.484 1.00 94.19 507 LEU A CA 1
ATOM 4033 C C . LEU A 1 507 ? -20.728 2.780 26.130 1.00 94.19 507 LEU A C 1
ATOM 4035 O O . LEU A 1 507 ? -20.885 3.217 24.995 1.00 94.19 507 LEU A O 1
ATOM 4039 N N . THR A 1 508 ? -21.634 2.978 27.090 1.00 93.19 508 THR A N 1
ATOM 4040 C CA . THR A 1 508 ? -22.868 3.750 26.863 1.00 93.19 508 THR A CA 1
ATOM 4041 C C . THR A 1 508 ? -22.562 5.219 26.541 1.00 93.19 508 THR A C 1
ATOM 4043 O O . THR A 1 508 ? -23.225 5.821 25.699 1.00 93.19 508 THR A O 1
ATOM 4046 N N . LYS A 1 509 ? -21.526 5.790 27.171 1.00 92.62 509 LYS A N 1
ATOM 4047 C CA . LYS A 1 509 ? -21.072 7.178 26.962 1.00 92.62 509 LYS A CA 1
ATOM 4048 C C . LYS A 1 509 ? -19.973 7.302 25.890 1.00 92.62 509 LYS A C 1
ATOM 4050 O O . LYS A 1 509 ? -19.511 8.407 25.609 1.00 92.62 509 LYS A O 1
ATOM 4055 N N . PHE A 1 510 ? -19.534 6.193 25.297 1.00 92.75 510 PHE A N 1
ATOM 4056 C CA . PHE A 1 510 ? -18.410 6.154 24.362 1.00 92.75 510 PHE A CA 1
ATO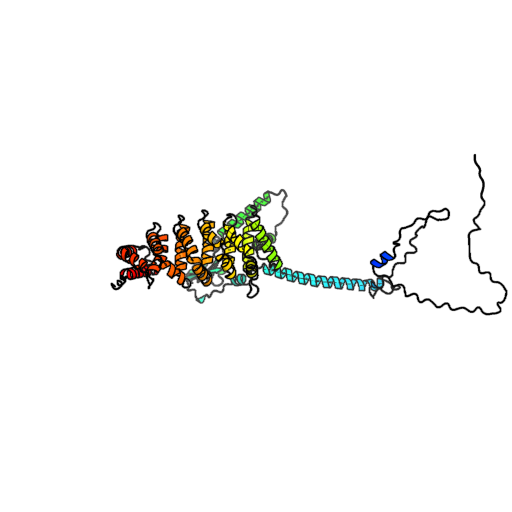M 4057 C C . PHE A 1 510 ? -18.822 6.646 22.967 1.00 92.75 510 PHE A C 1
ATOM 4059 O O . PHE A 1 510 ? -19.716 6.075 22.336 1.00 92.75 510 PHE A O 1
ATOM 4066 N N . HIS A 1 511 ? -18.155 7.704 22.490 1.00 87.38 511 HIS A N 1
ATOM 4067 C CA . HIS A 1 511 ? -18.319 8.286 21.149 1.00 87.38 511 HIS A CA 1
ATOM 4068 C C . HIS A 1 511 ? -19.778 8.465 20.684 1.00 87.38 511 HIS A C 1
ATOM 4070 O O . HIS A 1 511 ? -20.152 8.085 19.575 1.00 87.38 511 HIS A O 1
ATOM 4076 N N . THR A 1 512 ? -20.627 9.046 21.534 1.00 85.56 512 THR A N 1
ATOM 4077 C CA . THR A 1 512 ? -22.035 9.338 21.204 1.00 85.56 512 THR A CA 1
ATOM 4078 C C . THR A 1 512 ? -22.206 10.406 20.118 1.00 85.56 512 THR A C 1
ATOM 4080 O O . THR A 1 512 ? -23.284 10.528 19.551 1.00 85.56 512 THR A O 1
ATOM 4083 N N . ASP A 1 513 ? -21.141 11.141 19.795 1.00 86.62 513 ASP A N 1
ATOM 4084 C CA . ASP A 1 513 ? -21.050 12.111 18.701 1.00 86.62 513 ASP A CA 1
ATOM 4085 C C . ASP A 1 513 ? -21.123 11.473 17.303 1.00 86.62 513 ASP A C 1
ATOM 4087 O O . ASP A 1 513 ? -21.412 12.162 16.331 1.00 86.62 513 ASP A O 1
ATOM 4091 N N . ARG A 1 514 ? -20.885 10.161 17.181 1.00 85.81 514 ARG A N 1
ATOM 4092 C CA . ARG A 1 514 ? -20.906 9.428 15.904 1.00 85.81 514 ARG A CA 1
ATOM 4093 C C . ARG A 1 514 ? -22.261 8.769 15.641 1.00 85.81 514 ARG A C 1
ATOM 4095 O O . ARG A 1 514 ? -22.346 7.553 15.488 1.00 85.81 514 ARG A O 1
ATOM 4102 N N . SER A 1 515 ? -23.331 9.559 15.606 1.00 78.81 515 SER A N 1
ATOM 4103 C CA . SER A 1 515 ? -24.688 9.045 15.357 1.00 78.81 515 SER A CA 1
ATOM 4104 C C . SER A 1 515 ? -24.918 8.575 13.916 1.00 78.81 515 SER A C 1
ATOM 4106 O O . SER A 1 515 ? -25.793 7.751 13.691 1.00 78.81 515 SER A O 1
ATOM 4108 N N . GLU A 1 516 ? -24.138 9.073 12.952 1.00 87.19 516 GLU A N 1
ATOM 4109 C CA . GLU A 1 516 ? -24.260 8.710 11.528 1.00 87.19 516 GLU A CA 1
ATOM 4110 C C . GLU A 1 516 ? -23.627 7.347 11.186 1.00 87.19 516 GLU A C 1
ATOM 4112 O O . GLU A 1 516 ? -23.935 6.764 10.151 1.00 87.19 516 GLU A O 1
ATOM 4117 N N . ASP A 1 517 ? -22.744 6.828 12.046 1.00 90.62 517 ASP A N 1
ATOM 4118 C CA . ASP A 1 517 ? -22.071 5.540 11.852 1.00 90.62 517 ASP A CA 1
ATOM 4119 C C . ASP A 1 517 ? -22.909 4.418 12.485 1.00 90.62 517 ASP A C 1
ATOM 4121 O O . ASP A 1 517 ? -22.737 4.052 13.652 1.00 90.62 517 ASP A O 1
ATOM 4125 N N . GLU A 1 518 ? -23.887 3.923 11.724 1.00 91.44 518 GLU A N 1
ATOM 4126 C CA . GLU A 1 518 ? -24.821 2.880 12.168 1.00 91.44 518 GLU A CA 1
ATOM 4127 C C . GLU A 1 518 ? -24.079 1.598 12.573 1.00 91.44 518 GLU A C 1
ATOM 4129 O O . GLU A 1 518 ? -24.310 1.068 13.660 1.00 91.44 518 GLU A O 1
ATOM 4134 N N . GLN A 1 519 ? -23.083 1.181 11.780 1.00 92.00 519 GLN A N 1
ATOM 4135 C CA . GLN A 1 519 ? -22.272 -0.003 12.066 1.00 92.00 519 GLN A CA 1
ATOM 4136 C C . GLN A 1 519 ? -21.567 0.104 13.423 1.00 92.00 519 GLN A C 1
ATOM 4138 O O . GLN A 1 519 ? -21.568 -0.846 14.208 1.00 92.00 519 GLN A O 1
ATOM 4143 N N . PHE A 1 520 ? -20.963 1.254 13.727 1.00 92.81 520 PHE A N 1
ATOM 4144 C CA . PHE A 1 520 ? -20.319 1.463 15.020 1.00 92.81 520 PHE A CA 1
ATOM 4145 C C . PHE A 1 520 ? -21.317 1.399 16.185 1.00 92.81 520 PHE A C 1
ATOM 4147 O O . PHE A 1 520 ? -21.017 0.813 17.231 1.00 92.81 520 PHE A O 1
ATOM 4154 N N . ASN A 1 521 ? -22.505 1.985 16.025 1.00 92.00 521 ASN A N 1
ATOM 4155 C CA . ASN A 1 521 ? -23.526 1.984 17.071 1.00 92.00 521 ASN A CA 1
ATOM 4156 C C . ASN A 1 521 ? -24.106 0.584 17.319 1.00 92.00 521 ASN A C 1
ATOM 4158 O O . ASN A 1 521 ? -24.282 0.212 18.484 1.00 92.00 521 ASN A O 1
ATOM 4162 N N . ASP A 1 522 ? -24.289 -0.213 16.268 1.00 93.69 522 ASP A N 1
ATOM 4163 C CA . ASP A 1 522 ? -24.699 -1.615 16.364 1.00 93.69 522 ASP A CA 1
ATOM 4164 C C . ASP A 1 522 ? -23.633 -2.477 17.047 1.00 93.69 522 ASP A C 1
ATOM 4166 O O . ASP A 1 522 ? -23.938 -3.226 17.979 1.00 93.69 522 ASP A O 1
ATOM 4170 N N . GLU A 1 523 ? -22.360 -2.330 16.658 1.00 94.19 523 GLU A N 1
ATOM 4171 C CA . GLU A 1 523 ? -21.241 -3.025 17.307 1.00 94.19 523 GLU A CA 1
ATOM 4172 C C . GLU A 1 523 ? -21.163 -2.666 18.799 1.00 94.19 523 GLU A C 1
ATOM 4174 O O . GLU A 1 523 ? -20.982 -3.537 19.653 1.00 94.19 523 GLU A O 1
ATOM 4179 N N . LYS A 1 524 ? -21.356 -1.391 19.144 1.00 94.38 524 LYS A N 1
ATOM 4180 C CA . LYS A 1 524 ? -21.366 -0.912 20.531 1.00 94.38 524 LYS A CA 1
ATOM 4181 C C . LYS A 1 524 ? -22.525 -1.509 21.331 1.00 94.38 524 LYS A C 1
ATOM 4183 O O . LYS A 1 524 ? -22.308 -1.996 22.442 1.00 94.38 524 LYS A O 1
ATOM 4188 N N . ALA A 1 525 ? -23.737 -1.514 20.775 1.00 93.62 525 ALA A N 1
ATOM 4189 C CA . ALA A 1 525 ? -24.908 -2.112 21.411 1.00 93.62 525 ALA A CA 1
ATOM 4190 C C . ALA A 1 525 ? -24.733 -3.626 21.613 1.00 93.62 525 ALA A C 1
ATOM 4192 O O . ALA A 1 525 ? -25.018 -4.147 22.697 1.00 93.62 525 ALA A O 1
ATOM 4193 N N . TYR A 1 526 ? -24.185 -4.318 20.610 1.00 94.94 526 TYR A N 1
ATOM 4194 C CA . TYR A 1 526 ? -23.844 -5.736 20.685 1.00 94.94 526 TYR A CA 1
ATOM 4195 C C . TYR A 1 526 ? -22.854 -6.024 21.819 1.00 94.94 526 TYR A C 1
ATOM 4197 O O . TYR A 1 526 ? -23.089 -6.923 22.627 1.00 94.94 526 TYR A O 1
ATOM 4205 N N . LEU A 1 527 ? -21.782 -5.236 21.943 1.00 94.88 527 LEU A N 1
ATOM 4206 C CA . LEU A 1 527 ? -20.800 -5.407 23.017 1.00 94.88 527 LEU A CA 1
ATOM 4207 C C . LEU A 1 527 ? -21.393 -5.162 24.403 1.00 94.88 527 LEU A C 1
ATOM 4209 O O . LEU A 1 527 ? -21.116 -5.930 25.323 1.00 94.88 527 LEU A O 1
ATOM 4213 N N . ILE A 1 528 ? -22.229 -4.132 24.562 1.00 94.12 528 ILE A N 1
ATOM 4214 C CA . ILE A 1 528 ? -22.916 -3.861 25.831 1.00 94.12 528 ILE A CA 1
ATOM 4215 C C . ILE A 1 528 ? -23.792 -5.054 26.224 1.00 94.12 528 ILE A C 1
ATOM 4217 O O . ILE A 1 528 ? -23.767 -5.480 27.380 1.00 94.12 528 ILE A O 1
ATOM 4221 N N . LYS A 1 529 ? -24.540 -5.618 25.268 1.00 94.88 529 LYS A N 1
ATOM 4222 C CA . LYS A 1 529 ? -25.363 -6.809 25.494 1.00 94.88 529 LYS A CA 1
ATOM 4223 C C . LYS A 1 529 ? -24.506 -8.011 25.903 1.00 94.88 529 LYS A C 1
ATOM 4225 O O . LYS A 1 529 ? -24.768 -8.611 26.941 1.00 94.88 529 LYS A O 1
ATOM 4230 N N . GLN A 1 530 ? -23.442 -8.299 25.153 1.00 93.75 530 GLN A N 1
ATOM 4231 C CA . GLN A 1 530 ? -22.524 -9.406 25.439 1.00 93.75 530 GLN A CA 1
ATOM 4232 C C . GLN A 1 530 ? -21.883 -9.296 26.824 1.00 93.75 530 GLN A C 1
ATOM 4234 O O . GLN A 1 530 ? -21.806 -10.289 27.539 1.00 93.75 530 GLN A O 1
ATOM 4239 N N . ILE A 1 531 ? -21.448 -8.097 27.228 1.00 93.06 531 ILE A N 1
ATOM 4240 C CA . ILE A 1 531 ? -20.829 -7.873 28.542 1.00 93.06 531 ILE A CA 1
ATOM 4241 C C . ILE A 1 531 ? -21.849 -8.066 29.671 1.00 93.06 531 ILE A C 1
ATOM 4243 O O . ILE A 1 531 ? -21.504 -8.662 30.688 1.00 93.06 531 ILE A O 1
ATOM 4247 N N . LYS A 1 532 ? -23.101 -7.619 29.503 1.00 93.00 532 LYS A N 1
ATOM 4248 C CA . LYS A 1 532 ? -24.178 -7.835 30.490 1.00 93.00 532 LYS A CA 1
ATOM 4249 C C . LYS A 1 532 ? -24.552 -9.310 30.649 1.00 93.00 532 LYS A C 1
ATOM 4251 O O . LYS A 1 532 ? -24.889 -9.735 31.746 1.00 93.00 532 LYS A O 1
ATOM 4256 N N . GLU A 1 533 ? -24.484 -10.080 29.568 1.00 91.75 533 GLU A N 1
ATOM 4257 C CA . GLU A 1 533 ? -24.820 -11.509 29.552 1.00 91.75 533 GLU A CA 1
ATOM 4258 C C . GLU A 1 533 ? -23.675 -12.416 30.045 1.00 91.75 533 GLU A C 1
ATOM 4260 O O . GLU A 1 533 ? -23.861 -13.632 30.142 1.00 91.75 533 GLU A O 1
ATOM 4265 N N . LEU A 1 534 ? -22.502 -11.859 30.387 1.00 89.19 534 LEU A N 1
ATOM 4266 C CA . LEU A 1 534 ? -21.388 -12.632 30.943 1.00 89.19 534 LEU A CA 1
ATOM 4267 C C . LEU A 1 534 ? -21.786 -13.281 32.272 1.00 89.19 534 LEU A C 1
ATOM 4269 O O . LEU A 1 534 ? -22.190 -12.608 33.218 1.00 89.19 534 LEU A O 1
ATOM 4273 N N . LYS A 1 535 ? -21.606 -14.601 32.351 1.00 85.06 535 LYS A N 1
ATOM 4274 C CA . LYS A 1 535 ? -21.820 -15.397 33.563 1.00 85.06 535 LYS A CA 1
ATOM 4275 C C . LYS A 1 535 ? -20.482 -15.905 34.108 1.00 85.06 535 LYS A C 1
ATOM 4277 O O . LYS A 1 535 ? -19.596 -16.221 33.310 1.00 85.06 535 LYS A O 1
ATOM 4282 N N . PRO A 1 536 ? -20.322 -16.012 35.438 1.00 79.69 536 PRO A N 1
ATOM 4283 C CA . PRO A 1 536 ? -19.176 -16.690 36.029 1.00 79.69 536 PRO A CA 1
ATOM 4284 C C . PRO A 1 536 ? -19.168 -18.175 35.638 1.00 79.69 536 PRO A C 1
ATOM 4286 O O . PRO A 1 536 ? -20.221 -18.796 35.484 1.00 79.69 536 PRO A O 1
ATOM 4289 N N . LEU A 1 537 ? -17.973 -18.742 35.456 1.00 74.25 537 LEU A N 1
ATOM 4290 C CA . LEU A 1 537 ? -17.816 -20.181 35.238 1.00 74.25 537 LEU A CA 1
ATOM 4291 C C . LEU A 1 537 ? -18.273 -20.946 36.492 1.00 74.25 537 LEU A C 1
ATOM 4293 O O . LEU A 1 537 ? -17.994 -20.483 37.601 1.00 74.25 537 LEU A O 1
ATOM 4297 N N . PRO A 1 538 ? -18.935 -22.109 36.342 1.00 71.31 538 PRO A N 1
ATOM 4298 C CA . PRO A 1 538 ? -19.247 -22.966 37.478 1.00 71.31 538 PRO A CA 1
ATOM 4299 C C . PRO A 1 538 ? -17.949 -23.344 38.202 1.00 71.31 538 PRO A C 1
ATOM 4301 O O . PRO A 1 538 ? -16.945 -23.676 37.561 1.00 71.31 538 PRO A O 1
ATOM 4304 N N . SER A 1 539 ? -17.959 -23.242 39.532 1.00 65.44 539 SER A N 1
ATOM 4305 C CA . SER A 1 539 ? -16.838 -23.656 40.374 1.00 65.44 539 SER A CA 1
ATOM 4306 C C . SER A 1 539 ? -16.514 -25.132 40.108 1.00 65.44 539 SER A C 1
ATOM 4308 O O . SER A 1 539 ? -17.441 -25.924 39.907 1.00 65.44 539 SER A O 1
ATOM 4310 N N . PRO A 1 540 ? -15.225 -25.525 40.062 1.00 63.03 540 PRO A N 1
ATOM 4311 C CA . PRO A 1 540 ? -14.886 -26.942 40.031 1.00 63.03 540 PRO A CA 1
ATOM 4312 C C . PRO A 1 540 ? -15.526 -27.625 41.252 1.00 63.03 540 PRO A C 1
ATOM 4314 O O . PRO A 1 540 ? -15.581 -26.996 42.309 1.00 63.03 540 PRO A O 1
ATOM 4317 N N . PRO A 1 541 ? -16.061 -28.851 41.110 1.00 55.31 541 PRO A N 1
ATOM 4318 C CA . PRO A 1 541 ? -16.615 -29.574 42.245 1.00 55.31 541 PRO A CA 1
ATOM 4319 C C . PRO A 1 541 ? -15.525 -29.724 43.308 1.00 55.31 541 PRO A C 1
ATOM 4321 O O . PRO A 1 541 ? -14.409 -30.140 42.988 1.00 55.31 541 PRO A O 1
ATOM 4324 N N . ASP A 1 542 ? -15.851 -29.336 44.540 1.00 55.78 542 ASP A N 1
ATOM 4325 C CA . ASP A 1 542 ? -14.991 -29.549 45.699 1.00 55.78 542 ASP A CA 1
ATOM 4326 C C . ASP A 1 542 ? -14.709 -31.059 45.806 1.00 55.78 542 ASP A C 1
ATOM 4328 O O . ASP A 1 542 ? -15.642 -31.862 45.907 1.00 55.78 542 ASP A O 1
ATOM 4332 N N . HIS A 1 543 ? -13.434 -31.440 45.704 1.00 45.00 543 HIS A N 1
ATOM 4333 C CA . HIS A 1 543 ? -12.951 -32.807 45.905 1.00 45.00 543 HIS A CA 1
ATOM 4334 C C . HIS A 1 543 ? -12.258 -32.934 47.254 1.00 45.00 543 HIS A C 1
ATOM 4336 O O . HIS A 1 543 ? -11.432 -32.044 47.568 1.00 45.00 543 HIS A O 1
#

Mean predicted aligned error: 21.0 Å

InterPro domains:
  IPR004192 Cytochrome b-c1 complex subunit Rieske, transmembrane domain [PF02921] (78-143)
  IPR011989 Armadillo-like helical [G3DSA:1.25.10.10] (294-535)
  IPR013878 Mo25-like [PF08569] (296-535)
  IPR013878 Mo25-like [PTHR10182] (295-538)
  IPR015248 Ubiquinol-cytochrome c reductase iron-sulphur subunit, N-terminal [PF09165] (1-75)
  IPR016024 Armadillo-type fold [SSF48371] (269-537)
  IPR036922 Rieske [2Fe-2S] iron-sulphur domain superfamily [G3DSA:2.102.10.10] (141-226)
  IPR036922 Rieske [2Fe-2S] iron-sulphur domain superfamily [SSF50022] (130-212)
  IPR037008 Cytochrome bc1 complex subunit Rieske, transmembrane domain superfamily [G3DSA:1.20.5.270] (77-140)

Radius of gyration: 49.29 Å; Cα contacts (8 Å, |Δi|>4): 331; chains: 1; bounding box: 146×88×140 Å